Protein AF-0000000081422026 (afdb_homodimer)

Structure (mmCIF, N/CA/C/O backbone):
data_AF-0000000081422026-model_v1
#
loop_
_entity.id
_entity.type
_entity.pdbx_description
1 polymer 'Equilibrative nucleoside transporter 1'
#
loop_
_atom_site.group_PDB
_atom_site.id
_atom_site.type_symbol
_atom_site.label_atom_id
_atom_site.label_alt_id
_atom_site.label_comp_id
_atom_site.label_asym_id
_atom_site.label_entity_id
_atom_site.label_seq_id
_atom_site.pdbx_PDB_ins_code
_atom_site.Cartn_x
_atom_site.Cartn_y
_atom_site.Cartn_z
_atom_site.occupancy
_atom_site.B_iso_or_equiv
_atom_site.auth_seq_id
_atom_site.auth_comp_id
_atom_site.auth_asym_id
_atom_site.auth_atom_id
_atom_site.pdbx_PDB_model_num
ATOM 1 N N . ARG A 1 1 ? 16.906 -50.531 -36 1 41.62 1 ARG A N 1
ATOM 2 C CA . ARG A 1 1 ? 15.492 -50.188 -35.812 1 41.62 1 ARG A CA 1
ATOM 3 C C . ARG A 1 1 ? 15.289 -49.344 -34.562 1 41.62 1 ARG A C 1
ATOM 5 O O . ARG A 1 1 ? 14.492 -48.406 -34.562 1 41.62 1 ARG A O 1
ATOM 12 N N . PHE A 1 2 ? 16.031 -49.656 -33.469 1 46.59 2 PHE A N 1
ATOM 13 C CA . PHE A 1 2 ? 15.922 -48.906 -32.219 1 46.59 2 PHE A CA 1
ATOM 14 C C . PHE A 1 2 ? 16.516 -47.531 -32.344 1 46.59 2 PHE A C 1
ATOM 16 O O . PHE A 1 2 ? 15.984 -46.562 -31.797 1 46.59 2 PHE A O 1
ATOM 23 N N . TYR A 1 3 ? 17.625 -47.281 -33.031 1 51.44 3 TYR A N 1
ATOM 24 C CA . TYR A 1 3 ? 18.234 -45.969 -33.156 1 51.44 3 TYR A CA 1
ATOM 25 C C . TYR A 1 3 ? 17.328 -45.031 -33.969 1 51.44 3 TYR A C 1
ATOM 27 O O . TYR A 1 3 ? 17.281 -43.844 -33.688 1 51.44 3 TYR A O 1
ATOM 35 N N . ARG A 1 4 ? 16.625 -45.5 -35 1 48.38 4 ARG A N 1
ATOM 36 C CA . ARG A 1 4 ? 15.742 -44.625 -35.781 1 48.38 4 ARG A CA 1
ATOM 37 C C . ARG A 1 4 ? 14.531 -44.219 -34.969 1 48.38 4 ARG A C 1
ATOM 39 O O . ARG A 1 4 ? 13.969 -43.125 -35.188 1 48.38 4 ARG A O 1
ATOM 46 N N . TYR A 1 5 ? 14.047 -45.062 -34 1 45.75 5 TYR A N 1
ATOM 47 C CA . TYR A 1 5 ? 12.891 -44.688 -33.219 1 45.75 5 TYR A CA 1
ATOM 48 C C . TYR A 1 5 ? 13.234 -43.531 -32.25 1 45.75 5 TYR A C 1
ATOM 50 O O . TYR A 1 5 ? 12.484 -42.562 -32.156 1 45.75 5 TYR A O 1
ATOM 58 N N . TYR A 1 6 ? 14.383 -43.594 -31.594 1 48 6 TYR A N 1
ATOM 59 C CA . TYR A 1 6 ? 14.695 -42.5 -30.656 1 48 6 TYR A CA 1
ATOM 60 C C . TYR A 1 6 ? 15.102 -41.25 -31.391 1 48 6 TYR A C 1
ATOM 62 O O . TYR A 1 6 ? 14.961 -40.156 -30.875 1 48 6 TYR A O 1
ATOM 70 N N . THR A 1 7 ? 15.672 -41.344 -32.625 1 49.91 7 THR A N 1
ATOM 71 C CA . THR A 1 7 ? 15.992 -40.125 -33.344 1 49.91 7 THR A CA 1
ATOM 72 C C . THR A 1 7 ? 14.719 -39.469 -33.875 1 49.91 7 THR A C 1
ATOM 74 O O . THR A 1 7 ? 14.641 -38.219 -33.969 1 49.91 7 THR A O 1
ATOM 77 N N . LYS A 1 8 ? 13.75 -40.156 -34.344 1 48.31 8 LYS A N 1
ATOM 78 C CA . LYS A 1 8 ? 12.5 -39.562 -34.812 1 48.31 8 LYS A CA 1
ATOM 79 C C . LYS A 1 8 ? 11.711 -38.938 -33.656 1 48.31 8 LYS A C 1
ATOM 81 O O . LYS A 1 8 ? 11.023 -37.938 -33.844 1 48.31 8 LYS A O 1
ATOM 86 N N . LYS A 1 9 ? 11.617 -39.562 -32.469 1 48.06 9 LYS A N 1
ATOM 87 C CA . LYS A 1 9 ? 10.977 -38.938 -31.297 1 48.06 9 LYS A CA 1
ATOM 88 C C . LYS A 1 9 ? 11.758 -37.719 -30.844 1 48.06 9 LYS A C 1
ATOM 90 O O . LYS A 1 9 ? 11.156 -36.688 -30.438 1 48.06 9 LYS A O 1
ATOM 95 N N . GLY A 1 10 ? 13.047 -37.688 -30.844 1 47.25 10 GLY A N 1
ATOM 96 C CA . GLY A 1 10 ? 13.852 -36.5 -30.594 1 47.25 10 GLY A CA 1
ATOM 97 C C . GLY A 1 10 ? 13.641 -35.438 -31.625 1 47.25 10 GLY A C 1
ATOM 98 O O . GLY A 1 10 ? 13.664 -34.25 -31.312 1 47.25 10 GLY A O 1
ATOM 99 N N . LEU A 1 11 ? 13.656 -35.75 -32.906 1 45.16 11 LEU A N 1
ATOM 100 C CA . LEU A 1 11 ? 13.375 -34.781 -33.969 1 45.16 11 LEU A CA 1
ATOM 101 C C . LEU A 1 11 ? 11.93 -34.281 -33.875 1 45.16 11 LEU A C 1
ATOM 103 O O . LEU A 1 11 ? 11.641 -33.125 -34.219 1 45.16 11 LEU A O 1
ATOM 107 N N . LYS A 1 12 ? 10.891 -35.125 -33.781 1 45.72 12 LYS A N 1
ATOM 108 C CA . LYS A 1 12 ? 9.531 -34.656 -33.562 1 45.72 12 LYS A CA 1
ATOM 109 C C . LYS A 1 12 ? 9.445 -33.781 -32.312 1 45.72 12 LYS A C 1
ATOM 111 O O . LYS A 1 12 ? 8.664 -32.844 -32.25 1 45.72 12 LYS A O 1
ATOM 116 N N . LEU A 1 13 ? 10.102 -34.125 -31.203 1 46.19 13 LEU A N 1
ATOM 117 C CA . LEU A 1 13 ? 10.164 -33.219 -30.078 1 46.19 13 LEU A CA 1
ATOM 118 C C . LEU A 1 13 ? 10.922 -31.938 -30.438 1 46.19 13 LEU A C 1
ATOM 120 O O . LEU A 1 13 ? 10.609 -30.844 -29.953 1 46.19 13 LEU A O 1
ATOM 124 N N . ARG A 1 14 ? 12.008 -31.922 -31.188 1 45.28 14 ARG A N 1
ATOM 125 C CA . ARG A 1 14 ? 12.672 -30.766 -31.75 1 45.28 14 ARG A CA 1
ATOM 126 C C . ARG A 1 14 ? 11.781 -30.078 -32.781 1 45.28 14 ARG A C 1
ATOM 128 O O . ARG A 1 14 ? 11.852 -28.859 -32.969 1 45.28 14 ARG A O 1
ATOM 135 N N . GLU A 1 15 ? 11.242 -30.734 -33.781 1 43.5 15 GLU A N 1
ATOM 136 C CA . GLU A 1 15 ? 10.328 -30.109 -34.75 1 43.5 15 GLU A CA 1
ATOM 137 C C . GLU A 1 15 ? 9.094 -29.562 -34.031 1 43.5 15 GLU A C 1
ATOM 139 O O . GLU A 1 15 ? 8.406 -28.688 -34.562 1 43.5 15 GLU A O 1
ATOM 144 N N . VAL A 1 16 ? 8.336 -30.266 -33.156 1 43.5 16 VAL A N 1
ATOM 145 C CA . VAL A 1 16 ? 7.379 -29.547 -32.344 1 43.5 16 VAL A CA 1
ATOM 146 C C . VAL A 1 16 ? 8.094 -28.422 -31.578 1 43.5 16 VAL A C 1
ATOM 148 O O . VAL A 1 16 ? 7.516 -27.812 -30.672 1 43.5 16 VAL A O 1
ATOM 151 N N . GLY A 1 17 ? 9.32 -28.234 -31.578 1 41.19 17 GLY A N 1
ATOM 152 C CA . GLY A 1 17 ? 10.203 -27.125 -31.297 1 41.19 17 GLY A CA 1
ATOM 153 C C . GLY A 1 17 ? 9.766 -25.828 -31.969 1 41.19 17 GLY A C 1
ATOM 154 O O . GLY A 1 17 ? 10.508 -24.844 -31.984 1 41.19 17 GLY A O 1
ATOM 155 N N . ASN A 1 18 ? 9.18 -25.875 -33.062 1 44.88 18 ASN A N 1
ATOM 156 C CA . ASN A 1 18 ? 8.75 -24.594 -33.594 1 44.88 18 ASN A CA 1
ATOM 157 C C . ASN A 1 18 ? 7.992 -23.781 -32.562 1 44.88 18 ASN A C 1
ATOM 159 O O . ASN A 1 18 ? 6.941 -24.203 -32.062 1 44.88 18 ASN A O 1
ATOM 163 N N . ASN A 1 19 ? 8.688 -22.781 -31.844 1 52.59 19 ASN A N 1
ATOM 164 C CA . ASN A 1 19 ? 8.328 -21.766 -30.859 1 52.59 19 ASN A CA 1
ATOM 165 C C . ASN A 1 19 ? 6.848 -21.391 -30.969 1 52.59 19 ASN A C 1
ATOM 167 O O . ASN A 1 19 ? 6.188 -21.156 -29.953 1 52.59 19 ASN A O 1
ATOM 171 N N . GLY A 1 20 ? 6.363 -21.391 -32.156 1 53.75 20 GLY A N 1
ATOM 172 C CA . GLY A 1 20 ? 4.98 -20.984 -32.375 1 53.75 20 GLY A CA 1
ATOM 173 C C . GLY A 1 20 ? 3.98 -22.031 -31.922 1 53.75 20 GLY A C 1
ATOM 174 O O . GLY A 1 20 ? 2.938 -21.703 -31.359 1 53.75 20 GLY A O 1
ATOM 175 N N . GLU A 1 21 ? 4.219 -23.328 -32.25 1 56.38 21 GLU A N 1
ATOM 176 C CA . GLU A 1 21 ? 3.258 -24.359 -31.875 1 56.38 21 GLU A CA 1
ATOM 177 C C . GLU A 1 21 ? 3.209 -24.578 -30.375 1 56.38 21 GLU A C 1
ATOM 179 O O . GLU A 1 21 ? 2.129 -24.734 -29.797 1 56.38 21 GLU A O 1
ATOM 184 N N . SER A 1 22 ? 4.453 -24.688 -29.781 1 63.88 22 SER A N 1
ATOM 185 C CA . SER A 1 22 ? 4.5 -24.797 -28.328 1 63.88 22 SER A CA 1
ATOM 186 C C . SER A 1 22 ? 3.826 -23.609 -27.672 1 63.88 22 SER A C 1
ATOM 188 O O . SER A 1 22 ? 3.117 -23.75 -26.672 1 63.88 22 SER A O 1
ATOM 190 N N . GLU A 1 23 ? 4.105 -22.547 -28.297 1 68.75 23 GLU A N 1
ATOM 191 C CA . GLU A 1 23 ? 3.457 -21.344 -27.766 1 68.75 23 GLU A CA 1
ATOM 192 C C . GLU A 1 23 ? 1.942 -21.406 -27.953 1 68.75 23 GLU A C 1
ATOM 194 O O . GLU A 1 23 ? 1.188 -21 -27.078 1 68.75 23 GLU A O 1
ATOM 199 N N . LYS A 1 24 ? 1.526 -21.922 -29.062 1 69.69 24 LYS A N 1
ATOM 200 C CA . LYS A 1 24 ? 0.096 -22.047 -29.328 1 69.69 24 LYS A CA 1
ATOM 201 C C . LYS A 1 24 ? -0.549 -23.047 -28.359 1 69.69 24 LYS A C 1
ATOM 203 O O . LYS A 1 24 ? -1.656 -22.812 -27.875 1 69.69 24 LYS A O 1
ATOM 208 N N . VAL A 1 25 ? 0.111 -24.125 -28.031 1 69.44 25 VAL A N 1
ATOM 209 C CA . VAL A 1 25 ? -0.403 -25.125 -27.109 1 69.44 25 VAL A CA 1
ATOM 210 C C . VAL A 1 25 ? -0.485 -24.547 -25.703 1 69.44 25 VAL A C 1
ATOM 212 O O . VAL A 1 25 ? -1.485 -24.719 -25 1 69.44 25 VAL A O 1
ATOM 215 N N . THR A 1 26 ? 0.529 -23.719 -25.453 1 77.62 26 THR A N 1
ATOM 216 C CA . THR A 1 26 ? 0.539 -23.078 -24.141 1 77.62 26 THR A CA 1
ATOM 217 C C . THR A 1 26 ? -0.588 -22.062 -24.016 1 77.62 26 THR A C 1
ATOM 219 O O . THR A 1 26 ? -1.312 -22.031 -23.016 1 77.62 26 THR A O 1
ATOM 222 N N . LEU A 1 27 ? -0.869 -21.391 -25.109 1 83.75 27 LEU A N 1
ATOM 223 C CA . LEU A 1 27 ? -1.926 -20.391 -25.078 1 83.75 27 LEU A CA 1
ATOM 224 C C . LEU A 1 27 ? -3.301 -21.047 -25.016 1 83.75 27 LEU A C 1
ATOM 226 O O . LEU A 1 27 ? -4.207 -20.531 -24.359 1 83.75 27 LEU A O 1
ATOM 230 N N . SER A 1 28 ? -3.391 -22.062 -25.75 1 87.56 28 SER A N 1
ATOM 231 C CA . SER A 1 28 ? -4.652 -22.797 -25.734 1 87.56 28 SER A CA 1
ATOM 232 C C . SER A 1 28 ? -4.957 -23.344 -24.359 1 87.56 28 SER A C 1
ATOM 234 O O . SER A 1 28 ? -6.105 -23.312 -23.906 1 87.56 28 SER A O 1
ATOM 236 N N . LEU A 1 29 ? -3.969 -23.828 -23.719 1 89.06 29 LEU A N 1
ATOM 237 C CA . LEU A 1 29 ? -4.121 -24.359 -22.359 1 89.06 29 LEU A CA 1
ATOM 238 C C . LEU A 1 29 ? -4.535 -23.266 -21.391 1 89.06 29 LEU A C 1
ATOM 240 O O . LEU A 1 29 ? -5.465 -23.438 -20.609 1 89.06 29 LEU A O 1
ATOM 244 N N . PHE A 1 30 ? -3.906 -22.156 -21.578 1 91.56 30 PHE A N 1
ATOM 245 C CA . PHE A 1 30 ? -4.215 -21.016 -20.703 1 91.56 30 PHE A CA 1
ATOM 246 C C . PHE A 1 30 ? -5.633 -20.516 -20.969 1 91.56 30 PHE A C 1
ATOM 248 O O . PHE A 1 30 ? -6.355 -20.188 -20.016 1 91.56 30 PHE A O 1
ATOM 255 N N . TYR A 1 31 ? -5.969 -20.438 -22.156 1 93.5 31 TYR A N 1
ATOM 256 C CA . TYR A 1 31 ? -7.316 -19.984 -22.5 1 93.5 31 TYR A CA 1
ATOM 257 C C . TYR A 1 31 ? -8.359 -20.953 -21.969 1 93.5 31 TYR A C 1
ATOM 259 O O . TYR A 1 31 ? -9.414 -20.547 -21.484 1 93.5 31 TYR A O 1
ATOM 267 N N . GLY A 1 32 ? -8.07 -22.234 -22.094 1 93.69 32 GLY A N 1
ATOM 268 C CA . GLY A 1 32 ? -8.969 -23.234 -21.547 1 93.69 32 GLY A CA 1
ATOM 269 C C . GLY A 1 32 ? -9.172 -23.109 -20.047 1 93.69 32 GLY A C 1
ATOM 270 O O . GLY A 1 32 ? -10.305 -23.156 -19.562 1 93.69 32 GLY A O 1
ATOM 271 N N . VAL A 1 33 ? -8.148 -22.875 -19.406 1 94.5 33 VAL A N 1
ATOM 272 C CA . VAL A 1 33 ? -8.211 -22.734 -17.953 1 94.5 33 VAL A CA 1
ATOM 273 C C . VAL A 1 33 ? -8.961 -21.469 -17.594 1 94.5 33 VAL A C 1
ATOM 275 O O . VAL A 1 33 ? -9.781 -21.469 -16.672 1 94.5 33 VAL A O 1
ATOM 278 N N . PHE A 1 34 ? -8.688 -20.422 -18.344 1 95.62 34 PHE A N 1
ATOM 279 C CA . PHE A 1 34 ? -9.359 -19.156 -18.078 1 95.62 34 PHE A CA 1
ATOM 280 C C . PHE A 1 34 ? -10.867 -19.297 -18.25 1 95.62 34 PHE A C 1
ATOM 282 O O . PHE A 1 34 ? -11.641 -18.797 -17.438 1 95.62 34 PHE A O 1
ATOM 289 N N . LYS A 1 35 ? -11.219 -19.938 -19.203 1 95.69 35 LYS A N 1
ATOM 290 C CA . LYS A 1 35 ? -12.641 -20.125 -19.469 1 95.69 35 LYS A CA 1
ATOM 291 C C . LYS A 1 35 ? -13.32 -20.875 -18.328 1 95.69 35 LYS A C 1
ATOM 293 O O . LYS A 1 35 ? -14.445 -20.547 -17.953 1 95.69 35 LYS A O 1
ATOM 298 N N . GLU A 1 36 ? -12.641 -21.719 -17.812 1 95.06 36 GLU A N 1
ATOM 299 C CA . GLU A 1 36 ? -13.188 -22.547 -16.75 1 95.06 36 GLU A CA 1
ATOM 300 C C . GLU A 1 36 ? -13.188 -21.797 -15.414 1 95.06 36 GLU A C 1
ATOM 302 O O . GLU A 1 36 ? -14.062 -22.016 -14.578 1 95.06 36 GLU A O 1
ATOM 307 N N . ALA A 1 37 ? -12.258 -20.938 -15.258 1 96.44 37 ALA A N 1
ATOM 308 C CA . ALA A 1 37 ? -12.047 -20.344 -13.945 1 96.44 37 ALA A CA 1
ATOM 309 C C . ALA A 1 37 ? -12.109 -18.828 -14.008 1 96.44 37 ALA A C 1
ATOM 311 O O . ALA A 1 37 ? -11.531 -18.125 -13.164 1 96.44 37 ALA A O 1
ATOM 312 N N . TRP A 1 38 ? -12.773 -18.25 -14.969 1 96.81 38 TRP A N 1
ATOM 313 C CA . TRP A 1 38 ? -12.742 -16.812 -15.203 1 96.81 38 TRP A CA 1
ATOM 314 C C . TRP A 1 38 ? -13.312 -16.047 -14.008 1 96.81 38 TRP A C 1
ATOM 316 O O . TRP A 1 38 ? -12.844 -14.961 -13.672 1 96.81 38 TRP A O 1
ATOM 326 N N . LEU A 1 39 ? -14.297 -16.609 -13.383 1 97.19 39 LEU A N 1
ATOM 327 C CA . LEU A 1 39 ? -14.898 -15.93 -12.242 1 97.19 39 LEU A CA 1
ATOM 328 C C . LEU A 1 39 ? -13.914 -15.852 -11.078 1 97.19 39 LEU A C 1
ATOM 330 O O . LEU A 1 39 ? -13.844 -14.828 -10.391 1 97.19 39 LEU A O 1
ATOM 334 N N . SER A 1 40 ? -13.172 -16.891 -10.891 1 97.44 40 SER A N 1
ATOM 335 C CA . SER A 1 40 ? -12.148 -16.906 -9.852 1 97.44 40 SER A CA 1
ATOM 336 C C . SER A 1 40 ? -11.055 -15.875 -10.141 1 97.44 40 SER A C 1
ATOM 338 O O . SER A 1 40 ? -10.586 -15.188 -9.227 1 97.44 40 SER A O 1
ATOM 340 N N . MET A 1 41 ? -10.695 -15.758 -11.398 1 97.88 41 MET A N 1
ATOM 341 C CA . MET A 1 41 ? -9.68 -14.781 -11.789 1 97.88 41 MET A CA 1
ATOM 342 C C . MET A 1 41 ? -10.18 -13.359 -11.578 1 97.88 41 MET A C 1
ATOM 344 O O . MET A 1 41 ? -9.43 -12.492 -11.125 1 97.88 41 MET A O 1
ATOM 348 N N . LEU A 1 42 ? -11.383 -13.18 -11.82 1 98.56 42 LEU A N 1
ATOM 349 C CA . LEU A 1 42 ? -11.984 -11.867 -11.625 1 98.56 42 LEU A CA 1
ATOM 350 C C . LEU A 1 42 ? -12.023 -11.5 -10.148 1 98.56 42 LEU A C 1
ATOM 35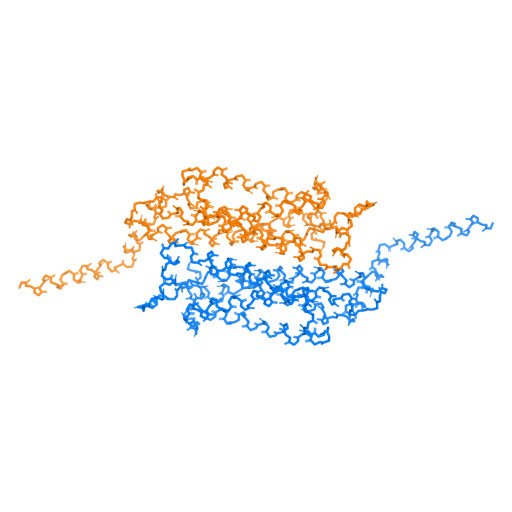2 O O . LEU A 1 42 ? -11.82 -10.336 -9.789 1 98.56 42 LEU A O 1
ATOM 356 N N . ASN A 1 43 ? -12.328 -12.484 -9.312 1 98.69 43 ASN A N 1
ATOM 357 C CA . ASN A 1 43 ? -12.305 -12.234 -7.879 1 98.69 43 ASN A CA 1
ATOM 358 C C . ASN A 1 43 ? -10.93 -11.758 -7.414 1 98.69 43 ASN A C 1
ATOM 360 O O . ASN A 1 43 ? -10.828 -10.766 -6.691 1 98.69 43 ASN A O 1
ATOM 364 N N . VAL A 1 44 ? -9.891 -12.477 -7.867 1 98.12 44 VAL A N 1
ATOM 365 C CA . VAL A 1 44 ? -8.531 -12.102 -7.504 1 98.12 44 VAL A CA 1
ATOM 366 C C . VAL A 1 44 ? -8.25 -10.672 -7.973 1 98.12 44 VAL A C 1
ATOM 368 O O . VAL A 1 44 ? -7.801 -9.836 -7.188 1 98.12 44 VAL A O 1
ATOM 371 N N . PHE A 1 45 ? -8.609 -10.367 -9.133 1 98.81 45 PHE A N 1
ATOM 372 C CA . PHE A 1 45 ? -8.383 -9.062 -9.742 1 98.81 45 PHE A CA 1
ATOM 373 C C . PHE A 1 45 ? -9.094 -7.969 -8.953 1 98.81 45 PHE A C 1
ATOM 375 O O . PHE A 1 45 ? -8.477 -6.969 -8.57 1 98.81 45 PHE A O 1
ATOM 382 N N . LEU A 1 46 ? -10.32 -8.164 -8.711 1 98.94 46 LEU A N 1
ATOM 383 C CA . LEU A 1 46 ? -11.164 -7.109 -8.164 1 98.94 46 LEU A CA 1
ATOM 384 C C . LEU A 1 46 ? -10.766 -6.77 -6.734 1 98.94 46 LEU A C 1
ATOM 386 O O . LEU A 1 46 ? -10.859 -5.617 -6.312 1 98.94 46 LEU A O 1
ATOM 390 N N . VAL A 1 47 ? -10.359 -7.781 -5.973 1 98.88 47 VAL A N 1
ATOM 391 C CA . VAL A 1 47 ? -9.969 -7.516 -4.59 1 98.88 47 VAL A CA 1
ATOM 392 C C . VAL A 1 47 ? -8.805 -6.531 -4.57 1 98.88 47 VAL A C 1
ATOM 394 O O . VAL A 1 47 ? -8.844 -5.523 -3.857 1 98.88 47 VAL A O 1
ATOM 397 N N . PHE A 1 48 ? -7.855 -6.73 -5.406 1 98.81 48 PHE A N 1
ATOM 398 C CA . PHE A 1 48 ? -6.668 -5.883 -5.395 1 98.81 48 PHE A CA 1
ATOM 399 C C . PHE A 1 48 ? -6.926 -4.582 -6.141 1 98.81 48 PHE A C 1
ATOM 401 O O . PHE A 1 48 ? -6.453 -3.52 -5.73 1 98.81 48 PHE A O 1
ATOM 408 N N . PHE A 1 49 ? -7.684 -4.664 -7.168 1 98.88 49 PHE A N 1
ATOM 409 C CA . PHE A 1 49 ? -8.016 -3.467 -7.934 1 98.88 49 PHE A CA 1
ATOM 410 C C . PHE A 1 49 ? -8.719 -2.441 -7.055 1 98.88 49 PHE A C 1
ATOM 412 O O . PHE A 1 49 ? -8.305 -1.282 -6.988 1 98.88 49 PHE A O 1
ATOM 419 N N . VAL A 1 50 ? -9.727 -2.893 -6.387 1 98.94 50 VAL A N 1
ATOM 420 C CA . VAL A 1 50 ? -10.531 -1.984 -5.578 1 98.94 50 VAL A CA 1
ATOM 421 C C . VAL A 1 50 ? -9.672 -1.378 -4.469 1 98.94 50 VAL A C 1
ATOM 423 O O . VAL A 1 50 ? -9.727 -0.171 -4.223 1 98.94 50 VAL A O 1
ATOM 426 N N . THR A 1 51 ? -8.867 -2.215 -3.785 1 98.88 51 THR A N 1
ATOM 427 C CA . THR A 1 51 ? -8.07 -1.748 -2.656 1 98.88 51 THR A CA 1
ATOM 428 C C . THR A 1 51 ? -7.016 -0.744 -3.115 1 98.88 51 THR A C 1
ATOM 430 O O . THR A 1 51 ? -6.875 0.33 -2.527 1 98.88 51 THR A O 1
ATOM 433 N N . LEU A 1 52 ? -6.297 -1.024 -4.277 1 98.5 52 LEU A N 1
ATOM 434 C CA . LEU A 1 52 ? -5.184 -0.172 -4.68 1 98.5 52 LEU A CA 1
ATOM 435 C C . LEU A 1 52 ? -5.68 1.025 -5.484 1 98.5 52 LEU A C 1
ATOM 437 O O . LEU A 1 52 ? -4.934 1.986 -5.695 1 98.5 52 LEU A O 1
ATOM 441 N N . ALA A 1 53 ? -6.953 0.989 -5.844 1 98.75 53 ALA A N 1
ATOM 442 C CA . ALA A 1 53 ? -7.582 2.172 -6.43 1 98.75 53 ALA A CA 1
ATOM 443 C C . ALA A 1 53 ? -7.859 3.227 -5.363 1 98.75 53 ALA A C 1
ATOM 445 O O . ALA A 1 53 ? -8.141 4.383 -5.684 1 98.75 53 ALA A O 1
ATOM 446 N N . VAL A 1 54 ? -7.789 2.816 -4.113 1 98.62 54 VAL A N 1
ATOM 447 C CA . VAL A 1 54 ? -8.156 3.721 -3.031 1 98.62 54 VAL A CA 1
ATOM 448 C C . VAL A 1 54 ? -6.973 3.898 -2.082 1 98.62 54 VAL A C 1
ATOM 450 O O . VAL A 1 54 ? -6.629 5.023 -1.714 1 98.62 54 VAL A O 1
ATOM 453 N N . PHE A 1 55 ? -6.285 2.875 -1.67 1 98.5 55 PHE A N 1
ATOM 454 C CA . PHE A 1 55 ? -5.199 2.873 -0.699 1 98.5 55 PHE A CA 1
ATOM 455 C C . PHE A 1 55 ? -3.848 2.781 -1.398 1 98.5 55 PHE A C 1
ATOM 457 O O . PHE A 1 55 ? -3.639 1.906 -2.242 1 98.5 55 PHE A O 1
ATOM 464 N N . PRO A 1 56 ? -2.9 3.49 -1.095 1 97.25 56 PRO A N 1
ATOM 465 C CA . PRO A 1 56 ? -2.998 4.512 -0.052 1 97.25 56 PRO A CA 1
ATOM 466 C C . PRO A 1 56 ? -3.281 5.906 -0.614 1 97.25 56 PRO A C 1
ATOM 468 O O . PRO A 1 56 ? -3.641 6.816 0.135 1 97.25 56 PRO A O 1
ATOM 471 N N . ALA A 1 57 ? -3.225 6.07 -1.941 1 96.94 57 ALA A N 1
ATOM 472 C CA . ALA A 1 57 ? -3.1 7.391 -2.555 1 96.94 57 ALA A CA 1
ATOM 473 C C . ALA A 1 57 ? -4.348 8.234 -2.303 1 96.94 57 ALA A C 1
ATOM 475 O O . ALA A 1 57 ? -4.25 9.375 -1.847 1 96.94 57 ALA A O 1
ATOM 476 N N . VAL A 1 58 ? -5.445 7.672 -2.49 1 97.62 58 VAL A N 1
ATOM 477 C CA . VAL A 1 58 ? -6.695 8.406 -2.322 1 97.62 58 VAL A CA 1
ATOM 478 C C . VAL A 1 58 ? -6.934 8.688 -0.841 1 97.62 58 VAL A C 1
ATOM 480 O O . VAL A 1 58 ? -7.305 9.805 -0.467 1 97.62 58 VAL A O 1
ATOM 483 N N . LEU A 1 59 ? -6.648 7.691 0.003 1 98 59 LEU A N 1
ATOM 484 C CA . LEU A 1 59 ? -6.922 7.82 1.431 1 98 59 LEU A CA 1
ATOM 485 C C . LEU A 1 59 ? -6.027 8.883 2.062 1 98 59 LEU A C 1
ATOM 487 O O . LEU A 1 59 ? -6.473 9.641 2.928 1 98 59 LEU A O 1
ATOM 491 N N . THR A 1 60 ? -4.789 8.977 1.631 1 96.06 60 THR A N 1
ATOM 492 C CA . THR A 1 60 ? -3.85 9.914 2.238 1 96.06 60 THR A CA 1
ATOM 493 C C . THR A 1 60 ? -4.121 11.336 1.764 1 96.06 60 THR A C 1
ATOM 495 O O . THR A 1 60 ? -3.713 12.305 2.412 1 96.06 60 THR A O 1
ATOM 498 N N . ASN A 1 61 ? -4.797 11.422 0.66 1 94.88 61 ASN A N 1
ATOM 499 C CA . ASN A 1 61 ? -5.164 12.727 0.132 1 94.88 61 ASN A CA 1
ATOM 500 C C . ASN A 1 61 ? -6.598 13.102 0.503 1 94.88 61 ASN A C 1
ATOM 502 O O . ASN A 1 61 ? -7.297 13.75 -0.278 1 94.88 61 ASN A O 1
ATOM 506 N N . THR A 1 62 ? -7.07 12.562 1.616 1 94.19 62 THR A N 1
ATOM 507 C CA . THR A 1 62 ? -8.383 12.875 2.178 1 94.19 62 THR A CA 1
ATOM 508 C C . THR A 1 62 ? -8.242 13.469 3.576 1 94.19 62 THR A C 1
ATOM 510 O O . THR A 1 62 ? -8.281 12.742 4.57 1 94.19 62 THR A O 1
ATOM 513 N N . PRO A 1 63 ? -8.062 14.789 3.641 1 88 63 PRO A N 1
ATOM 514 C CA . PRO A 1 63 ? -7.871 15.43 4.945 1 88 63 PRO A CA 1
ATOM 515 C C . PRO A 1 63 ? -9.156 15.5 5.762 1 88 63 PRO A C 1
ATOM 517 O O . PRO A 1 63 ? -10.234 15.188 5.254 1 88 63 PRO A O 1
ATOM 520 N N . LEU A 1 64 ? -8.938 15.859 7.07 1 83.12 64 LEU A N 1
ATOM 521 C CA . LEU A 1 64 ? -10.078 16.109 7.941 1 83.12 64 LEU A CA 1
ATOM 522 C C . LEU A 1 64 ? -11 17.156 7.332 1 83.12 64 LEU A C 1
ATOM 524 O O . LEU A 1 64 ? -10.531 18.125 6.723 1 83.12 64 LEU A O 1
ATOM 528 N N . PHE A 1 65 ? -12.25 16.875 7.434 1 79.25 65 PHE A N 1
ATOM 529 C CA . PHE A 1 65 ? -13.203 17.844 6.922 1 79.25 65 PHE A CA 1
ATOM 530 C C . PHE A 1 65 ? -13.336 19.031 7.867 1 79.25 65 PHE A C 1
ATOM 532 O O . PHE A 1 65 ? -13.562 18.844 9.062 1 79.25 65 PHE A O 1
ATOM 539 N N . PRO A 1 66 ? -12.758 20.25 7.586 1 63.53 66 PRO A N 1
ATOM 540 C CA . PRO A 1 66 ? -12.648 21.438 8.43 1 63.53 66 PRO A CA 1
ATOM 541 C C . PRO A 1 66 ? -13.961 21.812 9.109 1 63.53 66 PRO A C 1
ATOM 543 O O . PRO A 1 66 ? -14.016 22.766 9.875 1 63.53 66 PRO A O 1
ATOM 546 N N . PRO A 1 67 ? -15.016 21.328 9.391 1 49.56 67 PRO A N 1
ATOM 547 C CA . PRO A 1 67 ? -16.078 22.172 9.93 1 49.56 67 PRO A CA 1
ATOM 548 C C . PRO A 1 67 ? -15.812 22.609 11.375 1 49.56 67 PRO A C 1
ATOM 550 O O . PRO A 1 67 ? -15.625 21.75 12.25 1 49.56 67 PRO A O 1
ATOM 553 N N . GLY A 1 68 ? -15.828 24.125 11.641 1 47.72 68 GLY A N 1
ATOM 554 C CA . GLY A 1 68 ? -16.328 24.781 12.844 1 47.72 68 GLY A CA 1
ATOM 555 C C . GLY A 1 68 ? -16.344 23.875 14.055 1 47.72 68 GLY A C 1
ATOM 556 O O . GLY A 1 68 ? -16.688 24.312 15.156 1 47.72 68 GLY A O 1
ATOM 557 N N . LYS A 1 69 ? -16.562 22.562 13.898 1 51.41 69 LYS A N 1
ATOM 558 C CA . LYS A 1 69 ? -17.188 21.781 14.953 1 51.41 69 LYS A CA 1
ATOM 559 C C . LYS A 1 69 ? -16.141 21.156 15.859 1 51.41 69 LYS A C 1
ATOM 561 O O . LYS A 1 69 ? -14.969 21.031 15.484 1 51.41 69 LYS A O 1
ATOM 566 N N . ASP A 1 70 ? -16.297 20.812 16.938 1 53 70 ASP A N 1
ATOM 567 C CA . ASP A 1 70 ? -15.852 20.062 18.109 1 53 70 ASP A CA 1
ATOM 568 C C . ASP A 1 70 ? -15.305 18.703 17.703 1 53 70 ASP A C 1
ATOM 570 O O . ASP A 1 70 ? -16.062 17.797 17.359 1 53 70 ASP A O 1
ATOM 574 N N . GLN A 1 71 ? -14.094 18.656 17.125 1 63 71 GLN A N 1
ATOM 575 C CA . GLN A 1 71 ? -13.516 17.344 16.828 1 63 71 GLN A CA 1
ATOM 576 C C . GLN A 1 71 ? -13.461 16.469 18.062 1 63 71 GLN A C 1
ATOM 578 O O . GLN A 1 71 ? -13.281 16.969 19.172 1 63 71 GLN A O 1
ATOM 583 N N . ASP A 1 72 ? -13.945 15.289 17.891 1 75.31 72 ASP A N 1
ATOM 584 C CA . ASP A 1 72 ? -13.75 14.266 18.906 1 75.31 72 ASP A CA 1
ATOM 585 C C . ASP A 1 72 ? -12.328 14.312 19.469 1 75.31 72 ASP A C 1
ATOM 587 O O . ASP A 1 72 ? -11.383 14.664 18.75 1 75.31 72 ASP A O 1
ATOM 591 N N . PHE A 1 73 ? -12.289 14.18 20.672 1 69.81 73 PHE A N 1
ATOM 592 C CA . PHE A 1 73 ? -11.031 14.281 21.422 1 69.81 73 PHE A CA 1
ATOM 593 C C . PHE A 1 73 ? -9.938 13.461 20.75 1 69.81 73 PHE A C 1
ATOM 595 O O . PHE A 1 73 ? -8.812 13.938 20.594 1 69.81 73 PHE A O 1
ATOM 602 N N . ILE A 1 74 ? -10.211 12.312 20.312 1 76.62 74 ILE A N 1
ATOM 603 C CA . ILE A 1 74 ? -9.219 11.414 19.734 1 76.62 74 ILE A CA 1
ATOM 604 C C . ILE A 1 74 ? -8.734 11.969 18.391 1 76.62 74 ILE A C 1
ATOM 606 O O . ILE A 1 74 ? -7.531 12.008 18.125 1 76.62 74 ILE A O 1
ATOM 610 N N . ILE A 1 75 ? -9.648 12.445 17.641 1 80.25 75 ILE A N 1
ATOM 611 C CA . ILE A 1 75 ? -9.312 12.992 16.328 1 80.25 75 ILE A CA 1
ATOM 612 C C . ILE A 1 75 ? -8.469 14.25 16.5 1 80.25 75 ILE A C 1
ATOM 614 O O . ILE A 1 75 ? -7.5 14.461 15.758 1 80.25 75 ILE A O 1
ATOM 618 N N . HIS A 1 76 ? -8.852 14.953 17.469 1 77.12 76 HIS A N 1
ATOM 619 C CA . HIS A 1 76 ? -8.102 16.172 17.766 1 77.12 76 HIS A CA 1
ATOM 620 C C . HIS A 1 76 ? -6.664 15.852 18.156 1 77.12 76 HIS A C 1
ATOM 622 O O . HIS A 1 76 ? -5.73 16.5 17.688 1 77.12 76 HIS A O 1
ATOM 628 N N . LEU A 1 77 ? -6.555 14.844 18.938 1 73.5 77 LEU A N 1
ATOM 629 C CA . LEU A 1 77 ? -5.227 14.445 19.391 1 73.5 77 LEU A CA 1
ATOM 630 C C . LEU A 1 77 ? -4.367 13.969 18.234 1 73.5 77 LEU A C 1
ATOM 632 O O . LEU A 1 77 ? -3.195 14.328 18.125 1 73.5 77 LEU A O 1
ATOM 636 N N . LEU A 1 78 ? -4.934 13.227 17.391 1 77.12 78 LEU A N 1
ATOM 637 C CA . LEU A 1 78 ? -4.211 12.695 16.234 1 77.12 78 LEU A CA 1
ATOM 638 C C . LEU A 1 78 ? -3.803 13.828 15.297 1 77.12 78 LEU A C 1
ATOM 640 O O . LEU A 1 78 ? -2.721 13.789 14.711 1 77.12 78 LEU A O 1
ATOM 644 N N . HIS A 1 79 ? -4.719 14.703 15.273 1 73.94 79 HIS A N 1
ATOM 645 C CA . HIS A 1 79 ? -4.453 15.844 14.398 1 73.94 79 HIS A CA 1
ATOM 646 C C . HIS A 1 79 ? -3.365 16.734 14.984 1 73.94 79 HIS A C 1
ATOM 648 O O . HIS A 1 79 ? -2.477 17.203 14.266 1 73.94 79 HIS A O 1
ATOM 654 N N . GLU A 1 80 ? -3.482 16.938 16.25 1 68.88 80 GLU A N 1
ATOM 655 C CA . GLU A 1 80 ? -2.49 17.766 16.938 1 68.88 80 GLU A CA 1
ATOM 656 C C . GLU A 1 80 ? -1.101 17.141 16.859 1 68.88 80 GLU A C 1
ATOM 658 O O . GLU A 1 80 ? -0.106 17.844 16.688 1 68.88 80 GLU A O 1
ATOM 663 N N . LYS A 1 81 ? -1.095 15.844 16.891 1 70.5 81 LYS A N 1
ATOM 664 C CA . LYS A 1 81 ? 0.179 15.133 16.859 1 70.5 81 LYS A CA 1
ATOM 665 C C . LYS A 1 81 ? 0.64 14.898 15.414 1 70.5 81 LYS A C 1
ATOM 667 O O . LYS A 1 81 ? 1.699 14.312 15.188 1 70.5 81 LYS A O 1
ATOM 672 N N . LYS A 1 82 ? -0.151 15.281 14.492 1 77.19 82 LYS A N 1
ATOM 673 C CA . LYS A 1 82 ? 0.146 15.242 13.07 1 77.19 82 LYS A CA 1
ATOM 674 C C . LYS A 1 82 ? 0.398 13.812 12.602 1 77.19 82 LYS A C 1
ATOM 676 O O . LYS A 1 82 ? 1.233 13.578 11.727 1 77.19 82 LYS A O 1
ATOM 681 N N . ILE A 1 83 ? -0.225 12.883 13.312 1 85.31 83 ILE A N 1
ATOM 682 C CA . ILE A 1 83 ? -0.056 11.484 12.945 1 85.31 83 ILE A CA 1
ATOM 683 C C . ILE A 1 83 ? -1.394 10.906 12.484 1 85.31 83 ILE A C 1
ATOM 685 O O . ILE A 1 83 ? -1.588 9.688 12.508 1 85.31 83 ILE A O 1
ATOM 689 N N . TYR A 1 84 ? -2.303 11.805 12.086 1 89.19 84 TYR A N 1
ATOM 690 C CA . TYR A 1 84 ? -3.641 11.391 11.68 1 89.19 84 TYR A CA 1
ATOM 691 C C . TYR A 1 84 ? -3.576 10.375 10.539 1 89.19 84 TYR A C 1
ATOM 693 O O . TYR A 1 84 ? -4.137 9.281 10.641 1 89.19 84 TYR A O 1
ATOM 701 N N . VAL A 1 85 ? -2.891 10.625 9.484 1 92.62 85 VAL A N 1
ATOM 702 C CA . VAL A 1 85 ? -2.834 9.789 8.297 1 92.62 85 VAL A CA 1
ATOM 703 C C . VAL A 1 85 ? -2.143 8.469 8.625 1 92.62 85 VAL A C 1
ATOM 705 O O . VAL A 1 85 ? -2.59 7.402 8.188 1 92.62 85 VAL A O 1
ATOM 708 N N . LEU A 1 86 ? -1.148 8.508 9.422 1 93.88 86 LEU A N 1
ATOM 709 C CA . LEU A 1 86 ? -0.401 7.309 9.789 1 93.88 86 LEU A CA 1
ATOM 710 C C . LEU A 1 86 ? -1.282 6.332 10.562 1 93.88 86 LEU A C 1
ATOM 712 O O . LEU A 1 86 ? -1.283 5.129 10.281 1 93.88 86 LEU A O 1
ATOM 716 N N . VAL A 1 87 ? -2.02 6.93 11.438 1 93.88 87 VAL A N 1
ATOM 717 C CA . VAL A 1 87 ? -2.824 6.09 12.32 1 93.88 87 VAL A CA 1
ATOM 718 C C . VAL A 1 87 ? -4.094 5.652 11.602 1 93.88 87 VAL A C 1
ATOM 720 O O . VAL A 1 87 ? -4.406 4.457 11.547 1 93.88 87 VAL A O 1
ATOM 723 N N . THR A 1 88 ? -4.781 6.582 11.008 1 94.19 88 THR A N 1
ATOM 724 C CA . THR A 1 88 ? -6.109 6.289 10.492 1 94.19 88 THR A CA 1
ATOM 725 C C . THR A 1 88 ? -6.02 5.578 9.141 1 94.19 88 THR A C 1
ATOM 727 O O . THR A 1 88 ? -6.934 4.848 8.758 1 94.19 88 THR A O 1
ATOM 730 N N . THR A 1 89 ? -4.914 5.797 8.414 1 96.44 89 THR A N 1
ATOM 731 C CA . THR A 1 89 ? -4.801 5.188 7.094 1 96.44 89 THR A CA 1
ATOM 732 C C . THR A 1 89 ? -3.85 3.992 7.129 1 96.44 89 THR A C 1
ATOM 734 O O . THR A 1 89 ? -4.27 2.852 6.926 1 96.44 89 THR A O 1
ATOM 737 N N . PHE A 1 90 ? -2.688 4.156 7.578 1 97.25 90 PHE A N 1
ATOM 738 C CA . PHE A 1 90 ? -1.677 3.117 7.414 1 97.25 90 PHE A CA 1
ATOM 739 C C . PHE A 1 90 ? -1.78 2.08 8.523 1 97.25 90 PHE A C 1
ATOM 741 O O . PHE A 1 90 ? -1.825 0.877 8.258 1 97.25 90 PHE A O 1
ATOM 748 N N . LEU A 1 91 ? -1.803 2.529 9.75 1 97.56 91 LEU A N 1
ATOM 749 C CA . LEU A 1 91 ? -1.938 1.578 10.844 1 97.56 91 LEU A CA 1
ATOM 750 C C . LEU A 1 91 ? -3.271 0.843 10.766 1 97.56 91 LEU A C 1
ATOM 752 O O . LEU A 1 91 ? -3.328 -0.373 10.961 1 97.56 91 LEU A O 1
ATOM 756 N N . ASN A 1 92 ? -4.309 1.631 10.562 1 98.19 92 ASN A N 1
ATOM 757 C CA . ASN A 1 92 ? -5.645 1.068 10.391 1 98.19 92 ASN A CA 1
ATOM 758 C C . ASN A 1 92 ? -5.664 -0.018 9.32 1 98.19 92 ASN A C 1
ATOM 760 O O . ASN A 1 92 ? -6.066 -1.15 9.586 1 98.19 92 ASN A O 1
ATOM 764 N N . PHE A 1 93 ? -5.164 0.271 8.133 1 98.75 93 PHE A N 1
ATOM 765 C CA . PHE A 1 93 ? -5.152 -0.693 7.035 1 98.75 93 PHE A CA 1
ATOM 766 C C . PHE A 1 93 ? -4.355 -1.935 7.418 1 98.75 93 PHE A C 1
ATOM 768 O O . PHE A 1 93 ? -4.828 -3.061 7.238 1 98.75 93 PHE A O 1
ATOM 775 N N . ASN A 1 94 ? -3.16 -1.725 7.961 1 98.62 94 ASN A N 1
ATOM 776 C CA . ASN A 1 94 ? -2.275 -2.846 8.258 1 98.62 94 ASN A CA 1
ATOM 777 C C . ASN A 1 94 ? -2.873 -3.77 9.312 1 98.62 94 ASN A C 1
ATOM 779 O O . ASN A 1 94 ? -2.861 -4.992 9.156 1 98.62 94 ASN A O 1
ATOM 783 N N . VAL A 1 95 ? -3.385 -3.26 10.32 1 98.62 95 VAL A N 1
ATOM 784 C CA . VAL A 1 95 ? -3.947 -4.043 11.414 1 98.62 95 VAL A CA 1
ATOM 785 C C . VAL A 1 95 ? -5.145 -4.844 10.914 1 98.62 95 VAL A C 1
ATOM 787 O O . VAL A 1 95 ? -5.207 -6.062 11.109 1 98.62 95 VAL A O 1
ATOM 790 N N . PHE A 1 96 ? -6.043 -4.211 10.234 1 98.88 96 PHE A N 1
ATOM 791 C CA . PHE A 1 96 ? -7.281 -4.879 9.844 1 98.88 96 PHE A CA 1
ATOM 792 C C . PHE A 1 96 ? -7.035 -5.832 8.68 1 98.88 96 PHE A C 1
ATOM 794 O O . PHE A 1 96 ? -7.715 -6.852 8.555 1 98.88 96 PHE A O 1
ATOM 801 N N . ALA A 1 97 ? -6.094 -5.5 7.836 1 98.62 97 ALA A N 1
ATOM 802 C CA . ALA A 1 97 ? -5.719 -6.457 6.801 1 98.62 97 ALA A CA 1
ATOM 803 C C . ALA A 1 97 ? -5.172 -7.746 7.414 1 98.62 97 ALA A C 1
ATOM 805 O O . ALA A 1 97 ? -5.52 -8.844 6.977 1 98.62 97 ALA A O 1
ATOM 806 N N . VAL A 1 98 ? -4.324 -7.59 8.445 1 98.25 98 VAL A N 1
ATOM 807 C CA . VAL A 1 98 ? -3.764 -8.75 9.125 1 98.25 98 VAL A CA 1
ATOM 808 C C . VAL A 1 98 ? -4.883 -9.562 9.781 1 98.25 98 VAL A C 1
ATOM 810 O O . VAL A 1 98 ? -4.895 -10.789 9.703 1 98.25 98 VAL A O 1
ATOM 813 N N . ILE A 1 99 ? -5.754 -8.898 10.422 1 98.5 99 ILE A N 1
ATOM 814 C CA . ILE A 1 99 ? -6.895 -9.562 11.047 1 98.5 99 ILE A CA 1
ATOM 815 C C . ILE A 1 99 ? -7.691 -10.32 9.992 1 98.5 99 ILE A C 1
ATOM 817 O O . ILE A 1 99 ? -8.039 -11.484 10.188 1 98.5 99 ILE A O 1
ATOM 821 N N . GLY A 1 100 ? -8 -9.719 8.867 1 98.56 100 GLY A N 1
ATOM 822 C CA . GLY A 1 100 ? -8.711 -10.367 7.777 1 98.56 100 GLY A CA 1
ATOM 823 C C . GLY A 1 100 ? -8.023 -11.625 7.273 1 98.56 100 GLY A C 1
ATOM 824 O O . GLY A 1 100 ? -8.664 -12.664 7.105 1 98.56 100 GLY A O 1
ATOM 825 N N . ASN A 1 101 ? -6.73 -11.484 7.012 1 97.06 101 ASN A N 1
ATOM 826 C CA . ASN A 1 101 ? -5.949 -12.641 6.586 1 97.06 101 ASN A CA 1
ATOM 827 C C . ASN A 1 101 ? -6.027 -13.773 7.605 1 97.06 101 ASN A C 1
ATOM 829 O O . ASN A 1 101 ? -6.18 -14.938 7.234 1 97.06 101 ASN A O 1
ATOM 833 N N . SER A 1 102 ? -5.91 -13.43 8.867 1 96.31 102 SER A N 1
ATOM 834 C CA . SER A 1 102 ? -5.934 -14.422 9.938 1 96.31 102 SER A CA 1
ATOM 835 C C . SER A 1 102 ? -7.285 -15.125 10.008 1 96.31 102 SER A C 1
ATOM 837 O O . SER A 1 102 ? -7.355 -16.328 10.25 1 96.31 102 SER A O 1
ATOM 839 N N . ILE A 1 103 ? -8.297 -14.383 9.82 1 97.94 103 ILE A N 1
ATOM 840 C CA . ILE A 1 103 ? -9.633 -14.961 9.852 1 97.94 103 ILE A CA 1
ATOM 841 C C . ILE A 1 103 ? -9.789 -15.961 8.703 1 97.94 103 ILE A C 1
ATOM 843 O O . ILE A 1 103 ? -10.375 -17.031 8.875 1 97.94 103 ILE A O 1
ATOM 847 N N . ALA A 1 104 ? -9.297 -15.641 7.523 1 96.5 104 ALA A N 1
ATOM 848 C CA . ALA A 1 104 ? -9.414 -16.5 6.344 1 96.5 104 ALA A CA 1
ATOM 849 C C . ALA A 1 104 ? -8.758 -17.859 6.582 1 96.5 104 ALA A C 1
ATOM 851 O O . ALA A 1 104 ? -9.18 -18.859 6.004 1 96.5 104 ALA A O 1
ATOM 852 N N . ASN A 1 105 ? -7.68 -17.875 7.43 1 91.81 105 ASN A N 1
ATOM 853 C CA . ASN A 1 105 ? -7.004 -19.125 7.75 1 91.81 105 ASN A CA 1
ATOM 854 C C . ASN A 1 105 ? -7.875 -20.016 8.625 1 91.81 105 ASN A C 1
ATOM 856 O O . ASN A 1 105 ? -7.699 -21.234 8.641 1 91.81 105 ASN A O 1
ATOM 860 N N . LEU A 1 106 ? -8.781 -19.469 9.336 1 95.44 106 LEU A N 1
ATOM 861 C CA . LEU A 1 106 ? -9.609 -20.203 10.281 1 95.44 106 LEU A CA 1
ATOM 862 C C . LEU A 1 106 ? -10.969 -20.547 9.664 1 95.44 106 LEU A C 1
ATOM 864 O O . LEU A 1 106 ? -11.531 -21.609 9.945 1 95.44 106 LEU A O 1
ATOM 868 N N . VAL A 1 107 ? -11.461 -19.516 9 1 96.69 107 VAL A N 1
ATOM 869 C CA . VAL A 1 107 ? -12.781 -19.703 8.414 1 96.69 107 VAL A CA 1
ATOM 870 C C . VAL A 1 107 ? -12.742 -19.359 6.93 1 96.69 107 VAL A C 1
ATOM 872 O O . VAL A 1 107 ? -12.203 -18.312 6.543 1 96.69 107 VAL A O 1
ATOM 875 N N . GLN A 1 108 ? -13.203 -20.25 6.09 1 96.19 108 GLN A N 1
ATOM 876 C CA . GLN A 1 108 ? -13.281 -20.031 4.648 1 96.19 108 GLN A CA 1
ATOM 877 C C . GLN A 1 108 ? -14.734 -19.984 4.18 1 96.19 108 GLN A C 1
ATOM 879 O O . GLN A 1 108 ? -15.297 -21.016 3.787 1 96.19 108 GLN A O 1
ATOM 884 N N . TRP A 1 109 ? -15.336 -18.922 4.359 1 97.12 109 TRP A N 1
ATOM 885 C CA . TRP A 1 109 ? -16.703 -18.656 3.939 1 97.12 109 TRP A CA 1
ATOM 886 C C . TRP A 1 109 ? -16.781 -17.375 3.104 1 97.12 109 TRP A C 1
ATOM 888 O O . TRP A 1 109 ? -16.094 -16.391 3.408 1 97.12 109 TRP A O 1
ATOM 898 N N . PRO A 1 110 ? -17.547 -17.281 2.092 1 97.31 110 PRO A N 1
ATOM 899 C CA . PRO A 1 110 ? -18.422 -18.312 1.528 1 97.31 110 PRO A CA 1
ATOM 900 C C . PRO A 1 110 ? -17.656 -19.344 0.685 1 97.31 110 PRO A C 1
ATOM 902 O O . PRO A 1 110 ? -16.438 -19.25 0.544 1 97.31 110 PRO A O 1
ATOM 905 N N . SER A 1 111 ? -18.406 -20.25 0.145 1 96.19 111 SER A N 1
ATOM 906 C CA . SER A 1 111 ? -17.828 -21.25 -0.742 1 96.19 111 SER A CA 1
ATOM 907 C C . SER A 1 111 ? -17.359 -20.625 -2.055 1 96.19 111 SER A C 1
ATOM 909 O O . SER A 1 111 ? -17.766 -19.516 -2.398 1 96.19 111 SER A O 1
ATOM 911 N N . PRO A 1 112 ? -16.469 -21.328 -2.752 1 95.62 112 PRO A N 1
ATOM 912 C CA . PRO A 1 112 ? -15.883 -20.781 -3.98 1 95.62 112 PRO A CA 1
ATOM 913 C C . PRO A 1 112 ? -16.938 -20.281 -4.961 1 95.62 112 PRO A C 1
ATOM 915 O O . PRO A 1 112 ? -16.766 -19.219 -5.574 1 95.62 112 PRO A O 1
ATOM 918 N N . LYS A 1 113 ? -18.031 -20.922 -5.066 1 94.44 113 LYS A N 1
ATOM 919 C CA . LYS A 1 113 ? -19.062 -20.594 -6.031 1 94.44 113 LYS A CA 1
ATOM 920 C C . LYS A 1 113 ? -19.703 -19.25 -5.719 1 94.44 113 LYS A C 1
ATOM 922 O O . LYS A 1 113 ? -20.156 -18.547 -6.625 1 94.44 113 LYS A O 1
ATOM 927 N N . TYR A 1 114 ? -19.672 -18.859 -4.465 1 97.31 114 TYR A N 1
ATOM 928 C CA . TYR A 1 114 ? -20.422 -17.672 -4.051 1 97.31 114 TYR A CA 1
ATOM 929 C C . TYR A 1 114 ? -19.484 -16.547 -3.664 1 97.31 114 TYR A C 1
ATOM 931 O O . TYR A 1 114 ? -19.922 -15.477 -3.23 1 97.31 114 TYR A O 1
ATOM 939 N N . LEU A 1 115 ? -18.234 -16.703 -3.832 1 98.44 115 LEU A N 1
ATOM 940 C CA . LEU A 1 115 ? -17.25 -15.711 -3.383 1 98.44 115 LEU A CA 1
ATOM 941 C C . LEU A 1 115 ? -17.469 -14.367 -4.066 1 98.44 115 LEU A C 1
ATOM 943 O O . LEU A 1 115 ? -17.312 -13.32 -3.443 1 98.44 115 LEU A O 1
ATOM 947 N N . TRP A 1 116 ? -17.969 -14.391 -5.355 1 98.19 116 TRP A N 1
ATOM 948 C CA . TRP A 1 116 ? -18.141 -13.164 -6.125 1 98.19 116 TRP A CA 1
ATOM 949 C C . TRP A 1 116 ? -19.172 -12.25 -5.465 1 98.19 116 TRP A C 1
ATOM 951 O O . TRP A 1 116 ? -19.094 -11.031 -5.594 1 98.19 116 TRP A O 1
ATOM 961 N N . MET A 1 117 ? -20.031 -12.781 -4.695 1 98.44 117 MET A N 1
ATOM 962 C CA . MET A 1 117 ? -21.109 -12.016 -4.078 1 98.44 117 MET A CA 1
ATOM 963 C C . MET A 1 117 ? -20.578 -11.094 -2.992 1 98.44 117 MET A C 1
ATOM 965 O O . MET A 1 117 ? -21.188 -10.07 -2.674 1 98.44 117 MET A O 1
ATOM 969 N N . VAL A 1 118 ? -19.469 -11.469 -2.436 1 98.56 118 VAL A N 1
ATOM 970 C CA . VAL A 1 118 ? -18.891 -10.648 -1.383 1 98.56 118 VAL A CA 1
ATOM 971 C C . VAL A 1 118 ? -17.781 -9.773 -1.967 1 98.56 118 VAL A C 1
ATOM 973 O O . VAL A 1 118 ? -17.516 -8.68 -1.465 1 98.56 118 VAL A O 1
ATOM 976 N N . VAL A 1 119 ? -17.203 -10.195 -3.082 1 98.88 119 VAL A N 1
ATOM 977 C CA . VAL A 1 119 ? -16.094 -9.469 -3.701 1 98.88 119 VAL A CA 1
ATOM 978 C C . VAL A 1 119 ? -16.641 -8.32 -4.547 1 98.88 119 VAL A C 1
ATOM 980 O O . VAL A 1 119 ? -16.125 -7.199 -4.48 1 98.88 119 VAL A O 1
ATOM 983 N N . PHE A 1 120 ? -17.703 -8.523 -5.305 1 98.81 120 PHE A N 1
ATOM 984 C CA . PHE A 1 120 ? -18.188 -7.551 -6.273 1 98.81 120 PHE A CA 1
ATOM 985 C C . PHE A 1 120 ? -18.688 -6.289 -5.57 1 98.81 120 PHE A C 1
ATOM 987 O O . PHE A 1 120 ? -18.422 -5.176 -6.027 1 98.81 120 PHE A O 1
ATOM 994 N N . PRO A 1 121 ? -19.344 -6.398 -4.41 1 98.81 121 PRO A N 1
ATOM 995 C CA . PRO A 1 121 ? -19.812 -5.195 -3.717 1 98.81 121 PRO A CA 1
ATOM 996 C C . PRO A 1 121 ? -18.656 -4.281 -3.285 1 98.81 121 PRO A C 1
ATOM 998 O O . PRO A 1 121 ? -18.875 -3.094 -3.027 1 98.81 121 PRO A O 1
ATOM 1001 N N . ARG A 1 122 ? -17.469 -4.797 -3.273 1 98.88 122 ARG A N 1
ATOM 1002 C CA . ARG A 1 122 ? -16.328 -3.977 -2.881 1 98.88 122 ARG A CA 1
ATOM 1003 C C . ARG A 1 122 ? -16.125 -2.82 -3.852 1 98.88 122 ARG A C 1
ATOM 1005 O O . ARG A 1 122 ? -15.469 -1.832 -3.52 1 98.88 122 ARG A O 1
ATOM 1012 N N . LEU A 1 123 ? -16.672 -2.914 -5.035 1 98.88 123 LEU A N 1
ATOM 1013 C CA . LEU A 1 123 ? -16.578 -1.847 -6.027 1 98.88 123 LEU A CA 1
ATOM 1014 C C . LEU A 1 123 ? -17.172 -0.553 -5.492 1 98.88 123 LEU A C 1
ATOM 1016 O O . LEU A 1 123 ? -16.766 0.54 -5.891 1 98.88 123 LEU A O 1
ATOM 1020 N N . PHE A 1 124 ? -18 -0.67 -4.516 1 98.75 124 PHE A N 1
ATOM 1021 C CA . PHE A 1 124 ? -18.688 0.497 -3.973 1 98.75 124 PHE A CA 1
ATOM 1022 C C . PHE A 1 124 ? -17.75 1.295 -3.064 1 98.75 124 PHE A C 1
ATOM 1024 O O . PHE A 1 124 ? -18.016 2.469 -2.785 1 98.75 124 PHE A O 1
ATOM 1031 N N . PHE A 1 125 ? -16.656 0.718 -2.609 1 98.81 125 PHE A N 1
ATOM 1032 C CA . PHE A 1 125 ? -15.711 1.462 -1.787 1 98.81 125 PHE A CA 1
ATOM 1033 C C . PHE A 1 125 ? -15.141 2.645 -2.557 1 98.81 125 PHE A C 1
ATOM 1035 O O . PHE A 1 125 ? -14.891 3.707 -1.981 1 98.81 125 PHE A O 1
ATOM 1042 N N . ILE A 1 126 ? -14.953 2.496 -3.881 1 98.75 126 ILE A N 1
ATOM 1043 C CA . ILE A 1 126 ? -14.289 3.516 -4.684 1 98.75 126 ILE A CA 1
ATOM 1044 C C . ILE A 1 126 ? -15.117 4.797 -4.68 1 98.75 126 ILE A C 1
ATOM 1046 O O . ILE A 1 126 ? -14.664 5.836 -4.195 1 98.75 126 ILE A O 1
ATOM 1050 N N . PRO A 1 127 ? -16.375 4.766 -5.082 1 98.31 127 PRO A N 1
ATOM 1051 C CA . PRO A 1 127 ? -17.125 6.02 -5.035 1 98.31 127 PRO A CA 1
ATOM 1052 C C . PRO A 1 127 ? -17.359 6.516 -3.611 1 98.31 127 PRO A C 1
ATOM 1054 O O . PRO A 1 127 ? -17.391 7.723 -3.373 1 98.31 127 PRO A O 1
ATOM 1057 N N . ILE A 1 128 ? -17.531 5.645 -2.658 1 98.56 128 ILE A N 1
ATOM 1058 C CA . ILE A 1 128 ? -17.781 6.059 -1.283 1 98.56 128 ILE A CA 1
ATOM 1059 C C . ILE A 1 128 ? -16.609 6.887 -0.767 1 98.56 128 ILE A C 1
ATOM 1061 O O . ILE A 1 128 ? -16.797 7.969 -0.203 1 98.56 128 ILE A O 1
ATOM 1065 N N . PHE A 1 129 ? -15.375 6.422 -1.017 1 98.44 129 PHE A N 1
ATOM 1066 C CA . PHE A 1 129 ? -14.203 7.148 -0.535 1 98.44 129 PHE A CA 1
ATOM 1067 C C . PHE A 1 129 ? -14.016 8.445 -1.314 1 98.44 129 PHE A C 1
ATOM 1069 O O . PHE A 1 129 ? -13.57 9.453 -0.758 1 98.44 129 PHE A O 1
ATOM 1076 N N . LEU A 1 130 ? -14.391 8.406 -2.611 1 97.81 130 LEU A N 1
ATOM 1077 C CA . LEU A 1 130 ? -14.242 9.609 -3.426 1 97.81 130 LEU A CA 1
ATOM 1078 C C . LEU A 1 130 ? -15.195 10.703 -2.963 1 97.81 130 LEU A C 1
ATOM 1080 O O . LEU A 1 130 ? -14.922 11.891 -3.146 1 97.81 130 LEU A O 1
ATOM 1084 N N . PHE A 1 131 ? -16.25 10.289 -2.307 1 97 131 PHE A N 1
ATOM 1085 C CA . PHE A 1 131 ? -17.234 11.281 -1.872 1 97 131 PHE A CA 1
ATOM 1086 C C . PHE A 1 131 ? -17.016 11.648 -0.41 1 97 131 PHE A C 1
ATOM 1088 O O . PHE A 1 131 ? -17.844 12.328 0.193 1 97 131 PHE A O 1
ATOM 1095 N N . CYS A 1 132 ? -15.945 11.172 0.165 1 95.56 132 CYS A N 1
ATOM 1096 C CA . CYS A 1 132 ? -15.445 11.805 1.382 1 95.56 132 CYS A CA 1
ATOM 1097 C C . CYS A 1 132 ? -14.742 13.117 1.067 1 95.56 132 CYS A C 1
ATOM 1099 O O . CYS A 1 132 ? -15.07 13.781 0.085 1 95.56 132 CYS A O 1
ATOM 1101 N N . ASN A 1 133 ? -13.898 13.641 1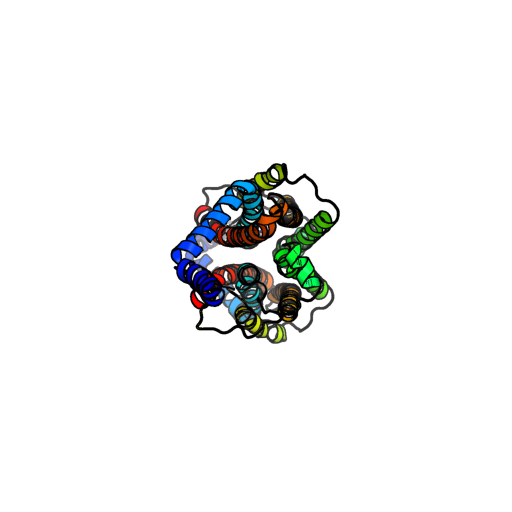.876 1 94.25 133 ASN A N 1
ATOM 1102 C CA . ASN A 1 133 ? -13.25 14.922 1.633 1 94.25 133 ASN A CA 1
ATOM 1103 C C . ASN A 1 133 ? -12 14.766 0.769 1 94.25 133 ASN A C 1
ATOM 1105 O O . ASN A 1 133 ? -11 15.445 0.986 1 94.25 133 ASN A O 1
ATOM 1109 N N . TYR A 1 134 ? -12.07 13.836 -0.194 1 95.88 134 TYR A N 1
ATOM 1110 C CA . TYR A 1 134 ? -10.945 13.594 -1.089 1 95.88 134 TYR A CA 1
ATOM 1111 C C . TYR A 1 134 ? -10.578 14.859 -1.857 1 95.88 134 TYR A C 1
ATOM 1113 O O . TYR A 1 134 ? -11.445 15.5 -2.459 1 95.88 134 TYR A O 1
ATOM 1121 N N . GLY A 1 135 ? -9.32 15.211 -1.844 1 93.12 135 GLY A N 1
ATOM 1122 C CA . GLY A 1 135 ? -8.82 16.391 -2.518 1 93.12 135 GLY A CA 1
ATOM 1123 C C . GLY A 1 135 ? -8.773 17.625 -1.621 1 93.12 135 GLY A C 1
ATOM 1124 O O . GLY A 1 135 ? -8.102 18.609 -1.938 1 93.12 135 GLY A O 1
ATOM 1125 N N . GLY A 1 136 ? -9.57 17.531 -0.506 1 90.31 136 GLY A N 1
ATOM 1126 C CA . GLY A 1 136 ? -9.562 18.641 0.437 1 90.31 136 GLY A CA 1
ATOM 1127 C C . GLY A 1 136 ? -9.852 19.984 -0.216 1 90.31 136 GLY A C 1
ATOM 1128 O O . GLY A 1 136 ? -10.844 20.125 -0.933 1 90.31 136 GLY A O 1
ATOM 1129 N N . SER A 1 137 ? -8.914 20.953 -0.049 1 85.5 137 SER A N 1
ATOM 1130 C CA . SER A 1 137 ? -9.07 22.297 -0.584 1 85.5 137 SER A CA 1
ATOM 1131 C C . SER A 1 137 ? -8.93 22.312 -2.104 1 85.5 137 SER A C 1
ATOM 1133 O O . SER A 1 137 ? -9.359 23.266 -2.764 1 85.5 137 SER A O 1
ATOM 1135 N N . ASN A 1 138 ? -8.367 21.234 -2.695 1 88.94 138 ASN A N 1
ATOM 1136 C CA . ASN A 1 138 ? -8.141 21.156 -4.137 1 88.94 138 ASN A CA 1
ATOM 1137 C C . ASN A 1 138 ? -9.227 20.344 -4.828 1 88.94 138 ASN A C 1
ATOM 1139 O O . ASN A 1 138 ? -9.109 20.016 -6.012 1 88.94 138 ASN A O 1
ATOM 1143 N N . ARG A 1 139 ? -10.227 20.016 -4.082 1 92.38 139 ARG A N 1
ATOM 1144 C CA . ARG A 1 139 ? -11.305 19.203 -4.633 1 92.38 139 ARG A CA 1
ATOM 1145 C C . ARG A 1 139 ? -12.109 19.984 -5.668 1 92.38 139 ARG A C 1
ATOM 1147 O O . ARG A 1 139 ? -12.367 21.172 -5.484 1 92.38 139 ARG A O 1
ATOM 1154 N N . SER A 1 140 ? -12.469 19.312 -6.754 1 90.12 140 SER A N 1
ATOM 1155 C CA . SER A 1 140 ? -13.32 19.922 -7.777 1 90.12 140 SER A CA 1
ATOM 1156 C C . SER A 1 140 ? -14.664 20.344 -7.195 1 90.12 140 SER A C 1
ATOM 1158 O O . SER A 1 140 ? -15.25 19.625 -6.387 1 90.12 140 SER A O 1
ATOM 1160 N N . SER A 1 141 ? -15.148 21.453 -7.617 1 85.25 141 SER A N 1
ATOM 1161 C CA . SER A 1 141 ? -16.422 21.984 -7.145 1 85.25 141 SER A CA 1
ATOM 1162 C C . SER A 1 141 ? -17.594 21.203 -7.711 1 85.25 141 SER A C 1
ATOM 1164 O O . SER A 1 141 ? -18.719 21.297 -7.203 1 85.25 141 SER A O 1
ATOM 1166 N N . THR A 1 142 ? -17.312 20.391 -8.664 1 89.75 142 THR A N 1
ATOM 1167 C CA . THR A 1 142 ? -18.359 19.641 -9.352 1 89.75 142 THR A CA 1
ATOM 1168 C C . THR A 1 142 ? -18.938 18.562 -8.445 1 89.75 142 THR A C 1
ATOM 1170 O O . THR A 1 142 ? -20.109 18.203 -8.562 1 89.75 142 THR A O 1
ATOM 1173 N N . PHE A 1 143 ? -18.141 18.078 -7.449 1 92.5 143 PHE A N 1
ATOM 1174 C CA . PHE A 1 143 ? -18.562 16.953 -6.629 1 92.5 143 PHE A CA 1
ATOM 1175 C C . PHE A 1 143 ? -18.594 17.344 -5.156 1 92.5 143 PHE A C 1
ATOM 1177 O O . PHE A 1 143 ? -17.562 17.656 -4.566 1 92.5 143 PHE A O 1
ATOM 1184 N N . PRO A 1 144 ? -19.766 17.266 -4.586 1 92.88 144 PRO A N 1
ATOM 1185 C CA . PRO A 1 144 ? -19.859 17.609 -3.164 1 92.88 144 PRO A CA 1
ATOM 1186 C C . PRO A 1 144 ? -19.297 16.516 -2.258 1 92.88 144 PRO A C 1
ATOM 1188 O O . PRO A 1 144 ? -19.156 15.367 -2.684 1 92.88 144 PRO A O 1
ATOM 1191 N N . VAL A 1 145 ? -18.922 16.906 -1.021 1 94.81 145 VAL A N 1
ATOM 1192 C CA . VAL A 1 145 ? -18.578 15.938 0.02 1 94.81 145 VAL A CA 1
ATOM 1193 C C . VAL A 1 145 ? -19.844 15.375 0.641 1 94.81 145 VAL A C 1
ATOM 1195 O O . VAL A 1 145 ? -20.656 16.109 1.22 1 94.81 145 VAL A O 1
ATOM 1198 N N . LEU A 1 146 ? -20.062 14.094 0.49 1 95.31 146 LEU A N 1
ATOM 1199 C CA . LEU A 1 146 ? -21.281 13.461 1.006 1 95.31 146 LEU A CA 1
ATOM 1200 C C . LEU A 1 146 ? -21.031 12.859 2.385 1 95.31 146 LEU A C 1
ATOM 1202 O O . LEU A 1 146 ? -21.969 12.75 3.191 1 95.31 146 LEU A O 1
ATOM 1206 N N . ILE A 1 147 ? -19.812 12.484 2.672 1 95.19 147 ILE A N 1
ATOM 1207 C CA . ILE A 1 147 ? -19.438 11.922 3.961 1 95.19 147 ILE A CA 1
ATOM 1208 C C . ILE A 1 147 ? -18.406 12.828 4.641 1 95.19 147 ILE A C 1
ATOM 1210 O O . ILE A 1 147 ? -17.219 12.789 4.305 1 95.19 147 ILE A O 1
ATOM 1214 N N . GLU A 1 148 ? -18.875 13.508 5.656 1 90.75 148 GLU A N 1
ATOM 1215 C CA . GLU A 1 148 ? -18.047 14.516 6.309 1 90.75 148 GLU A CA 1
ATOM 1216 C C . GLU A 1 148 ? -17.469 14 7.621 1 90.75 148 GLU A C 1
ATOM 1218 O O . GLU A 1 148 ? -16.469 14.531 8.125 1 90.75 148 GLU A O 1
ATOM 1223 N N . ASN A 1 149 ? -18.125 12.945 8.133 1 91 149 ASN A N 1
ATOM 1224 C CA . ASN A 1 149 ? -17.766 12.438 9.453 1 91 149 ASN A CA 1
ATOM 1225 C C . ASN A 1 149 ? -16.469 11.648 9.422 1 91 149 ASN A C 1
ATOM 1227 O O . ASN A 1 149 ? -16.312 10.719 8.625 1 91 149 ASN A O 1
ATOM 1231 N N . GLU A 1 150 ? -15.531 12.008 10.297 1 91.25 150 GLU A N 1
ATOM 1232 C CA . GLU A 1 150 ? -14.211 11.375 10.328 1 91.25 150 GLU A CA 1
ATOM 1233 C C . GLU A 1 150 ? -14.312 9.914 10.766 1 91.25 150 GLU A C 1
ATOM 1235 O O . GLU A 1 150 ? -13.547 9.07 10.281 1 91.25 150 GLU A O 1
ATOM 1240 N N . TRP A 1 151 ? -15.188 9.625 11.688 1 93.06 151 TRP A N 1
ATOM 1241 C CA . TRP A 1 151 ? -15.32 8.258 12.172 1 93.06 151 TRP A CA 1
ATOM 1242 C C . TRP A 1 151 ? -15.859 7.344 11.078 1 93.06 151 TRP A C 1
ATOM 1244 O O . TRP A 1 151 ? -15.461 6.18 10.984 1 93.06 151 TRP A O 1
ATOM 1254 N N . SER A 1 152 ? -16.797 7.871 10.297 1 95.31 152 SER A N 1
ATOM 1255 C CA . SER A 1 152 ? -17.266 7.09 9.164 1 95.31 152 SER A CA 1
ATOM 1256 C C . SER A 1 152 ? -16.125 6.746 8.219 1 95.31 152 SER A C 1
ATOM 1258 O O . SER A 1 152 ? -16.016 5.613 7.738 1 95.31 152 SER A O 1
ATOM 1260 N N . PHE A 1 153 ? -15.25 7.699 7.992 1 96.25 153 PHE A N 1
ATOM 1261 C CA . PHE A 1 153 ? -14.086 7.504 7.141 1 96.25 153 PHE A CA 1
ATOM 1262 C C . PHE A 1 153 ? -13.172 6.422 7.707 1 96.25 153 PHE A C 1
ATOM 1264 O O . PHE A 1 153 ? -12.781 5.5 6.992 1 96.25 153 PHE A O 1
ATOM 1271 N N . ILE A 1 154 ? -12.938 6.43 8.961 1 96.69 154 ILE A N 1
ATOM 1272 C CA . ILE A 1 154 ? -12.031 5.516 9.641 1 96.69 154 ILE A CA 1
ATOM 1273 C C . ILE A 1 154 ? -12.617 4.105 9.641 1 96.69 154 ILE A C 1
ATOM 1275 O O . ILE A 1 154 ? -11.914 3.133 9.359 1 96.69 154 ILE A O 1
ATOM 1279 N N . VAL A 1 155 ? -13.867 4.02 9.898 1 98.06 155 VAL A N 1
ATOM 1280 C CA . VAL A 1 155 ? -14.547 2.729 9.938 1 98.06 155 VAL A CA 1
ATOM 1281 C C . VAL A 1 155 ? -14.586 2.123 8.539 1 98.06 155 VAL A C 1
ATOM 1283 O O . VAL A 1 155 ? -14.414 0.912 8.375 1 98.06 155 VAL A O 1
ATOM 1286 N N . LEU A 1 156 ? -14.82 2.977 7.574 1 98.56 156 LEU A N 1
ATOM 1287 C CA . LEU A 1 156 ? -14.828 2.51 6.191 1 98.56 156 LEU A CA 1
ATOM 1288 C C . LEU A 1 156 ? -13.477 1.936 5.801 1 98.56 156 LEU A C 1
ATOM 1290 O O . LEU A 1 156 ? -13.398 0.907 5.125 1 98.56 156 LEU A O 1
ATOM 1294 N N . ILE A 1 157 ? -12.398 2.602 6.211 1 98.69 157 ILE A N 1
ATOM 1295 C CA . ILE A 1 157 ? -11.055 2.102 5.93 1 98.69 157 ILE A CA 1
ATOM 1296 C C . ILE A 1 157 ? -10.859 0.746 6.602 1 98.69 157 ILE A C 1
ATOM 1298 O O . ILE A 1 157 ? -10.328 -0.186 5.988 1 98.69 157 ILE A O 1
ATOM 1302 N N . ALA A 1 158 ? -11.328 0.619 7.805 1 98.81 158 ALA A N 1
ATOM 1303 C CA . ALA A 1 158 ? -11.211 -0.642 8.531 1 98.81 158 ALA A CA 1
ATOM 1304 C C . ALA A 1 158 ? -11.961 -1.762 7.816 1 98.81 158 ALA A C 1
ATOM 1306 O O . ALA A 1 158 ? -11.445 -2.873 7.676 1 98.81 158 ALA A O 1
ATOM 1307 N N . LEU A 1 159 ? -13.133 -1.457 7.355 1 98.81 159 LEU A N 1
ATOM 1308 C CA . LEU A 1 159 ? -13.953 -2.447 6.668 1 98.81 159 LEU A CA 1
ATOM 1309 C C . LEU A 1 159 ? -13.312 -2.871 5.352 1 98.81 159 LEU A C 1
ATOM 1311 O O . LEU A 1 159 ? -13.281 -4.059 5.023 1 98.81 159 LEU A O 1
ATOM 1315 N N . MET A 1 160 ? -12.828 -1.914 4.621 1 98.88 160 MET A N 1
ATOM 1316 C CA . MET A 1 160 ? -12.164 -2.23 3.363 1 98.88 160 MET A CA 1
ATOM 1317 C C . MET A 1 160 ? -10.906 -3.057 3.609 1 98.88 160 MET A C 1
ATOM 1319 O O . MET A 1 160 ? -10.641 -4.027 2.895 1 98.88 160 MET A O 1
ATOM 1323 N N . SER A 1 161 ? -10.18 -2.66 4.648 1 98.88 161 SER A N 1
ATOM 1324 C CA . SER A 1 161 ? -8.93 -3.338 4.969 1 98.88 161 SER A CA 1
ATOM 1325 C C . SER A 1 161 ? -9.172 -4.766 5.445 1 98.88 161 SER A C 1
ATOM 1327 O O . SER A 1 161 ? -8.484 -5.695 5.031 1 98.88 161 SER A O 1
ATOM 1329 N N . LEU A 1 162 ? -10.164 -4.945 6.254 1 98.88 162 LEU A N 1
ATOM 1330 C CA . LEU A 1 162 ? -10.531 -6.262 6.758 1 98.88 162 LEU A CA 1
ATOM 1331 C C . LEU A 1 162 ? -10.977 -7.176 5.621 1 98.88 162 LEU A C 1
ATOM 1333 O O . LEU A 1 162 ? -10.516 -8.32 5.52 1 98.88 162 LEU A O 1
ATOM 1337 N N . SER A 1 163 ? -11.844 -6.629 4.801 1 98.81 163 SER A N 1
ATOM 1338 C CA . SER A 1 163 ? -12.32 -7.434 3.682 1 98.81 163 SER A CA 1
ATOM 1339 C C . SER A 1 163 ? -11.211 -7.711 2.678 1 98.81 163 SER A C 1
ATOM 1341 O O . SER A 1 163 ? -11.18 -8.766 2.045 1 98.81 163 SER A O 1
ATOM 1343 N N . HIS A 1 164 ? -10.273 -6.789 2.518 1 98.81 164 HIS A N 1
ATOM 1344 C CA . HIS A 1 164 ? -9.133 -7.02 1.644 1 98.81 164 HIS A CA 1
ATOM 1345 C C . HIS A 1 164 ? -8.328 -8.234 2.092 1 98.81 164 HIS A C 1
ATOM 1347 O O . HIS A 1 164 ? -8.07 -9.141 1.296 1 98.81 164 HIS A O 1
ATOM 1353 N N . GLY A 1 165 ? -7.957 -8.234 3.41 1 98.56 165 GLY A N 1
ATOM 1354 C CA . GLY A 1 165 ? -7.199 -9.359 3.932 1 98.56 165 GLY A CA 1
ATOM 1355 C C . GLY A 1 165 ? -7.93 -10.68 3.805 1 98.56 165 GLY A C 1
ATOM 1356 O O . GLY A 1 165 ? -7.344 -11.688 3.387 1 98.56 165 GLY A O 1
ATOM 1357 N N . TYR A 1 166 ? -9.164 -10.688 4.082 1 98.75 166 TYR A N 1
ATOM 1358 C CA . TYR A 1 166 ? -9.969 -11.898 4.102 1 98.75 166 TYR A CA 1
ATOM 1359 C C . TYR A 1 166 ? -10.195 -12.43 2.691 1 98.75 166 TYR A C 1
ATOM 1361 O O . TYR A 1 166 ? -9.906 -13.586 2.398 1 98.75 166 TYR A O 1
ATOM 1369 N N . LEU A 1 167 ? -10.602 -11.609 1.826 1 98.75 167 LEU A N 1
ATOM 1370 C CA . LEU A 1 167 ? -11.055 -12.031 0.506 1 98.75 167 LEU A CA 1
ATOM 1371 C C . LEU A 1 167 ? -9.867 -12.258 -0.426 1 98.75 167 LEU A C 1
ATOM 1373 O O . LEU A 1 167 ? -9.945 -13.078 -1.35 1 98.75 167 LEU A O 1
ATOM 1377 N N . SER A 1 168 ? -8.773 -11.523 -0.242 1 98.31 168 SER A N 1
ATOM 1378 C CA . SER A 1 168 ? -7.582 -11.828 -1.032 1 98.31 168 SER A CA 1
ATOM 1379 C C . SER A 1 168 ? -7.074 -13.234 -0.739 1 98.31 168 SER A C 1
ATOM 1381 O O . SER A 1 168 ? -6.719 -13.977 -1.657 1 98.31 168 SER A O 1
ATOM 1383 N N . SER A 1 169 ? -7.117 -13.625 0.537 1 96.94 169 SER A N 1
ATOM 1384 C CA . SER A 1 169 ? -6.719 -14.969 0.935 1 96.94 169 SER A CA 1
ATOM 1385 C C . SER A 1 169 ? -7.641 -16.016 0.328 1 96.94 169 SER A C 1
ATOM 1387 O O . SER A 1 169 ? -7.172 -16.984 -0.276 1 96.94 169 SER A O 1
ATOM 1389 N N . LEU A 1 170 ? -8.891 -15.805 0.433 1 97.69 170 LEU A N 1
ATOM 1390 C CA . LEU A 1 170 ? -9.844 -16.766 -0.094 1 97.69 170 LEU A CA 1
ATOM 1391 C C . LEU A 1 170 ? -9.727 -16.875 -1.61 1 97.69 170 LEU A C 1
ATOM 1393 O O . LEU A 1 170 ? -9.789 -17.984 -2.164 1 97.69 170 LEU A O 1
ATOM 1397 N N . SER A 1 171 ? -9.602 -15.727 -2.271 1 98 171 SER A N 1
ATOM 1398 C CA . SER A 1 171 ? -9.531 -15.734 -3.73 1 98 171 SER A CA 1
ATOM 1399 C C . SER A 1 171 ? -8.336 -16.531 -4.223 1 98 171 SER A C 1
ATOM 1401 O O . SER A 1 171 ? -8.445 -17.312 -5.168 1 98 171 SER A O 1
ATOM 1403 N N . MET A 1 172 ? -7.262 -16.406 -3.57 1 96.12 172 MET A N 1
ATOM 1404 C CA . MET A 1 172 ? -6.055 -17.125 -3.969 1 96.12 172 MET A CA 1
ATOM 1405 C C . MET A 1 172 ? -6.168 -18.609 -3.643 1 96.12 172 MET A C 1
ATOM 1407 O O . MET A 1 172 ? -5.711 -19.453 -4.41 1 96.12 172 MET A O 1
ATOM 1411 N N . MET A 1 173 ? -6.797 -18.969 -2.545 1 94.12 173 MET A N 1
ATOM 1412 C CA . MET A 1 173 ? -6.977 -20.359 -2.135 1 94.12 173 MET A CA 1
ATOM 1413 C C . MET A 1 173 ? -7.941 -21.094 -3.068 1 94.12 173 MET A C 1
ATOM 1415 O O . MET A 1 173 ? -7.793 -22.281 -3.314 1 94.12 173 MET A O 1
ATOM 1419 N N . TYR A 1 174 ? -8.875 -20.359 -3.605 1 95.69 174 TYR A N 1
ATOM 1420 C CA . TYR A 1 174 ? -9.961 -20.969 -4.363 1 95.69 174 TYR A CA 1
ATOM 1421 C C . TYR A 1 174 ? -9.609 -21.062 -5.844 1 95.69 174 TYR A C 1
ATOM 1423 O O . TYR A 1 174 ? -10.188 -21.875 -6.574 1 95.69 174 TYR A O 1
ATOM 1431 N N . ALA A 1 175 ? -8.688 -20.328 -6.309 1 94.25 175 ALA A N 1
ATOM 1432 C CA . ALA A 1 175 ? -8.391 -20.234 -7.738 1 94.25 175 ALA A CA 1
ATOM 1433 C C . ALA A 1 175 ? -7.984 -21.594 -8.297 1 94.25 175 ALA A C 1
ATOM 1435 O O . ALA A 1 175 ? -8.57 -22.078 -9.273 1 94.25 175 ALA A O 1
ATOM 1436 N N . PRO A 1 176 ? -7.062 -22.312 -7.664 1 91.94 176 PRO A N 1
ATOM 1437 C CA . PRO A 1 176 ? -6.688 -23.609 -8.203 1 91.94 176 PRO A CA 1
ATOM 1438 C C . PRO A 1 176 ? -7.793 -24.656 -8.055 1 91.94 176 PRO A C 1
ATOM 1440 O O . PRO A 1 176 ? -7.809 -25.656 -8.781 1 91.94 176 PRO A O 1
ATOM 1443 N N . LYS A 1 177 ? -8.68 -24.406 -7.195 1 92.44 177 LYS A N 1
ATOM 1444 C CA . LYS A 1 177 ? -9.75 -25.359 -6.918 1 92.44 177 LYS A CA 1
ATOM 1445 C C . LYS A 1 177 ? -10.883 -25.219 -7.934 1 92.44 177 LYS A C 1
ATOM 1447 O O . LYS A 1 177 ? -11.781 -26.062 -7.984 1 92.44 177 LYS A O 1
ATOM 1452 N N . ALA A 1 178 ? -10.82 -24.25 -8.75 1 93.75 178 ALA A N 1
ATOM 1453 C CA . ALA A 1 178 ? -11.883 -23.969 -9.711 1 93.75 178 ALA A CA 1
ATOM 1454 C C . ALA A 1 178 ? -11.742 -24.844 -10.961 1 93.75 178 ALA A C 1
ATOM 1456 O O . ALA A 1 178 ? -12.625 -24.859 -11.82 1 93.75 178 ALA A O 1
ATOM 1457 N N . VAL A 1 179 ? -10.625 -25.578 -10.992 1 95 179 VAL A N 1
ATOM 1458 C CA . VAL A 1 179 ? -10.367 -26.406 -12.164 1 95 179 VAL A CA 1
ATOM 1459 C C . VAL A 1 179 ? -9.961 -27.812 -11.727 1 95 179 VAL A C 1
ATOM 1461 O O . VAL A 1 179 ? -9.766 -28.062 -10.531 1 95 179 VAL A O 1
ATOM 1464 N N . ASP A 1 180 ? -9.859 -28.656 -12.781 1 94.19 180 ASP A N 1
ATOM 1465 C CA . ASP A 1 180 ? -9.383 -30.016 -12.484 1 94.19 180 ASP A CA 1
ATOM 1466 C C . ASP A 1 180 ? -7.949 -29.984 -11.961 1 94.19 180 ASP A C 1
ATOM 1468 O O . ASP A 1 180 ? -7.18 -29.078 -12.281 1 94.19 180 ASP A O 1
ATOM 1472 N N . GLU A 1 181 ? -7.629 -30.984 -11.227 1 93.12 181 GLU A N 1
ATOM 1473 C CA . GLU A 1 181 ? -6.32 -31.062 -10.586 1 93.12 181 GLU A CA 1
ATOM 1474 C C . GLU A 1 181 ? -5.195 -30.938 -11.609 1 93.12 181 GLU A C 1
ATOM 1476 O O . GLU A 1 181 ? -4.156 -30.344 -11.32 1 93.12 181 GLU A O 1
ATOM 1481 N N . SER A 1 182 ? -5.406 -31.453 -12.828 1 92.12 182 SER A N 1
ATOM 1482 C CA . SER A 1 182 ? -4.383 -31.422 -13.867 1 92.12 182 SER A CA 1
ATOM 1483 C C . SER A 1 182 ? -4.109 -30 -14.336 1 92.12 182 SER A C 1
ATOM 1485 O O . SER A 1 182 ? -3.037 -29.719 -14.867 1 92.12 182 SER A O 1
ATOM 1487 N N . LYS A 1 183 ? -5.074 -29.109 -14.062 1 94 183 LYS A N 1
ATOM 1488 C CA . LYS A 1 183 ? -4.969 -27.719 -14.531 1 94 183 LYS A CA 1
ATOM 1489 C C . LYS A 1 183 ? -4.707 -26.766 -13.367 1 94 183 LYS A C 1
ATOM 1491 O O . LYS A 1 183 ? -4.602 -25.562 -13.57 1 94 183 LYS A O 1
ATOM 1496 N N . ALA A 1 184 ? -4.52 -27.297 -12.164 1 92 184 ALA A N 1
ATOM 1497 C CA . ALA A 1 184 ? -4.434 -26.5 -10.945 1 92 184 ALA A CA 1
ATOM 1498 C C . ALA A 1 184 ? -3.184 -25.625 -10.961 1 92 184 ALA A C 1
ATOM 1500 O O . ALA A 1 184 ? -3.215 -24.469 -10.5 1 92 184 ALA A O 1
ATOM 1501 N N . ARG A 1 185 ? -2.168 -26.172 -11.43 1 88.12 185 ARG A N 1
ATOM 1502 C CA . ARG A 1 185 ? -0.919 -25.422 -11.492 1 88.12 185 ARG A CA 1
ATOM 1503 C C . ARG A 1 185 ? -1.057 -24.203 -12.398 1 88.12 185 ARG A C 1
ATOM 1505 O O . ARG A 1 185 ? -0.611 -23.109 -12.047 1 88.12 185 ARG A O 1
ATOM 1512 N N . ILE A 1 186 ? -1.692 -24.344 -13.484 1 91.88 186 ILE A N 1
ATOM 1513 C CA . ILE A 1 186 ? -1.9 -23.266 -14.445 1 91.88 186 ILE A CA 1
ATOM 1514 C C . ILE A 1 186 ? -2.834 -22.219 -13.844 1 91.88 186 ILE A C 1
ATOM 1516 O O . ILE A 1 186 ? -2.592 -21.016 -13.977 1 91.88 186 ILE A O 1
ATOM 1520 N N . ALA A 1 187 ? -3.846 -22.672 -13.188 1 93.5 187 ALA A N 1
ATOM 1521 C CA . ALA A 1 187 ? -4.773 -21.75 -12.531 1 93.5 187 ALA A CA 1
ATOM 1522 C C . ALA A 1 187 ? -4.062 -20.906 -11.484 1 93.5 187 ALA A C 1
ATOM 1524 O O . ALA A 1 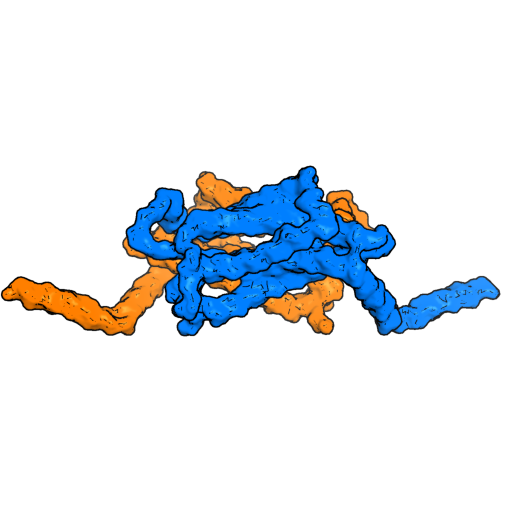187 ? -4.336 -19.719 -11.352 1 93.5 187 ALA A O 1
ATOM 1525 N N . GLY A 1 188 ? -3.234 -21.516 -10.805 1 90.88 188 GLY A N 1
ATOM 1526 C CA . GLY A 1 188 ? -2.432 -20.797 -9.836 1 90.88 188 GLY A CA 1
ATOM 1527 C C . GLY A 1 188 ? -1.562 -19.719 -10.469 1 90.88 188 GLY A C 1
ATOM 1528 O O . GLY A 1 188 ? -1.512 -18.594 -9.977 1 90.88 188 GLY A O 1
ATOM 1529 N N . MET A 1 189 ? -0.922 -20.047 -11.508 1 88.25 189 MET A N 1
ATOM 1530 C CA . MET A 1 189 ? -0.094 -19.078 -12.219 1 88.25 189 MET A CA 1
ATOM 1531 C C . MET A 1 189 ? -0.937 -17.922 -12.75 1 88.25 189 MET A C 1
ATOM 1533 O O . MET A 1 189 ? -0.526 -16.766 -12.672 1 88.25 189 MET A O 1
ATOM 1537 N N . MET A 1 190 ? -2.051 -18.25 -13.266 1 93.69 190 MET A N 1
ATOM 1538 C CA . MET A 1 190 ? -2.959 -17.234 -13.781 1 93.69 190 MET A CA 1
ATOM 1539 C C . MET A 1 190 ? -3.428 -16.297 -12.672 1 93.69 190 MET A C 1
ATOM 1541 O O . MET A 1 190 ? -3.551 -15.094 -12.875 1 93.69 190 MET A O 1
ATOM 1545 N N . SER A 1 191 ? -3.686 -16.891 -11.516 1 95.56 191 SER A N 1
ATOM 1546 C CA . SER A 1 191 ? -4.148 -16.062 -10.414 1 95.56 191 SER A CA 1
ATOM 1547 C C . SER A 1 191 ? -3.084 -15.047 -10 1 95.56 191 SER A C 1
ATOM 1549 O O . SER A 1 191 ? -3.406 -13.914 -9.633 1 95.56 191 SER A O 1
ATOM 1551 N N . ALA A 1 192 ? -1.842 -15.422 -10.086 1 92.31 192 ALA A N 1
ATOM 1552 C CA . ALA A 1 192 ? -0.752 -14.484 -9.812 1 92.31 192 ALA A CA 1
ATOM 1553 C C . ALA A 1 192 ? -0.759 -13.328 -10.805 1 92.31 192 ALA A C 1
ATOM 1555 O O . ALA A 1 192 ? -0.541 -12.18 -10.43 1 92.31 192 ALA A O 1
ATOM 1556 N N . PHE A 1 193 ? -1.002 -13.672 -12 1 93.06 193 PHE A N 1
ATOM 1557 C CA . PHE A 1 193 ? -1.079 -12.648 -13.039 1 93.06 193 PHE A CA 1
ATOM 1558 C C . PHE A 1 193 ? -2.207 -11.664 -12.75 1 93.06 193 PHE A C 1
ATOM 1560 O O . PHE A 1 193 ? -2.014 -10.453 -12.828 1 93.06 193 PHE A O 1
ATOM 1567 N N . PHE A 1 194 ? -3.352 -12.133 -12.391 1 97.25 194 PHE A N 1
ATOM 1568 C CA . PHE A 1 194 ? -4.508 -11.273 -12.156 1 97.25 194 PHE A CA 1
ATOM 1569 C C . PHE A 1 194 ? -4.336 -10.469 -10.875 1 97.25 194 PHE A C 1
ATOM 1571 O O . PHE A 1 194 ? -4.879 -9.375 -10.742 1 97.25 194 PHE A O 1
ATOM 1578 N N . LEU A 1 195 ? -3.629 -11.055 -9.93 1 97 195 LEU A N 1
ATOM 1579 C CA . LEU A 1 195 ? -3.242 -10.289 -8.75 1 97 195 LEU A CA 1
ATOM 1580 C C . LEU A 1 195 ? -2.434 -9.055 -9.141 1 97 195 LEU A C 1
ATOM 1582 O O . LEU A 1 195 ? -2.791 -7.93 -8.781 1 97 195 LEU A O 1
ATOM 1586 N N . VAL A 1 196 ? -1.421 -9.219 -9.93 1 95.5 196 VAL A N 1
ATOM 1587 C CA . VAL A 1 196 ? -0.541 -8.133 -10.344 1 95.5 196 VAL A CA 1
ATOM 1588 C C . VAL A 1 196 ? -1.312 -7.152 -11.219 1 95.5 196 VAL A C 1
ATOM 1590 O O . VAL A 1 196 ? -1.133 -5.938 -11.109 1 95.5 196 VAL A O 1
ATOM 1593 N N . LEU A 1 197 ? -2.137 -7.684 -12.047 1 97.75 197 LEU A N 1
ATOM 1594 C CA . LEU A 1 197 ? -2.975 -6.836 -12.891 1 97.75 197 LEU A CA 1
ATOM 1595 C C . LEU A 1 197 ? -3.877 -5.945 -12.039 1 97.75 197 LEU A C 1
ATOM 1597 O O . LEU A 1 197 ? -4.035 -4.758 -12.328 1 97.75 197 LEU A O 1
ATOM 1601 N N . GLY A 1 198 ? -4.5 -6.543 -11.031 1 98.69 198 GLY A N 1
ATOM 1602 C CA . GLY A 1 198 ? -5.32 -5.762 -10.125 1 98.69 198 GLY A CA 1
ATOM 1603 C C . GLY A 1 198 ? -4.551 -4.648 -9.438 1 98.69 198 GLY A C 1
ATOM 1604 O O . GLY A 1 198 ? -5.043 -3.52 -9.336 1 98.69 198 GLY A O 1
ATOM 1605 N N . ILE A 1 199 ? -3.381 -4.945 -9.031 1 97.94 199 ILE A N 1
ATOM 1606 C CA . ILE A 1 199 ? -2.523 -3.977 -8.359 1 97.94 199 ILE A CA 1
ATOM 1607 C C . ILE A 1 199 ? -2.158 -2.852 -9.328 1 97.94 199 ILE A C 1
ATOM 1609 O O . ILE A 1 199 ? -2.352 -1.674 -9.016 1 97.94 199 ILE A O 1
ATOM 1613 N N . THR A 1 200 ? -1.705 -3.178 -10.508 1 96.75 200 THR A N 1
ATOM 1614 C CA . THR A 1 200 ? -1.232 -2.205 -11.492 1 96.75 200 THR A CA 1
ATOM 1615 C C . THR A 1 200 ? -2.373 -1.303 -11.945 1 96.75 200 THR A C 1
ATOM 1617 O O . THR A 1 200 ? -2.234 -0.078 -11.969 1 96.75 200 THR A O 1
ATOM 1620 N N . LEU A 1 201 ? -3.447 -1.909 -12.234 1 98.31 201 LEU A N 1
ATOM 1621 C CA . LEU A 1 201 ? -4.57 -1.109 -12.711 1 98.31 201 LEU A CA 1
ATOM 1622 C C . LEU A 1 201 ? -5.195 -0.315 -11.57 1 98.31 201 LEU A C 1
ATOM 1624 O O . LEU A 1 201 ? -5.688 0.795 -11.781 1 98.31 201 LEU A O 1
ATOM 1628 N N . GLY A 1 202 ? -5.223 -0.927 -10.375 1 98.62 202 GLY A N 1
ATOM 1629 C CA . GLY A 1 202 ? -5.699 -0.178 -9.227 1 98.62 202 GLY A CA 1
ATOM 1630 C C . GLY A 1 202 ? -4.898 1.082 -8.961 1 98.62 202 GLY A C 1
ATOM 1631 O O . GLY A 1 202 ? -5.465 2.17 -8.836 1 98.62 202 GLY A O 1
ATOM 1632 N N . ILE A 1 203 ? -3.6 0.9 -8.969 1 97.19 203 ILE A N 1
ATOM 1633 C CA . ILE A 1 203 ? -2.691 2.018 -8.734 1 97.19 203 ILE A CA 1
ATOM 1634 C C . ILE A 1 203 ? -2.875 3.068 -9.828 1 97.19 203 ILE A C 1
ATOM 1636 O O . ILE A 1 203 ? -2.994 4.262 -9.539 1 97.19 203 ILE A O 1
ATOM 1640 N N . ASN A 1 204 ? -2.982 2.707 -11.039 1 96.81 204 ASN A N 1
ATOM 1641 C CA . ASN A 1 204 ? -3.129 3.639 -12.148 1 96.81 204 ASN A CA 1
ATOM 1642 C C . ASN A 1 204 ? -4.484 4.336 -12.125 1 96.81 204 ASN A C 1
ATOM 1644 O O . ASN A 1 204 ? -4.613 5.477 -12.578 1 96.81 204 ASN A O 1
ATOM 1648 N N . PHE A 1 205 ? -5.41 3.648 -11.617 1 98 205 PHE A N 1
ATOM 1649 C CA . PHE A 1 205 ? -6.758 4.203 -11.57 1 98 205 PHE A CA 1
ATOM 1650 C C . PHE A 1 205 ? -6.805 5.434 -10.672 1 98 205 PHE A C 1
ATOM 1652 O O . PHE A 1 205 ? -7.664 6.301 -10.844 1 98 205 PHE A O 1
ATOM 1659 N N . THR A 1 206 ? -5.945 5.559 -9.711 1 96.62 206 THR A N 1
ATOM 1660 C CA . THR A 1 206 ? -5.914 6.715 -8.828 1 96.62 206 THR A CA 1
ATOM 1661 C C . THR A 1 206 ? -5.629 7.992 -9.617 1 96.62 206 THR A C 1
ATOM 1663 O O . THR A 1 206 ? -6.105 9.07 -9.258 1 96.62 206 THR A O 1
ATOM 1666 N N . PHE A 1 207 ? -4.906 7.883 -10.727 1 95 207 PHE A N 1
ATOM 1667 C CA . PHE A 1 207 ? -4.605 9.047 -11.547 1 95 207 PHE A CA 1
ATOM 1668 C C . PHE A 1 207 ? -5.855 9.547 -12.266 1 95 207 PHE A C 1
ATOM 1670 O O . PHE A 1 207 ? -6.055 10.758 -12.406 1 95 207 PHE A O 1
ATOM 1677 N N . ILE A 1 208 ? -6.641 8.602 -12.648 1 96.5 208 ILE A N 1
ATOM 1678 C CA . ILE A 1 208 ? -7.906 8.953 -13.281 1 96.5 208 ILE A CA 1
ATOM 1679 C C . ILE A 1 208 ? -8.812 9.656 -12.273 1 96.5 208 ILE A C 1
ATOM 1681 O O . ILE A 1 208 ? -9.406 10.695 -12.586 1 96.5 208 ILE A O 1
ATOM 1685 N N . GLU A 1 209 ? -8.898 9.109 -11.102 1 97.31 209 GLU A N 1
ATOM 1686 C CA . GLU A 1 209 ? -9.711 9.695 -10.047 1 97.31 209 GLU A CA 1
ATOM 1687 C C . GLU A 1 209 ? -9.242 11.102 -9.695 1 97.31 209 GLU A C 1
ATOM 1689 O O . GLU A 1 209 ? -10.055 12 -9.469 1 97.31 209 GLU A O 1
ATOM 1694 N N . SER A 1 210 ? -7.941 11.227 -9.609 1 95.19 210 SER A N 1
ATOM 1695 C CA . SER A 1 210 ? -7.383 12.539 -9.312 1 95.19 210 SER A CA 1
ATOM 1696 C C . SER A 1 210 ? -7.746 13.555 -10.391 1 95.19 210 SER A C 1
ATOM 1698 O O . SER A 1 210 ? -8.086 14.695 -10.078 1 95.19 210 SER A O 1
ATOM 1700 N N . HIS A 1 211 ? -7.762 13.203 -11.625 1 94.19 211 HIS A N 1
ATOM 1701 C CA . HIS A 1 211 ? -8.094 14.078 -12.742 1 94.19 211 HIS A CA 1
ATOM 1702 C C . HIS A 1 211 ? -9.555 14.5 -12.695 1 94.19 211 HIS A C 1
ATOM 1704 O O . HIS A 1 211 ? -9.898 15.609 -13.102 1 94.19 211 HIS A O 1
ATOM 1710 N N . ILE A 1 212 ? -10.344 13.648 -12.148 1 94.19 212 ILE A N 1
ATOM 1711 C CA . ILE A 1 212 ? -11.781 13.891 -12.141 1 94.19 212 ILE A CA 1
ATOM 1712 C C . ILE A 1 212 ? -12.156 14.695 -10.898 1 94.19 212 ILE A C 1
ATOM 1714 O O . ILE A 1 212 ? -12.953 15.641 -10.977 1 94.19 212 ILE A O 1
ATOM 1718 N N . PHE A 1 213 ? -11.547 14.422 -9.75 1 94.69 213 PHE A N 1
ATOM 1719 C CA . PHE A 1 213 ? -12.055 14.922 -8.477 1 94.69 213 PHE A CA 1
ATOM 1720 C C . PHE A 1 213 ? -11.18 16.047 -7.945 1 94.69 213 PHE A C 1
ATOM 1722 O O . PHE A 1 213 ? -11.594 16.797 -7.055 1 94.69 213 PHE A O 1
ATOM 1729 N N . VAL A 1 214 ? -9.945 16.109 -8.438 1 91.12 214 VAL A N 1
ATOM 1730 C CA . VAL A 1 214 ? -9.008 17.078 -7.875 1 91.12 214 VAL A CA 1
ATOM 1731 C C . VAL A 1 214 ? -8.57 18.062 -8.953 1 91.12 214 VAL A C 1
ATOM 1733 O O . VAL A 1 214 ? -8.188 17.672 -10.055 1 91.12 214 VAL A O 1
ATOM 1736 N N . VAL A 1 215 ? -8.766 19.391 -8.727 1 77.62 215 VAL A N 1
ATOM 1737 C CA . VAL A 1 215 ? -8.422 20.438 -9.672 1 77.62 215 VAL A CA 1
ATOM 1738 C C . VAL A 1 215 ? -6.914 20.688 -9.648 1 77.62 215 VAL A C 1
ATOM 1740 O O . VAL A 1 215 ? -6.328 20.875 -8.578 1 77.62 215 VAL A O 1
ATOM 1743 N N . THR A 1 216 ? -6.16 20.344 -10.602 1 63.03 216 THR A N 1
ATOM 1744 C CA . THR A 1 216 ? -4.746 20.703 -10.688 1 63.03 216 THR A CA 1
ATOM 1745 C C . THR A 1 216 ? -4.574 22.188 -10.977 1 63.03 216 THR A C 1
ATOM 1747 O O . THR A 1 216 ? -5.062 22.688 -11.992 1 63.03 216 THR A O 1
ATOM 1750 N N . GLN A 1 217 ? -4.523 23.016 -9.992 1 48.59 217 GLN A N 1
ATOM 1751 C CA . GLN A 1 217 ? -4.25 24.406 -10.359 1 48.59 217 GLN A CA 1
ATOM 1752 C C . GLN A 1 217 ? -2.861 24.547 -10.977 1 48.59 217 GLN A C 1
ATOM 1754 O O . GLN A 1 217 ? -1.94 23.812 -10.625 1 48.59 217 GLN A O 1
ATOM 1759 N N . ARG B 1 1 ? -14.734 59.75 15.273 1 40.78 1 ARG B N 1
ATOM 1760 C CA . ARG B 1 1 ? -13.344 59.312 15.312 1 40.78 1 ARG B CA 1
ATOM 1761 C C . ARG B 1 1 ? -13.242 57.781 15.43 1 40.78 1 ARG B C 1
ATOM 1763 O O . ARG B 1 1 ? -12.383 57.188 14.789 1 40.78 1 ARG B O 1
ATOM 1770 N N . PHE B 1 2 ? -14.117 57.188 16.25 1 45.84 2 PHE B N 1
ATOM 1771 C CA . PHE B 1 2 ? -14.094 55.719 16.438 1 45.84 2 PHE B CA 1
ATOM 1772 C C . PHE B 1 2 ? -14.586 55 15.195 1 45.84 2 PHE B C 1
ATOM 1774 O O . PHE B 1 2 ? -14.055 53.969 14.82 1 45.84 2 PHE B O 1
ATOM 1781 N N . TYR B 1 3 ? -15.617 55.438 14.492 1 51.28 3 TYR B N 1
ATOM 1782 C CA . TYR B 1 3 ? -16.125 54.75 13.312 1 51.28 3 TYR B CA 1
ATOM 1783 C C . TYR B 1 3 ? -15.102 54.75 12.188 1 51.28 3 TYR B C 1
ATOM 1785 O O . TYR B 1 3 ? -14.992 53.781 11.422 1 51.28 3 TYR B O 1
ATOM 1793 N N . ARG B 1 4 ? -14.32 55.844 11.984 1 48.44 4 ARG B N 1
ATOM 1794 C CA . ARG B 1 4 ? -13.305 55.875 10.938 1 48.44 4 ARG B CA 1
ATOM 1795 C C . ARG B 1 4 ? -12.172 54.906 11.234 1 48.44 4 ARG B C 1
ATOM 1797 O O . ARG B 1 4 ? -11.531 54.375 10.312 1 48.44 4 ARG B O 1
ATOM 1804 N N . TYR B 1 5 ? -11.867 54.656 12.562 1 45.62 5 TYR B N 1
ATOM 1805 C CA . TYR B 1 5 ? -10.789 53.719 12.875 1 45.62 5 TYR B CA 1
ATOM 1806 C C . TYR B 1 5 ? -11.172 52.281 12.516 1 45.62 5 TYR B C 1
ATOM 1808 O O . TYR B 1 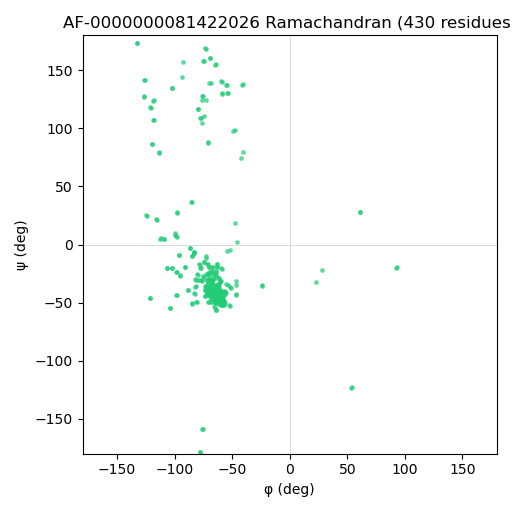5 ? -10.391 51.562 11.906 1 45.62 5 TYR B O 1
ATOM 1816 N N . TYR B 1 6 ? -12.383 51.844 12.859 1 48.06 6 TYR B N 1
ATOM 1817 C CA . TYR B 1 6 ? -12.727 50.469 12.547 1 48.06 6 TYR B CA 1
ATOM 1818 C C . TYR B 1 6 ? -13 50.281 11.062 1 48.06 6 TYR B C 1
ATOM 1820 O O . TYR B 1 6 ? -12.859 49.188 10.523 1 48.06 6 TYR B O 1
ATOM 1828 N N . THR B 1 7 ? -13.453 51.312 10.328 1 49.72 7 THR B N 1
ATOM 1829 C CA . THR B 1 7 ? -13.625 51.125 8.891 1 49.72 7 THR B CA 1
ATOM 1830 C C . THR B 1 7 ? -12.273 51.094 8.188 1 49.72 7 THR B C 1
ATOM 1832 O O . THR B 1 7 ? -12.109 50.406 7.172 1 49.72 7 THR B O 1
ATOM 1835 N N . LYS B 1 8 ? -11.297 51.875 8.539 1 48.12 8 LYS B N 1
ATOM 1836 C CA . LYS B 1 8 ? -9.969 51.812 7.934 1 48.12 8 LYS B CA 1
ATOM 1837 C C . LYS B 1 8 ? -9.281 50.469 8.25 1 48.12 8 LYS B C 1
ATOM 1839 O O . LYS B 1 8 ? -8.516 49.969 7.434 1 48.12 8 LYS B O 1
ATOM 1844 N N . LYS B 1 9 ? -9.352 49.906 9.5 1 48.09 9 LYS B N 1
ATOM 1845 C CA . LYS B 1 9 ? -8.805 48.594 9.789 1 48.09 9 LYS B CA 1
ATOM 1846 C C . LYS B 1 9 ? -9.555 47.5 9.008 1 48.09 9 LYS B C 1
ATOM 1848 O O . LYS B 1 9 ? -8.945 46.531 8.539 1 48.09 9 LYS B O 1
ATOM 1853 N N . GLY B 1 10 ? -10.836 47.531 8.852 1 47.5 10 GLY B N 1
ATOM 1854 C CA . GLY B 1 10 ? -11.578 46.656 7.977 1 47.5 10 GLY B CA 1
ATOM 1855 C C . GLY B 1 10 ? -11.195 46.781 6.516 1 47.5 10 GLY B C 1
ATOM 1856 O O . GLY B 1 10 ? -11.219 45.812 5.762 1 47.5 10 GLY B O 1
ATOM 1857 N N . LEU B 1 11 ? -11.078 47.969 5.969 1 45.19 11 LEU B N 1
ATOM 1858 C CA . LEU B 1 11 ? -10.633 48.188 4.598 1 45.19 11 LEU B CA 1
ATOM 1859 C C . LEU B 1 11 ? -9.172 47.781 4.43 1 45.19 11 LEU B C 1
ATOM 1861 O O . LEU B 1 11 ? -8.773 47.312 3.352 1 45.19 11 LEU B O 1
ATOM 1865 N N . LYS B 1 12 ? -8.227 48.188 5.301 1 45.38 12 LYS B N 1
ATOM 1866 C CA . LYS B 1 12 ? -6.871 47.656 5.188 1 45.38 12 LYS B CA 1
ATOM 1867 C C . LYS B 1 12 ? -6.875 46.125 5.258 1 45.38 12 LYS B C 1
ATOM 1869 O O . LYS B 1 12 ? -6.062 45.469 4.609 1 45.38 12 LYS B O 1
ATOM 1874 N N . LEU B 1 13 ? -7.684 45.5 6.141 1 45.66 13 LEU B N 1
ATOM 1875 C CA . LEU B 1 13 ? -7.805 44.062 6.086 1 45.66 13 LEU B CA 1
ATOM 1876 C C . LEU B 1 13 ? -8.453 43.594 4.777 1 45.66 13 LEU B C 1
ATOM 1878 O O . LEU B 1 13 ? -8.133 42.531 4.25 1 45.66 13 LEU B O 1
ATOM 1882 N N . ARG B 1 14 ? -9.438 44.219 4.18 1 45.41 14 ARG B N 1
ATOM 1883 C CA . ARG B 1 14 ? -9.977 44 2.842 1 45.41 14 ARG B CA 1
ATOM 1884 C C . ARG B 1 14 ? -8.953 44.344 1.771 1 45.41 14 ARG B C 1
ATOM 1886 O O . ARG B 1 14 ? -8.938 43.75 0.693 1 45.41 14 ARG B O 1
ATOM 1893 N N . GLU B 1 15 ? -8.359 45.5 1.717 1 43.44 15 GLU B N 1
ATOM 1894 C CA . GLU B 1 15 ? -7.316 45.812 0.744 1 43.44 15 GLU B CA 1
ATOM 1895 C C . GLU B 1 15 ? -6.137 44.844 0.861 1 43.44 15 GLU B C 1
ATOM 1897 O O . GLU B 1 15 ? -5.336 44.719 -0.069 1 43.44 15 GLU B O 1
ATOM 1902 N N . VAL B 1 16 ? -5.5 44.594 2.027 1 43.59 16 VAL B N 1
ATOM 1903 C CA . VAL B 1 16 ? -4.598 43.438 2.072 1 43.59 16 VAL B CA 1
ATOM 1904 C C . VAL B 1 16 ? -5.324 42.188 1.578 1 43.59 16 VAL B C 1
ATOM 1906 O O . VAL B 1 16 ? -4.812 41.062 1.705 1 43.59 16 VAL B O 1
ATOM 1909 N N . GLY B 1 17 ? -6.527 42.125 1.262 1 41.28 17 GLY B N 1
ATOM 1910 C CA . GLY B 1 17 ? -7.395 41.281 0.459 1 41.28 17 GLY B CA 1
ATOM 1911 C C . GLY B 1 17 ? -6.82 40.969 -0.909 1 41.28 17 GLY B C 1
ATOM 1912 O O . GLY B 1 17 ? -7.512 40.406 -1.767 1 41.28 17 GLY B O 1
ATOM 1913 N N . ASN B 1 18 ? -6.145 41.812 -1.507 1 44.97 18 ASN B N 1
ATOM 1914 C CA . ASN B 1 18 ? -5.586 41.438 -2.791 1 44.97 18 ASN B CA 1
ATOM 1915 C C . ASN B 1 18 ? -4.91 40.062 -2.703 1 44.97 18 ASN B C 1
ATOM 1917 O O . ASN B 1 18 ? -3.945 39.875 -1.954 1 44.97 18 ASN B O 1
ATOM 1921 N N . ASN B 1 19 ? -5.637 38.938 -3.145 1 52.53 19 ASN B N 1
ATOM 1922 C CA . ASN B 1 19 ? -5.336 37.5 -3.297 1 52.53 19 ASN B CA 1
ATOM 1923 C C . ASN B 1 19 ? -3.836 37.25 -3.457 1 52.53 19 ASN B C 1
ATOM 1925 O O . ASN B 1 19 ? -3.299 36.281 -2.93 1 52.53 19 ASN B O 1
ATOM 1929 N N . GLY B 1 20 ? -3.213 38.156 -4.133 1 53.84 20 GLY B N 1
ATOM 1930 C CA . GLY B 1 20 ? -1.792 38 -4.402 1 53.84 20 GLY B CA 1
ATOM 1931 C C . GLY B 1 20 ? -0.926 38.25 -3.178 1 53.84 20 GLY B C 1
ATOM 1932 O O . GLY B 1 20 ? 0.054 37.531 -2.961 1 53.84 20 GLY B O 1
ATOM 1933 N N . GLU B 1 21 ? -1.192 39.312 -2.402 1 56.66 21 GLU B N 1
ATOM 1934 C CA . GLU B 1 21 ? -0.349 39.625 -1.252 1 56.66 21 GLU B CA 1
ATOM 1935 C C . GLU B 1 21 ? -0.503 38.562 -0.157 1 56.66 21 GLU B C 1
ATOM 1937 O O . GLU B 1 21 ? 0.482 38.156 0.458 1 56.66 21 GLU B O 1
ATOM 1942 N N . SER B 1 22 ? -1.82 38.281 0.15 1 63.91 22 SER B N 1
ATOM 1943 C CA . SER B 1 22 ? -2.059 37.219 1.119 1 63.91 22 SER B CA 1
ATOM 1944 C C . SER B 1 22 ? -1.406 35.906 0.678 1 63.91 22 SER B C 1
ATOM 1946 O O . SER B 1 22 ? -0.834 35.188 1.497 1 63.91 22 SER B O 1
ATOM 1948 N N . GLU B 1 23 ? -1.542 35.75 -0.566 1 69.19 23 GLU B N 1
ATOM 1949 C CA . GLU B 1 23 ? -0.895 34.531 -1.104 1 69.19 23 GLU B CA 1
ATOM 1950 C C . GLU B 1 23 ? 0.623 34.625 -0.975 1 69.19 23 GLU B C 1
ATOM 1952 O O . GLU B 1 23 ? 1.284 33.625 -0.663 1 69.19 23 GLU B O 1
ATOM 1957 N N . LYS B 1 24 ? 1.146 35.781 -1.217 1 69.88 24 LYS B N 1
ATOM 1958 C CA . LYS B 1 24 ? 2.588 35.969 -1.098 1 69.88 24 LYS B CA 1
ATOM 1959 C C . LYS B 1 24 ? 3.047 35.812 0.348 1 69.88 24 LYS B C 1
ATOM 1961 O O . LYS B 1 24 ? 4.094 35.219 0.608 1 69.88 24 LYS B O 1
ATOM 1966 N N . VAL B 1 25 ? 2.283 36.281 1.311 1 69.56 25 VAL B N 1
ATOM 1967 C CA . VAL B 1 25 ? 2.617 36.156 2.727 1 69.56 25 VAL B CA 1
ATOM 1968 C C . VAL B 1 25 ? 2.559 34.688 3.145 1 69.56 25 VAL B C 1
ATOM 1970 O O . VAL B 1 25 ? 3.451 34.188 3.838 1 69.56 25 VAL B O 1
ATOM 1973 N N . THR B 1 26 ? 1.568 34.031 2.541 1 77.5 26 THR B N 1
ATOM 1974 C CA . THR B 1 26 ? 1.435 32.625 2.854 1 77.5 26 THR B CA 1
ATOM 1975 C C . THR B 1 26 ? 2.6 31.828 2.268 1 77.5 26 THR B C 1
ATOM 1977 O O . THR B 1 26 ? 3.195 30.984 2.953 1 77.5 26 THR B O 1
ATOM 1980 N N . LEU B 1 27 ? 3.047 32.219 1.103 1 83.75 27 LEU B N 1
ATOM 1981 C CA . LEU B 1 27 ? 4.148 31.516 0.466 1 83.75 27 LEU B CA 1
ATOM 1982 C C . LEU B 1 27 ? 5.465 31.812 1.182 1 83.75 27 LEU B C 1
ATOM 1984 O O . LEU B 1 27 ? 6.312 30.922 1.312 1 83.75 27 LEU B O 1
ATOM 1988 N N . SER B 1 28 ? 5.59 33 1.535 1 87.62 28 SER B N 1
ATOM 1989 C CA . SER B 1 28 ? 6.793 33.375 2.266 1 87.62 28 SER B CA 1
ATOM 1990 C C . SER B 1 28 ? 6.895 32.625 3.59 1 87.62 28 SER B C 1
ATOM 1992 O O . SER B 1 28 ? 7.977 32.188 3.977 1 87.62 28 SER B O 1
ATOM 1994 N N . LEU B 1 29 ? 5.809 32.5 4.262 1 88.94 29 LEU B N 1
ATOM 1995 C CA . LEU B 1 29 ? 5.766 31.766 5.523 1 88.94 29 LEU B CA 1
ATOM 1996 C C . LEU B 1 29 ? 6.121 30.297 5.309 1 88.94 29 LEU B C 1
ATOM 1998 O O . LEU B 1 29 ? 6.934 29.734 6.051 1 88.94 29 LEU B O 1
ATOM 2002 N N . PHE B 1 30 ? 5.574 29.781 4.266 1 91.5 30 PHE B N 1
ATOM 2003 C CA . PHE B 1 30 ? 5.844 28.375 3.947 1 91.5 30 PHE B CA 1
ATOM 2004 C C . PHE B 1 30 ? 7.309 28.172 3.574 1 91.5 30 PHE B C 1
ATOM 2006 O O . PHE B 1 30 ? 7.93 27.188 3.975 1 91.5 30 PHE B O 1
ATOM 2013 N N . TYR B 1 31 ? 7.797 29.047 2.807 1 93.56 31 TYR B N 1
ATOM 2014 C CA . TYR B 1 31 ? 9.203 28.953 2.412 1 93.56 31 TYR B CA 1
ATOM 2015 C C . TYR B 1 31 ? 10.117 29.078 3.625 1 93.56 31 TYR B C 1
ATOM 2017 O O . TYR B 1 31 ? 11.125 28.375 3.725 1 93.56 31 TYR B O 1
ATOM 2025 N N . GLY B 1 32 ? 9.773 30 4.512 1 93.75 32 GLY B N 1
ATOM 2026 C CA . GLY B 1 32 ? 10.531 30.141 5.738 1 93.75 32 GLY B CA 1
ATOM 2027 C C . GLY B 1 32 ? 10.555 28.891 6.586 1 93.75 32 GLY B C 1
ATOM 2028 O O . GLY B 1 32 ? 11.617 28.469 7.062 1 93.75 32 GLY B O 1
ATOM 2029 N N . VAL B 1 33 ? 9.469 28.281 6.68 1 94.56 33 VAL B N 1
ATOM 2030 C CA . VAL B 1 33 ? 9.359 27.062 7.469 1 94.56 33 VAL B CA 1
ATOM 2031 C C . VAL B 1 33 ? 10.133 25.938 6.789 1 94.56 33 VAL B C 1
ATOM 2033 O O . VAL B 1 33 ? 10.836 25.172 7.449 1 94.56 33 VAL B O 1
ATOM 2036 N N . PHE B 1 34 ? 10.023 25.891 5.484 1 95.62 34 PHE B N 1
ATOM 2037 C CA . PHE B 1 34 ? 10.734 24.859 4.738 1 95.62 34 PHE B CA 1
ATOM 2038 C C . PHE B 1 34 ? 12.234 25 4.926 1 95.62 34 PHE B C 1
ATOM 2040 O O . PHE B 1 34 ? 12.938 24 5.129 1 95.62 34 PHE B O 1
ATOM 2047 N N . LYS B 1 35 ? 12.672 26.125 4.879 1 95.75 35 LYS B N 1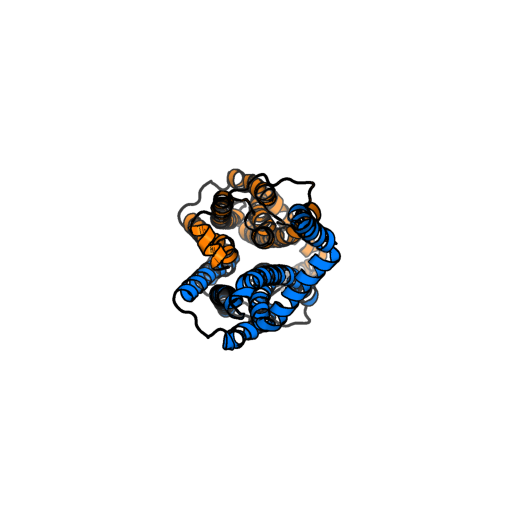
ATOM 2048 C CA . LYS B 1 35 ? 14.109 26.359 5.043 1 95.75 35 LYS B CA 1
ATOM 2049 C C . LYS B 1 35 ? 14.586 25.891 6.414 1 95.75 35 LYS B C 1
ATOM 2051 O O . LYS B 1 35 ? 15.68 25.344 6.539 1 95.75 35 LYS B O 1
ATOM 2056 N N . GLU B 1 36 ? 13.805 26.078 7.309 1 95.06 36 GLU B N 1
ATOM 2057 C CA . GLU B 1 36 ? 14.164 25.719 8.68 1 95.06 36 GLU B CA 1
ATOM 2058 C C . GLU B 1 36 ? 14.039 24.219 8.914 1 95.06 36 GLU B C 1
ATOM 2060 O O . GLU B 1 36 ? 14.789 23.656 9.711 1 95.06 36 GLU B O 1
ATOM 2065 N N . ALA B 1 37 ? 13.148 23.609 8.227 1 96.5 37 ALA B N 1
ATOM 2066 C CA . ALA B 1 37 ? 12.82 22.234 8.547 1 96.5 37 ALA B CA 1
ATOM 2067 C C . ALA B 1 37 ? 12.977 21.328 7.328 1 96.5 37 ALA B C 1
ATOM 2069 O O . ALA B 1 37 ? 12.344 20.266 7.238 1 96.5 37 ALA B O 1
ATOM 2070 N N . TRP B 1 38 ? 13.789 21.672 6.379 1 96.88 38 TRP B N 1
ATOM 2071 C CA . TRP B 1 38 ? 13.875 20.953 5.109 1 96.88 38 TRP B CA 1
ATOM 2072 C C . TRP B 1 38 ? 14.336 19.531 5.324 1 96.88 38 TRP B C 1
ATOM 2074 O O . TRP B 1 38 ? 13.898 18.609 4.621 1 96.88 38 TRP B O 1
ATOM 2084 N N . LEU B 1 39 ? 15.203 19.328 6.246 1 97.12 39 LEU B N 1
ATOM 2085 C CA . LEU B 1 39 ? 15.695 17.984 6.5 1 97.12 39 LEU B CA 1
ATOM 2086 C C . LEU B 1 39 ? 14.578 17.078 7.027 1 97.12 39 LEU B C 1
ATOM 2088 O O . LEU B 1 39 ? 14.477 15.914 6.648 1 97.12 39 LEU B O 1
ATOM 2092 N N . SER B 1 40 ? 13.758 17.625 7.859 1 97.44 40 SER B N 1
ATOM 2093 C CA . SER B 1 40 ? 12.609 16.875 8.383 1 97.44 40 SER B CA 1
ATOM 2094 C C . SER B 1 40 ? 11.625 16.531 7.27 1 97.44 40 SER B C 1
ATOM 2096 O O . SER B 1 40 ? 11.086 15.422 7.234 1 97.44 40 SER B O 1
ATOM 2098 N N . MET B 1 41 ? 11.438 17.469 6.352 1 97.88 41 MET B N 1
ATOM 2099 C CA . MET B 1 41 ? 10.539 17.219 5.227 1 97.88 41 MET B CA 1
ATOM 2100 C C . MET B 1 41 ? 11.094 16.141 4.312 1 97.88 41 MET B C 1
ATOM 2102 O O . MET B 1 41 ? 10.344 15.289 3.82 1 97.88 41 MET B O 1
ATOM 2106 N N . LEU B 1 42 ? 12.32 16.156 4.176 1 98.56 42 LEU B N 1
ATOM 2107 C CA . LEU B 1 42 ? 12.969 15.141 3.342 1 98.56 42 LEU B CA 1
ATOM 2108 C C . LEU B 1 42 ? 12.852 13.758 3.967 1 98.56 42 LEU B C 1
ATOM 2110 O O . LEU B 1 42 ? 12.672 12.766 3.258 1 98.56 42 LEU B O 1
ATOM 2114 N N . ASN B 1 43 ? 12.984 13.703 5.285 1 98.69 43 ASN B N 1
ATOM 2115 C CA . ASN B 1 43 ? 12.797 12.43 5.969 1 98.69 43 ASN B CA 1
ATOM 2116 C C . ASN B 1 43 ? 11.414 11.852 5.711 1 98.69 43 ASN B C 1
ATOM 2118 O O . ASN B 1 43 ? 11.273 10.672 5.371 1 98.69 43 ASN B O 1
ATOM 2122 N N . VAL B 1 44 ? 10.398 12.711 5.863 1 98.12 44 VAL B N 1
ATOM 2123 C CA . VAL B 1 44 ? 9.023 12.273 5.625 1 98.12 44 VAL B CA 1
ATOM 2124 C C . VAL B 1 44 ? 8.891 11.766 4.191 1 98.12 44 VAL B C 1
ATOM 2126 O O . VAL B 1 44 ? 8.398 10.656 3.961 1 98.12 44 VAL B O 1
ATOM 2129 N N . PHE B 1 45 ? 9.406 12.461 3.283 1 98.81 45 PHE B N 1
ATOM 2130 C CA . PHE B 1 45 ? 9.336 12.133 1.864 1 98.81 45 PHE B CA 1
ATOM 2131 C C . PHE B 1 45 ? 10.008 10.797 1.581 1 98.81 45 PHE B C 1
ATOM 2133 O O . PHE B 1 45 ? 9.414 9.914 0.961 1 98.81 45 PHE B O 1
ATOM 2140 N N . LEU B 1 46 ? 11.18 10.656 2.033 1 98.94 46 LEU B N 1
ATOM 2141 C CA . LEU B 1 46 ? 12.023 9.523 1.651 1 98.94 46 LEU B CA 1
ATOM 2142 C C . LEU B 1 46 ? 11.461 8.227 2.217 1 98.94 46 LEU B C 1
ATOM 2144 O O . LEU B 1 46 ? 11.578 7.168 1.588 1 98.94 46 LEU B O 1
ATOM 2148 N N . VAL B 1 47 ? 10.906 8.273 3.426 1 98.88 47 VAL B N 1
ATOM 2149 C CA . VAL B 1 47 ? 10.367 7.059 4.016 1 98.88 47 VAL B CA 1
ATOM 2150 C C . VAL B 1 47 ? 9.266 6.496 3.113 1 98.88 47 VAL B C 1
ATOM 2152 O O . VAL B 1 47 ? 9.281 5.312 2.77 1 98.88 47 VAL B O 1
ATOM 2155 N N . PHE B 1 48 ? 8.43 7.324 2.637 1 98.81 48 PHE B N 1
ATOM 2156 C CA . PHE B 1 48 ? 7.301 6.855 1.836 1 98.81 48 PHE B CA 1
ATOM 2157 C C . PHE B 1 48 ? 7.73 6.609 0.394 1 98.81 48 PHE B C 1
ATOM 2159 O O . PHE B 1 48 ? 7.273 5.656 -0.241 1 98.81 48 PHE B O 1
ATOM 2166 N N . PHE B 1 49 ? 8.602 7.43 -0.082 1 98.94 49 PHE B N 1
ATOM 2167 C CA . PHE B 1 49 ? 9.094 7.258 -1.443 1 98.94 49 PHE B CA 1
ATOM 2168 C C . PHE B 1 49 ? 9.742 5.891 -1.615 1 98.94 49 PHE B C 1
ATOM 2170 O O . PHE B 1 49 ? 9.391 5.141 -2.529 1 98.94 49 PHE B O 1
ATOM 2177 N N . VAL B 1 50 ? 10.625 5.586 -0.726 1 98.94 50 VAL B N 1
ATOM 2178 C CA . VAL B 1 50 ? 11.375 4.34 -0.838 1 98.94 50 VAL B CA 1
ATOM 2179 C C . VAL B 1 50 ? 10.422 3.15 -0.736 1 98.94 50 VAL B C 1
ATOM 2181 O O . VAL B 1 50 ? 10.516 2.203 -1.521 1 98.94 50 VAL B O 1
ATOM 2184 N N . THR B 1 51 ? 9.484 3.184 0.235 1 98.88 51 THR B N 1
ATOM 2185 C CA . THR B 1 51 ? 8.586 2.061 0.465 1 98.88 51 THR B CA 1
ATOM 2186 C C . THR B 1 51 ? 7.66 1.856 -0.731 1 98.88 51 THR B C 1
ATOM 2188 O O . THR B 1 51 ? 7.512 0.736 -1.224 1 98.88 51 THR B O 1
ATOM 2191 N N . LEU B 1 52 ? 7.078 2.98 -1.315 1 98.5 52 LEU B N 1
ATOM 2192 C CA . LEU B 1 52 ? 6.078 2.832 -2.367 1 98.5 52 LEU B CA 1
ATOM 2193 C C . LEU B 1 52 ? 6.742 2.68 -3.732 1 98.5 52 LEU B C 1
ATOM 2195 O O . LEU B 1 52 ? 6.09 2.293 -4.703 1 98.5 52 LEU B O 1
ATOM 2199 N N . ALA B 1 53 ? 8.039 2.914 -3.762 1 98.75 53 ALA B N 1
ATOM 2200 C CA . ALA B 1 53 ? 8.805 2.594 -4.965 1 98.75 53 ALA B CA 1
ATOM 2201 C C . ALA B 1 53 ? 9.008 1.088 -5.102 1 98.75 53 ALA B C 1
ATOM 2203 O O . ALA B 1 53 ? 9.406 0.602 -6.164 1 98.75 53 ALA B O 1
ATOM 2204 N N . VAL B 1 54 ? 8.766 0.377 -4.02 1 98.62 54 VAL B N 1
ATOM 2205 C CA . VAL B 1 54 ? 9.047 -1.055 -4.02 1 98.62 54 VAL B CA 1
ATOM 2206 C C . VAL B 1 54 ? 7.766 -1.833 -3.723 1 98.62 54 VAL B C 1
ATOM 2208 O O . VAL B 1 54 ? 7.445 -2.801 -4.418 1 98.62 54 VAL B O 1
ATOM 2211 N N . PHE B 1 55 ? 6.973 -1.478 -2.76 1 98.5 55 PHE B N 1
ATOM 2212 C CA . PHE B 1 55 ? 5.773 -2.166 -2.299 1 98.5 55 PHE B CA 1
ATOM 2213 C C . PHE B 1 55 ? 4.516 -1.482 -2.826 1 98.5 55 PHE B C 1
ATOM 2215 O O . PHE B 1 55 ? 4.359 -0.267 -2.689 1 98.5 55 PHE B O 1
ATOM 2222 N N . PRO B 1 56 ? 3.584 -2.096 -3.301 1 97.31 56 PRO B N 1
ATOM 2223 C CA . PRO B 1 56 ? 3.611 -3.553 -3.445 1 97.31 56 PRO B CA 1
ATOM 2224 C C . PRO B 1 56 ? 4.043 -4 -4.84 1 97.31 56 PRO B C 1
ATOM 2226 O O . PRO B 1 56 ? 4.355 -5.176 -5.047 1 97.31 56 PRO B O 1
ATOM 2229 N N . ALA B 1 57 ? 4.164 -3.064 -5.797 1 96.94 57 ALA B N 1
ATOM 2230 C CA . ALA B 1 57 ? 4.199 -3.402 -7.219 1 96.94 57 ALA B CA 1
ATOM 2231 C C . ALA B 1 57 ? 5.453 -4.199 -7.562 1 96.94 57 ALA B C 1
ATOM 2233 O O . ALA B 1 57 ? 5.367 -5.266 -8.18 1 96.94 57 ALA B O 1
ATOM 2234 N N . VAL B 1 58 ? 6.527 -3.771 -7.109 1 97.69 58 VAL B N 1
ATOM 2235 C CA . VAL B 1 58 ? 7.785 -4.441 -7.422 1 97.69 58 VAL B CA 1
ATOM 2236 C C . VAL B 1 58 ? 7.852 -5.785 -6.699 1 97.69 58 VAL B C 1
ATOM 2238 O O . VAL B 1 58 ? 8.234 -6.797 -7.293 1 97.69 58 VAL B O 1
ATOM 2241 N N . LEU B 1 59 ? 7.402 -5.805 -5.434 1 98 59 LEU B N 1
ATOM 2242 C CA . LEU B 1 59 ? 7.508 -7.012 -4.621 1 98 59 LEU B CA 1
ATOM 2243 C C . LEU B 1 59 ? 6.605 -8.117 -5.168 1 98 59 LEU B C 1
ATOM 2245 O O . LEU B 1 59 ? 6.98 -9.289 -5.168 1 98 59 LEU B O 1
ATOM 2249 N N . THR B 1 60 ? 5.445 -7.762 -5.676 1 96.12 60 THR B N 1
ATOM 2250 C CA . THR B 1 60 ? 4.496 -8.766 -6.145 1 96.12 60 THR B CA 1
ATOM 2251 C C . THR B 1 60 ? 4.906 -9.297 -7.516 1 96.12 60 THR B C 1
ATOM 2253 O O . THR B 1 60 ? 4.473 -10.383 -7.922 1 96.12 60 THR B O 1
ATOM 2256 N N . ASN B 1 61 ? 5.711 -8.531 -8.18 1 94.94 61 ASN B N 1
ATOM 2257 C CA . ASN B 1 61 ? 6.223 -8.961 -9.477 1 94.94 61 ASN B CA 1
ATOM 2258 C C . ASN B 1 61 ? 7.617 -9.562 -9.352 1 94.94 61 ASN B C 1
ATOM 2260 O O . ASN B 1 61 ? 8.453 -9.398 -10.242 1 94.94 61 ASN B O 1
ATOM 2264 N N . THR B 1 62 ? 7.918 -10.125 -8.195 1 94.31 62 THR B N 1
ATOM 2265 C CA . THR B 1 62 ? 9.164 -10.836 -7.934 1 94.31 62 THR B CA 1
ATOM 2266 C C . THR B 1 62 ? 8.883 -12.289 -7.551 1 94.31 62 THR B C 1
ATOM 2268 O O . THR B 1 62 ? 8.758 -12.609 -6.367 1 94.31 62 THR B O 1
ATOM 2271 N N . PRO B 1 63 ? 8.766 -13.156 -8.562 1 88.06 63 PRO B N 1
ATOM 2272 C CA . PRO B 1 63 ? 8.445 -14.555 -8.289 1 88.06 63 PRO B CA 1
ATOM 2273 C C . PRO B 1 63 ? 9.625 -15.32 -7.688 1 88.06 63 PRO B C 1
ATOM 2275 O O . PRO B 1 63 ? 10.742 -14.797 -7.621 1 88.06 63 PRO B O 1
ATOM 2278 N N . LEU B 1 64 ? 9.258 -16.562 -7.211 1 83.5 64 LEU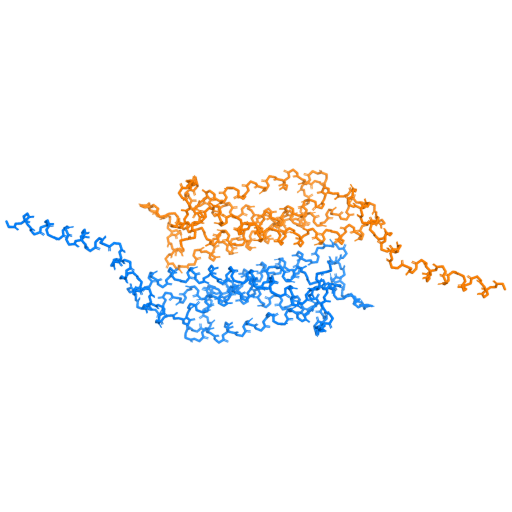 B N 1
ATOM 2279 C CA . LEU B 1 64 ? 10.297 -17.469 -6.742 1 83.5 64 LEU B CA 1
ATOM 2280 C C . LEU B 1 64 ? 11.352 -17.688 -7.824 1 83.5 64 LEU B C 1
ATOM 2282 O O . LEU B 1 64 ? 11.023 -17.781 -9.008 1 83.5 64 LEU B O 1
ATOM 2286 N N . PHE B 1 65 ? 12.531 -17.672 -7.379 1 79.56 65 PHE B N 1
ATOM 2287 C CA . PHE B 1 65 ? 13.609 -17.922 -8.328 1 79.56 65 PHE B CA 1
ATOM 2288 C C . PHE B 1 65 ? 13.672 -19.391 -8.695 1 79.56 65 PHE B C 1
ATOM 2290 O O . PHE B 1 65 ? 13.664 -20.266 -7.82 1 79.56 65 PHE B O 1
ATOM 2297 N N . PRO B 1 66 ? 13.305 -19.797 -10.008 1 63.5 66 PRO B N 1
ATOM 2298 C CA . PRO B 1 66 ? 13.141 -21.156 -10.516 1 63.5 66 PRO B CA 1
ATOM 2299 C C . PRO B 1 66 ? 14.281 -22.078 -10.102 1 63.5 66 PRO B C 1
ATOM 2301 O O . PRO B 1 66 ? 14.219 -23.297 -10.336 1 63.5 66 PRO B O 1
ATOM 2304 N N . PRO B 1 67 ? 15.328 -22.062 -9.422 1 49 67 PRO B N 1
ATOM 2305 C CA . PRO B 1 67 ? 16.359 -23.078 -9.617 1 49 67 PRO B CA 1
ATOM 2306 C C . PRO B 1 67 ? 15.984 -24.422 -9 1 49 67 PRO B C 1
ATOM 2308 O O . PRO B 1 67 ? 15.695 -24.5 -7.809 1 49 67 PRO B O 1
ATOM 2311 N N . GLY B 1 68 ? 16 -25.625 -9.922 1 48.41 68 GLY B N 1
ATOM 2312 C CA . GLY B 1 68 ? 16.547 -26.938 -9.609 1 48.41 68 GLY B CA 1
ATOM 2313 C C . GLY B 1 68 ? 16.516 -27.266 -8.133 1 48.41 68 GLY B C 1
ATOM 2314 O O . GLY B 1 68 ? 16.969 -28.344 -7.715 1 48.41 68 GLY B O 1
ATOM 2315 N N . LYS B 1 69 ? 16.438 -26.219 -7.266 1 52.44 69 LYS B N 1
ATOM 2316 C CA . LYS B 1 69 ? 16.812 -26.516 -5.883 1 52.44 69 LYS B CA 1
ATOM 2317 C C . LYS B 1 69 ? 15.586 -26.875 -5.047 1 52.44 69 LYS B C 1
ATOM 2319 O O . LYS B 1 69 ? 14.461 -26.5 -5.379 1 52.44 69 LYS B O 1
ATOM 2324 N N . ASP B 1 70 ? 15.672 -27.688 -4.219 1 53.97 70 ASP B N 1
ATOM 2325 C CA . ASP B 1 70 ? 14.93 -28.156 -3.049 1 53.97 70 ASP B CA 1
ATOM 2326 C C . ASP B 1 70 ? 14.367 -26.984 -2.252 1 53.97 70 ASP B C 1
ATOM 2328 O O . ASP B 1 70 ? 15.125 -26.219 -1.642 1 53.97 70 ASP B O 1
ATOM 2332 N N . GLN B 1 71 ? 13.242 -26.391 -2.691 1 63.5 71 GLN B N 1
ATOM 2333 C CA . GLN B 1 71 ? 12.648 -25.312 -1.909 1 63.5 71 GLN B CA 1
ATOM 2334 C C . GLN B 1 71 ? 12.406 -25.734 -0.467 1 63.5 71 GLN B C 1
ATOM 2336 O O . GLN B 1 71 ? 12.133 -26.922 -0.204 1 63.5 71 GLN B O 1
ATOM 2341 N N . ASP B 1 72 ? 12.852 -24.906 0.442 1 76.25 72 ASP B N 1
ATOM 2342 C CA . ASP B 1 72 ? 12.484 -25.062 1.845 1 76.25 72 ASP B CA 1
ATOM 2343 C C . ASP B 1 72 ? 11.008 -25.438 1.985 1 76.25 72 ASP B C 1
ATOM 2345 O O . ASP B 1 72 ? 10.18 -25.047 1.167 1 76.25 72 ASP B O 1
ATOM 2349 N N . PHE B 1 73 ? 10.828 -26.297 2.83 1 70.38 73 PHE B N 1
ATOM 2350 C CA . PHE B 1 73 ? 9.508 -26.875 3.057 1 70.38 73 PHE B CA 1
ATOM 2351 C C . PHE B 1 73 ? 8.453 -25.781 3.15 1 70.38 73 PHE B C 1
ATOM 2353 O O . PHE B 1 73 ? 7.391 -25.875 2.537 1 70.38 73 PHE B O 1
ATOM 2360 N N . ILE B 1 74 ? 8.703 -24.734 3.834 1 77.25 74 ILE B N 1
ATOM 2361 C CA . ILE B 1 74 ? 7.734 -23.672 4.062 1 77.25 74 ILE B CA 1
ATOM 2362 C C . ILE B 1 74 ? 7.453 -22.938 2.75 1 77.25 74 ILE B C 1
ATOM 2364 O O . ILE B 1 74 ? 6.297 -22.688 2.412 1 77.25 74 ILE B O 1
ATOM 2368 N N . ILE B 1 75 ? 8.469 -22.703 2.027 1 80.81 75 ILE B N 1
ATOM 2369 C CA . ILE B 1 75 ? 8.328 -21.984 0.761 1 80.81 75 ILE B CA 1
ATOM 2370 C C . ILE B 1 75 ? 7.555 -22.844 -0.231 1 80.81 75 ILE B C 1
ATOM 2372 O O . ILE B 1 75 ? 6.699 -22.344 -0.963 1 80.81 75 ILE B O 1
ATOM 2376 N N . HIS B 1 76 ? 7.863 -24.062 -0.137 1 77.69 76 HIS B N 1
ATOM 2377 C CA . HIS B 1 76 ? 7.16 -25 -1.005 1 77.69 76 HIS B CA 1
ATOM 2378 C C . HIS B 1 76 ? 5.668 -25.031 -0.688 1 77.69 76 HIS B C 1
ATOM 2380 O O . HIS B 1 76 ? 4.836 -25.016 -1.597 1 77.69 76 HIS B O 1
ATOM 2386 N N . LEU B 1 77 ? 5.398 -25.016 0.558 1 74 77 LEU B N 1
ATOM 2387 C CA . LEU B 1 77 ? 4.008 -25.062 0.987 1 74 77 LEU B CA 1
ATOM 2388 C C . LEU B 1 77 ? 3.268 -23.797 0.547 1 74 77 LEU B C 1
ATOM 2390 O O . LEU B 1 77 ? 2.141 -23.875 0.054 1 74 77 LEU B O 1
ATOM 2394 N N . LEU B 1 78 ? 3.879 -22.703 0.688 1 78 78 LEU B N 1
ATOM 2395 C CA . LEU B 1 78 ? 3.271 -21.438 0.303 1 78 78 LEU B CA 1
ATOM 2396 C C . LEU B 1 78 ? 3.049 -21.375 -1.204 1 78 78 LEU B C 1
ATOM 2398 O O . LEU B 1 78 ? 2.045 -20.828 -1.666 1 78 78 LEU B O 1
ATOM 2402 N N . HIS B 1 79 ? 4.016 -21.938 -1.798 1 74.5 79 HIS B N 1
ATOM 2403 C CA . HIS B 1 79 ? 3.928 -21.953 -3.254 1 74.5 79 HIS B CA 1
ATOM 2404 C C . HIS B 1 79 ? 2.834 -22.906 -3.732 1 74.5 79 HIS B C 1
ATOM 2406 O O . HIS B 1 79 ? 2.07 -22.562 -4.641 1 74.5 79 HIS B O 1
ATOM 2412 N N . GLU B 1 80 ? 2.812 -24.031 -3.094 1 69.38 80 GLU B N 1
ATOM 2413 C CA . GLU B 1 80 ? 1.798 -25.031 -3.436 1 69.38 80 GLU B CA 1
ATOM 2414 C C . GLU B 1 80 ? 0.393 -24.484 -3.172 1 69.38 80 GLU B C 1
ATOM 2416 O O . GLU B 1 80 ? -0.531 -24.75 -3.947 1 69.38 80 GLU B O 1
ATOM 2421 N N . LYS B 1 81 ? 0.305 -23.719 -2.145 1 70.69 81 LYS B N 1
ATOM 2422 C CA . LYS B 1 81 ? -0.996 -23.172 -1.762 1 70.69 81 LYS B CA 1
ATOM 2423 C C . LYS B 1 81 ? -1.294 -21.875 -2.512 1 70.69 81 LYS B C 1
ATOM 2425 O O . LYS B 1 81 ? -2.352 -21.281 -2.32 1 70.69 81 LYS B O 1
ATOM 2430 N N . LYS B 1 82 ? -0.379 -21.453 -3.273 1 77.38 82 LYS B N 1
ATOM 2431 C CA . LYS B 1 82 ? -0.507 -20.281 -4.152 1 77.38 82 LYS B CA 1
ATOM 2432 C C . LYS B 1 82 ? -0.781 -19.016 -3.35 1 77.38 82 LYS B C 1
ATOM 2434 O O . LYS B 1 82 ? -1.515 -18.141 -3.805 1 77.38 82 LYS B O 1
ATOM 2439 N N . ILE B 1 83 ? -0.305 -19.031 -2.123 1 85.69 83 ILE B N 1
ATOM 2440 C CA . ILE B 1 83 ? -0.509 -17.859 -1.276 1 85.69 83 ILE B CA 1
ATOM 2441 C C . ILE B 1 83 ? 0.838 -17.234 -0.94 1 85.69 83 ILE B C 1
ATOM 2443 O O . ILE B 1 83 ? 0.958 -16.5 0.043 1 85.69 83 ILE B O 1
ATOM 2447 N N . TYR B 1 84 ? 1.85 -17.531 -1.779 1 89.5 84 TYR B N 1
ATOM 2448 C CA . TYR B 1 84 ? 3.201 -17.047 -1.539 1 89.5 84 TYR B CA 1
ATOM 2449 C C . TYR B 1 84 ? 3.217 -15.523 -1.453 1 89.5 84 TYR B C 1
ATOM 2451 O O . TYR B 1 84 ? 3.689 -14.953 -0.466 1 89.5 84 TYR B O 1
ATOM 2459 N N . VAL B 1 85 ? 2.678 -14.812 -2.381 1 92.69 85 VAL B N 1
ATOM 2460 C CA . VAL B 1 85 ? 2.719 -13.352 -2.467 1 92.69 85 VAL B CA 1
ATOM 2461 C C . VAL B 1 85 ? 1.914 -12.742 -1.32 1 92.69 85 VAL B C 1
ATOM 2463 O O . VAL B 1 85 ? 2.348 -11.773 -0.698 1 92.69 85 VAL B O 1
ATOM 2466 N N . LEU B 1 86 ? 0.837 -13.336 -0.973 1 94.06 86 LEU B N 1
ATOM 2467 C CA . LEU B 1 86 ? -0.021 -12.828 0.092 1 94.06 86 LEU B CA 1
ATOM 2468 C C . LEU B 1 86 ? 0.697 -12.875 1.437 1 94.06 86 LEU B C 1
ATOM 2470 O O . LEU B 1 86 ? 0.66 -11.914 2.199 1 94.06 86 LEU B O 1
ATOM 2474 N N . VAL B 1 87 ? 1.355 -13.969 1.599 1 94.06 87 VAL B N 1
ATOM 2475 C CA . VAL B 1 87 ? 1.988 -14.18 2.896 1 94.06 87 VAL B CA 1
ATOM 2476 C C . VAL B 1 87 ? 3.312 -13.422 2.955 1 94.06 87 VAL B C 1
ATOM 2478 O O . VAL B 1 87 ? 3.559 -12.664 3.896 1 94.06 87 VAL B O 1
ATOM 2481 N N . THR B 1 88 ? 4.125 -13.586 1.953 1 94.31 88 THR B N 1
ATOM 2482 C CA . THR B 1 88 ? 5.492 -13.086 2.025 1 94.31 88 THR B CA 1
ATOM 2483 C C . THR B 1 88 ? 5.527 -11.586 1.747 1 94.31 88 THR B C 1
ATOM 2485 O O . THR B 1 88 ? 6.438 -10.883 2.197 1 94.31 88 THR B O 1
ATOM 2488 N N . THR B 1 89 ? 4.531 -11.086 0.996 1 96.5 89 THR B N 1
ATOM 2489 C CA . THR B 1 89 ? 4.543 -9.672 0.649 1 96.5 89 THR B CA 1
ATOM 2490 C C . THR B 1 89 ? 3.525 -8.898 1.484 1 96.5 89 THR B C 1
ATOM 2492 O O . THR B 1 89 ? 3.896 -8.062 2.309 1 96.5 89 THR B O 1
ATOM 2495 N N . PHE B 1 90 ? 2.334 -9.281 1.484 1 97.31 90 PHE B N 1
ATOM 2496 C CA . PHE B 1 90 ? 1.291 -8.438 2.066 1 97.31 90 PHE B CA 1
ATOM 2497 C C . PHE B 1 90 ? 1.188 -8.672 3.568 1 97.31 90 PHE B C 1
ATOM 2499 O O . PHE B 1 90 ? 1.195 -7.715 4.352 1 97.31 90 PHE B O 1
ATOM 2506 N N . LEU B 1 91 ? 1.088 -9.898 3.971 1 97.69 91 LEU B N 1
ATOM 2507 C CA . LEU B 1 91 ? 1.026 -10.172 5.402 1 97.69 91 LEU B CA 1
ATOM 2508 C C . LEU B 1 91 ? 2.311 -9.734 6.094 1 97.69 91 LEU B C 1
ATOM 2510 O O . LEU B 1 91 ? 2.268 -9.133 7.172 1 97.69 91 LEU B O 1
ATOM 2514 N N . ASN B 1 92 ? 3.414 -10.125 5.48 1 98.25 92 ASN B N 1
ATOM 2515 C CA . ASN B 1 92 ? 4.723 -9.727 5.984 1 98.25 92 ASN B CA 1
ATOM 2516 C C . ASN B 1 92 ? 4.809 -8.211 6.176 1 98.25 92 ASN B C 1
ATOM 2518 O O . ASN B 1 92 ? 5.109 -7.738 7.273 1 98.25 92 ASN B O 1
ATOM 2522 N N . PHE B 1 93 ? 4.477 -7.438 5.16 1 98.75 93 PHE B N 1
ATOM 2523 C CA . PHE B 1 93 ? 4.543 -5.984 5.234 1 98.75 93 PHE B CA 1
ATOM 2524 C C . PHE B 1 93 ? 3.629 -5.457 6.34 1 98.75 93 PHE B C 1
ATOM 2526 O O . PHE B 1 93 ? 4.047 -4.645 7.164 1 98.75 93 PHE B O 1
ATOM 2533 N N . ASN B 1 94 ? 2.398 -5.945 6.359 1 98.62 94 ASN B N 1
ATOM 2534 C CA . ASN B 1 94 ? 1.415 -5.426 7.305 1 98.62 94 ASN B CA 1
ATOM 2535 C C . ASN B 1 94 ? 1.82 -5.711 8.75 1 98.62 94 ASN B C 1
ATOM 2537 O O . ASN B 1 94 ? 1.755 -4.824 9.602 1 98.62 94 ASN B O 1
ATOM 2541 N N . VAL B 1 95 ? 2.236 -6.836 9.031 1 98.62 95 VAL B N 1
ATOM 2542 C CA . VAL B 1 95 ? 2.607 -7.238 10.383 1 98.62 95 VAL B CA 1
ATOM 2543 C C . VAL B 1 95 ? 3.809 -6.422 10.852 1 98.62 95 VAL B C 1
ATOM 2545 O O . VAL B 1 95 ? 3.773 -5.812 11.922 1 98.62 95 VAL B O 1
ATOM 2548 N N . PHE B 1 96 ? 4.82 -6.34 10.055 1 98.88 96 PHE B N 1
ATOM 2549 C CA . PHE B 1 96 ? 6.055 -5.695 10.492 1 98.88 96 PHE B CA 1
ATOM 2550 C C . PHE B 1 96 ? 5.902 -4.176 10.484 1 98.88 96 PHE B C 1
ATOM 2552 O O . PHE B 1 96 ? 6.523 -3.484 11.297 1 98.88 96 PHE B O 1
ATOM 2559 N N . ALA B 1 97 ? 5.082 -3.664 9.594 1 98.62 97 ALA B N 1
ATOM 2560 C CA . ALA B 1 97 ? 4.781 -2.238 9.656 1 98.62 97 ALA B CA 1
ATOM 2561 C C . ALA B 1 97 ? 4.082 -1.882 10.961 1 98.62 97 ALA B C 1
ATOM 2563 O O . ALA B 1 97 ? 4.414 -0.875 11.594 1 98.62 97 ALA B O 1
ATOM 2564 N N . VAL B 1 98 ? 3.141 -2.738 11.367 1 98.25 98 VAL B N 1
ATOM 2565 C CA . VAL B 1 98 ? 2.428 -2.512 12.617 1 98.25 98 VAL B CA 1
ATOM 2566 C C . VAL B 1 98 ? 3.404 -2.586 13.789 1 98.25 98 VAL B C 1
ATOM 2568 O O . VAL B 1 98 ? 3.352 -1.759 14.703 1 98.25 98 VAL B O 1
ATOM 2571 N N . ILE B 1 99 ? 4.23 -3.543 13.781 1 98.5 99 ILE B N 1
ATOM 2572 C CA . ILE B 1 99 ? 5.238 -3.684 14.828 1 98.5 99 ILE B CA 1
ATOM 2573 C C . ILE B 1 99 ? 6.113 -2.436 14.875 1 98.5 99 ILE B C 1
ATOM 2575 O O . ILE B 1 99 ? 6.363 -1.879 15.945 1 98.5 99 ILE B O 1
ATOM 2579 N N . GLY B 1 100 ? 6.586 -1.944 13.75 1 98.5 100 GLY B N 1
ATOM 2580 C CA . GLY B 1 100 ? 7.395 -0.737 13.68 1 98.5 100 GLY B CA 1
ATOM 2581 C C . GLY B 1 100 ? 6.703 0.48 14.258 1 98.5 100 GLY B C 1
ATOM 2582 O O . GLY B 1 100 ? 7.293 1.223 15.047 1 98.5 100 GLY B O 1
ATOM 2583 N N . ASN B 1 101 ? 5.449 0.671 13.828 1 97.06 101 ASN B N 1
ATOM 2584 C CA . ASN B 1 101 ? 4.66 1.77 14.375 1 97.06 101 ASN B CA 1
ATOM 2585 C C . ASN B 1 101 ? 4.543 1.679 15.891 1 97.06 101 ASN B C 1
ATOM 2587 O O . ASN B 1 101 ? 4.672 2.686 16.594 1 97.06 101 ASN B O 1
ATOM 2591 N N . SER B 1 102 ? 4.301 0.494 16.375 1 96.25 102 SER B N 1
ATOM 2592 C CA . SER B 1 102 ? 4.129 0.278 17.812 1 96.25 102 SER B CA 1
ATOM 2593 C C . SER B 1 102 ? 5.414 0.576 18.578 1 96.25 102 SER B C 1
ATOM 2595 O O . SER B 1 102 ? 5.375 1.134 19.672 1 96.25 102 SER B O 1
ATOM 2597 N N . ILE B 1 103 ? 6.484 0.199 18.016 1 97.88 103 ILE B N 1
ATOM 2598 C CA . ILE B 1 103 ? 7.77 0.461 18.656 1 97.88 103 ILE B CA 1
ATOM 2599 C C . ILE B 1 103 ? 8.008 1.968 18.75 1 97.88 103 ILE B C 1
ATOM 2601 O O . ILE B 1 103 ? 8.492 2.467 19.766 1 97.88 103 ILE B O 1
ATOM 2605 N N . ALA B 1 104 ? 7.68 2.721 17.703 1 96.38 104 ALA B N 1
ATOM 2606 C CA . ALA B 1 104 ? 7.895 4.164 17.672 1 96.38 104 ALA B CA 1
ATOM 2607 C C . ALA B 1 104 ? 7.133 4.867 18.781 1 96.38 104 ALA B C 1
ATOM 2609 O O . ALA B 1 104 ? 7.555 5.922 19.266 1 96.38 104 ALA B O 1
ATOM 2610 N N . ASN B 1 105 ? 5.961 4.281 19.172 1 91.69 105 ASN B N 1
ATOM 2611 C CA . ASN B 1 105 ? 5.172 4.852 20.25 1 91.69 105 ASN B CA 1
ATOM 2612 C C . ASN B 1 105 ? 5.871 4.684 21.609 1 91.69 105 ASN B C 1
ATOM 2614 O O . ASN B 1 105 ? 5.621 5.449 22.531 1 91.69 105 ASN B O 1
ATOM 2618 N N . LEU B 1 106 ? 6.715 3.742 21.719 1 95.31 106 LEU B N 1
ATOM 2619 C CA . LEU B 1 106 ? 7.371 3.42 22.984 1 95.31 106 LEU B CA 1
ATOM 2620 C C . LEU B 1 106 ? 8.766 4.023 23.047 1 95.31 106 LEU B C 1
ATOM 2622 O O . LEU B 1 106 ? 9.227 4.434 24.109 1 95.31 106 LEU B O 1
ATOM 2626 N N . VAL B 1 107 ? 9.406 3.863 21.906 1 96.69 107 VAL B N 1
ATOM 2627 C CA . VAL B 1 107 ? 10.781 4.348 21.859 1 96.69 107 VAL B CA 1
ATOM 2628 C C . VAL B 1 107 ? 10.953 5.293 20.672 1 96.69 107 VAL B C 1
ATOM 2630 O O . VAL B 1 107 ? 10.539 4.973 19.547 1 96.69 107 VAL B O 1
ATOM 2633 N N . GLN B 1 108 ? 11.453 6.48 20.906 1 96.12 108 GLN B N 1
ATOM 2634 C CA . GLN B 1 108 ? 11.727 7.465 19.859 1 96.12 108 GLN B CA 1
ATOM 2635 C C . GLN B 1 108 ? 13.227 7.711 19.719 1 96.12 108 GLN B C 1
ATOM 2637 O O . GLN B 1 108 ? 13.773 8.625 20.344 1 96.12 108 GLN B O 1
ATOM 2642 N N . TRP B 1 109 ? 13.867 6.867 19.094 1 97.06 109 TRP B N 1
ATOM 2643 C CA . TRP B 1 109 ? 15.289 6.934 18.797 1 97.06 109 TRP B CA 1
ATOM 2644 C C . TRP B 1 109 ? 15.539 6.793 17.297 1 97.06 109 TRP B C 1
ATOM 2646 O O . TRP B 1 109 ? 14.891 5.984 16.625 1 97.06 109 TRP B O 1
ATOM 2656 N N . PRO B 1 110 ? 16.438 7.48 16.703 1 97.38 110 PRO B N 1
ATOM 2657 C CA . PRO B 1 110 ? 17.312 8.508 17.266 1 97.38 110 PRO B CA 1
ATOM 2658 C C . PRO B 1 110 ? 16.609 9.852 17.453 1 97.38 110 PRO B C 1
ATOM 2660 O O . PRO B 1 110 ? 15.414 9.977 17.125 1 97.38 110 PRO B O 1
ATOM 2663 N N . SER B 1 111 ? 17.344 10.789 17.922 1 96.19 111 SER B N 1
ATOM 2664 C CA . SER B 1 111 ? 16.812 12.141 18.094 1 96.19 111 SER B CA 1
ATOM 2665 C C . SER B 1 111 ? 16.562 12.805 16.75 1 96.19 111 SER B C 1
ATOM 2667 O O . SER B 1 111 ? 17.094 12.352 15.719 1 96.19 111 SER B O 1
ATOM 2669 N N . PRO B 1 112 ? 15.727 13.836 16.734 1 95.69 112 PRO B N 1
ATOM 2670 C CA . PRO B 1 112 ? 15.336 14.484 15.484 1 95.69 112 PRO B CA 1
ATOM 2671 C C . PRO B 1 112 ? 16.531 14.875 14.625 1 95.69 112 PRO B C 1
ATOM 2673 O O . PRO B 1 112 ? 16.516 14.703 13.398 1 95.69 112 PRO B O 1
ATOM 2676 N N . LYS B 1 113 ? 17.594 15.312 15.203 1 94.44 113 LYS B N 1
ATOM 2677 C CA . LYS B 1 113 ? 18.766 15.805 14.484 1 94.44 113 LYS B CA 1
ATOM 2678 C C . LYS B 1 113 ? 19.438 14.68 13.703 1 94.44 113 LYS B C 1
ATOM 2680 O O . LYS B 1 113 ? 20.047 14.922 12.656 1 94.44 113 LYS B O 1
ATOM 2685 N N . TYR B 1 114 ? 19.266 13.453 14.148 1 97.31 114 TYR B N 1
ATOM 2686 C CA . TYR B 1 114 ? 20.031 12.344 13.57 1 97.31 114 TYR B CA 1
ATOM 2687 C C . TYR B 1 114 ? 19.109 11.398 12.805 1 97.31 114 TYR B C 1
ATOM 2689 O O . TYR B 1 114 ? 19.562 10.367 12.297 1 97.31 114 TYR B O 1
ATOM 2697 N N . LEU B 1 115 ? 17.891 11.695 12.672 1 98.44 115 LEU B N 1
ATOM 2698 C CA . LEU B 1 115 ? 16.922 10.789 12.062 1 98.44 115 LEU B CA 1
ATOM 2699 C C . LEU B 1 115 ? 17.312 10.477 10.617 1 98.44 115 LEU B C 1
ATOM 2701 O O . LEU B 1 115 ? 17.141 9.344 10.164 1 98.44 115 LEU B O 1
ATOM 2705 N N . TRP B 1 116 ? 17.969 11.461 9.914 1 98.19 116 TRP B N 1
ATOM 2706 C CA . TRP B 1 116 ? 18.312 11.281 8.508 1 98.19 116 TRP B CA 1
ATOM 2707 C C . TRP B 1 116 ? 19.312 10.133 8.336 1 98.19 116 TRP B C 1
ATOM 2709 O O . TRP B 1 116 ? 19.312 9.469 7.293 1 98.19 116 TRP B O 1
ATOM 2719 N N . MET B 1 117 ? 20.031 9.805 9.32 1 98.44 117 MET B N 1
ATOM 2720 C CA . MET B 1 117 ? 21.062 8.781 9.242 1 98.44 117 MET B CA 1
ATOM 2721 C C . MET B 1 117 ? 20.453 7.391 9.117 1 98.44 117 MET B C 1
ATOM 2723 O O . MET B 1 117 ? 21.078 6.469 8.602 1 98.44 117 MET B O 1
ATOM 2727 N N . VAL B 1 118 ? 19.266 7.258 9.617 1 98.56 118 VAL B N 1
ATOM 2728 C CA . VAL B 1 118 ? 18.594 5.961 9.547 1 98.56 118 VAL B CA 1
ATOM 2729 C C . VAL B 1 118 ? 17.625 5.938 8.367 1 98.56 118 VAL B C 1
ATOM 2731 O O . VAL B 1 118 ? 17.375 4.879 7.789 1 98.56 118 VAL B O 1
ATOM 2734 N N . VAL B 1 119 ? 17.172 7.098 7.93 1 98.88 119 VAL B N 1
ATOM 2735 C CA . VAL B 1 119 ? 16.203 7.199 6.848 1 98.88 119 VAL B CA 1
ATOM 2736 C C . VAL B 1 119 ? 16.922 7.113 5.504 1 98.88 119 VAL B C 1
ATOM 2738 O O . VAL B 1 119 ? 16.469 6.395 4.602 1 98.88 119 VAL B O 1
ATOM 2741 N N . PHE B 1 120 ? 18.062 7.758 5.328 1 98.81 120 PHE B N 1
ATOM 2742 C CA . PHE B 1 120 ? 18.719 7.879 4.039 1 98.81 120 PHE B CA 1
ATOM 2743 C C . PHE B 1 120 ? 19.203 6.516 3.547 1 98.81 120 PHE B C 1
ATOM 2745 O O . PHE B 1 120 ? 19.062 6.191 2.365 1 98.81 120 PHE B O 1
ATOM 2752 N N . PRO B 1 121 ? 19.688 5.637 4.422 1 98.81 121 PRO B N 1
ATOM 2753 C CA . PRO B 1 121 ? 20.141 4.316 3.969 1 98.81 121 PRO B CA 1
ATOM 2754 C C . PRO B 1 121 ? 19 3.482 3.375 1 98.81 121 PRO B C 1
ATOM 2756 O O . PRO B 1 121 ? 19.266 2.531 2.633 1 98.81 121 PRO B O 1
ATOM 2759 N N . ARG B 1 122 ? 17.797 3.867 3.641 1 98.88 122 ARG B N 1
ATOM 2760 C CA . ARG B 1 122 ? 16.672 3.121 3.098 1 98.88 122 ARG B CA 1
ATOM 2761 C C . ARG B 1 122 ? 16.656 3.166 1.573 1 98.88 122 ARG B C 1
ATOM 2763 O O . ARG B 1 122 ? 16.031 2.332 0.924 1 98.88 122 ARG B O 1
ATOM 2770 N N . LEU B 1 123 ? 17.344 4.113 0.981 1 98.88 123 LEU B N 1
ATOM 2771 C CA . LEU B 1 123 ? 17.438 4.227 -0.47 1 98.88 123 LEU B CA 1
ATOM 2772 C C . LEU B 1 123 ? 18.047 2.965 -1.074 1 98.88 123 LEU B C 1
ATOM 2774 O O . LEU B 1 123 ? 17.75 2.617 -2.221 1 98.88 123 LEU B O 1
ATOM 2778 N N . PHE B 1 124 ? 18.719 2.23 -0.278 1 98.75 124 PHE B N 1
ATOM 2779 C CA . PHE B 1 124 ? 19.406 1.036 -0.769 1 98.75 124 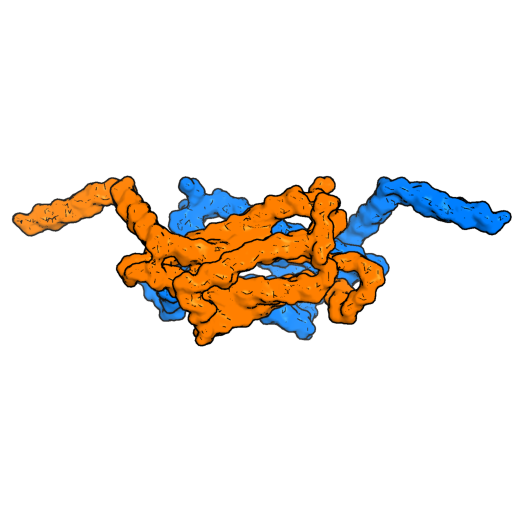PHE B CA 1
ATOM 2780 C C . PHE B 1 124 ? 18.422 -0.11 -0.949 1 98.75 124 PHE B C 1
ATOM 2782 O O . PHE B 1 124 ? 18.703 -1.075 -1.662 1 98.75 124 PHE B O 1
ATOM 2789 N N . PHE B 1 125 ? 17.234 -0.044 -0.36 1 98.81 125 PHE B N 1
ATOM 2790 C CA . PHE B 1 125 ? 16.25 -1.091 -0.552 1 98.81 125 PHE B CA 1
ATOM 2791 C C . PHE B 1 125 ? 15.844 -1.192 -2.02 1 98.81 125 PHE B C 1
ATOM 2793 O O . PHE B 1 125 ? 15.594 -2.289 -2.525 1 98.81 125 PHE B O 1
ATOM 2800 N N . ILE B 1 126 ? 15.812 -0.055 -2.734 1 98.75 126 ILE B N 1
ATOM 2801 C CA . ILE B 1 126 ? 15.312 -0.024 -4.105 1 98.75 126 ILE B CA 1
ATOM 2802 C C . ILE B 1 126 ? 16.203 -0.878 -5 1 98.75 126 ILE B C 1
ATOM 2804 O O . ILE B 1 126 ? 15.758 -1.876 -5.566 1 98.75 126 ILE B O 1
ATOM 2808 N N . PRO B 1 127 ? 17.5 -0.616 -5.062 1 98.31 127 PRO B N 1
ATOM 2809 C CA . PRO B 1 127 ? 18.328 -1.481 -5.914 1 98.31 127 PRO B CA 1
ATOM 2810 C C . PRO B 1 127 ? 18.406 -2.916 -5.398 1 98.31 127 PRO B C 1
ATOM 2812 O O . PRO B 1 127 ? 18.469 -3.857 -6.191 1 98.31 127 PRO B O 1
ATOM 2815 N N . ILE B 1 128 ? 18.406 -3.125 -4.125 1 98.56 128 ILE B N 1
ATOM 2816 C CA . ILE B 1 128 ? 18.5 -4.473 -3.568 1 98.56 128 ILE B CA 1
ATOM 2817 C C . ILE B 1 128 ? 17.328 -5.316 -4.043 1 98.56 128 ILE B C 1
ATOM 2819 O O . ILE B 1 128 ? 17.5 -6.441 -4.516 1 98.56 128 ILE B O 1
ATOM 2823 N N . PHE B 1 129 ? 16.109 -4.758 -3.98 1 98.44 129 PHE B N 1
ATOM 2824 C CA . PHE B 1 129 ? 14.93 -5.516 -4.398 1 98.44 129 PHE B CA 1
ATOM 2825 C C . PHE B 1 129 ? 14.914 -5.699 -5.91 1 98.44 129 PHE B C 1
ATOM 2827 O O . PHE B 1 129 ? 14.461 -6.734 -6.41 1 98.44 129 PHE B O 1
ATOM 2834 N N . LEU B 1 130 ? 15.445 -4.688 -6.633 1 97.81 130 LEU B N 1
ATOM 2835 C CA . LEU B 1 130 ? 15.477 -4.793 -8.086 1 97.81 130 LEU B CA 1
ATOM 2836 C C . LEU B 1 130 ? 16.422 -5.895 -8.539 1 97.81 130 LEU B C 1
ATOM 2838 O O . LEU B 1 130 ? 16.25 -6.473 -9.609 1 97.81 130 LEU B O 1
ATOM 2842 N N . PHE B 1 131 ? 17.359 -6.219 -7.684 1 96.94 131 PHE B N 1
ATOM 2843 C CA . PHE B 1 131 ? 18.344 -7.23 -8.062 1 96.94 131 PHE B CA 1
ATOM 2844 C C . PHE B 1 131 ? 17.953 -8.594 -7.484 1 96.94 131 PHE B C 1
ATOM 2846 O O . PHE B 1 131 ? 18.75 -9.539 -7.539 1 96.94 131 PHE B O 1
ATOM 2853 N N . CYS B 1 132 ? 16.797 -8.672 -6.898 1 95.56 132 CYS B N 1
ATOM 2854 C CA . CYS B 1 132 ? 16.203 -9.984 -6.703 1 95.56 132 CYS B CA 1
ATOM 2855 C C . CYS B 1 132 ? 15.617 -10.523 -8.008 1 95.56 132 CYS B C 1
ATOM 2857 O O . CYS B 1 132 ? 16.109 -10.195 -9.086 1 95.56 132 CYS B O 1
ATOM 2859 N N . ASN B 1 133 ? 14.719 -11.43 -8.016 1 94.31 133 ASN B N 1
ATOM 2860 C CA . ASN B 1 133 ? 14.18 -12 -9.242 1 94.31 133 ASN B CA 1
ATOM 2861 C C . ASN B 1 133 ? 13.039 -11.148 -9.805 1 94.31 133 ASN B C 1
ATOM 2863 O O . ASN B 1 133 ? 12.055 -11.68 -10.32 1 94.31 133 ASN B O 1
ATOM 2867 N N . TYR B 1 134 ? 13.18 -9.828 -9.664 1 95.81 134 TYR B N 1
ATOM 2868 C CA . TYR B 1 134 ? 12.164 -8.914 -10.172 1 95.81 134 TYR B CA 1
ATOM 2869 C C . TYR B 1 134 ? 11.969 -9.078 -11.672 1 95.81 134 TYR B C 1
ATOM 2871 O O . TYR B 1 134 ? 12.938 -9.07 -12.43 1 95.81 134 TYR B O 1
ATOM 2879 N N . GLY B 1 135 ? 10.742 -9.219 -12.102 1 93.12 135 GLY B N 1
ATOM 2880 C CA . GLY B 1 135 ? 10.398 -9.406 -13.5 1 93.12 135 GLY B CA 1
ATOM 2881 C C . GLY B 1 135 ? 10.305 -10.859 -13.906 1 93.12 135 GLY B C 1
ATOM 2882 O O . GLY B 1 135 ? 9.734 -11.188 -14.945 1 93.12 135 GLY B O 1
ATOM 2883 N N . GLY B 1 136 ? 10.953 -11.734 -13.07 1 90.38 136 GLY B N 1
ATOM 2884 C CA . GLY B 1 136 ? 10.898 -13.164 -13.352 1 90.38 136 GLY B CA 1
ATOM 2885 C C . GLY B 1 136 ? 11.344 -13.508 -14.758 1 90.38 136 GLY B C 1
ATOM 2886 O O . GLY B 1 136 ? 12.422 -13.102 -15.188 1 90.38 136 GLY B O 1
ATOM 2887 N N . SER B 1 137 ? 10.445 -14.18 -15.523 1 85.5 137 SER B N 1
ATOM 2888 C CA . SER B 1 137 ? 10.75 -14.617 -16.891 1 85.5 137 SER B CA 1
ATOM 2889 C C . SER B 1 137 ? 10.812 -13.43 -17.844 1 85.5 137 SER B C 1
ATOM 2891 O O . SER B 1 137 ? 11.375 -13.539 -18.938 1 85.5 137 SER B O 1
ATOM 2893 N N . ASN B 1 138 ? 10.258 -12.266 -17.438 1 88.75 138 ASN B N 1
ATOM 2894 C CA . ASN B 1 138 ? 10.211 -11.078 -18.297 1 88.75 138 ASN B CA 1
ATOM 2895 C C . ASN B 1 138 ? 11.32 -10.094 -17.938 1 88.75 138 ASN B C 1
ATOM 2897 O O . ASN B 1 138 ? 11.336 -8.961 -18.422 1 88.75 138 ASN B O 1
ATOM 2901 N N . ARG B 1 139 ? 12.203 -10.547 -17.109 1 92.38 139 ARG B N 1
ATOM 2902 C CA . ARG B 1 139 ? 13.289 -9.672 -16.672 1 92.38 139 ARG B CA 1
ATOM 2903 C C . ARG B 1 139 ? 14.258 -9.406 -17.812 1 92.38 139 ARG B C 1
ATOM 2905 O O . ARG B 1 139 ? 14.57 -10.312 -18.594 1 92.38 139 ARG B O 1
ATOM 2912 N N . SER B 1 140 ? 14.711 -8.156 -17.922 1 90 140 SER B N 1
ATOM 2913 C CA . SER B 1 140 ? 15.719 -7.785 -18.906 1 90 140 SER B CA 1
ATOM 2914 C C . SER B 1 140 ? 17 -8.586 -18.719 1 90 140 SER B C 1
ATOM 2916 O O . SER B 1 140 ? 17.438 -8.805 -17.578 1 90 140 SER B O 1
ATOM 2918 N N . SER B 1 141 ? 17.609 -8.992 -19.781 1 84.94 141 SER B N 1
ATOM 2919 C CA . SER B 1 141 ? 18.844 -9.766 -19.734 1 84.94 141 SER B CA 1
ATOM 2920 C C . SER B 1 141 ? 20.031 -8.898 -19.328 1 84.94 141 SER B C 1
ATOM 2922 O O . SER B 1 141 ? 21.078 -9.422 -18.938 1 84.94 141 SER B O 1
ATOM 2924 N N . THR B 1 142 ? 19.812 -7.633 -19.297 1 89.62 142 THR B N 1
ATOM 2925 C CA . THR B 1 142 ? 20.891 -6.691 -19.016 1 89.62 142 THR B CA 1
ATOM 2926 C C . THR B 1 142 ? 21.281 -6.758 -17.547 1 89.62 142 THR B C 1
ATOM 2928 O O . THR B 1 142 ? 22.438 -6.52 -17.188 1 89.62 142 THR B O 1
ATOM 2931 N N . PHE B 1 143 ? 20.344 -7.18 -16.656 1 92.44 143 PHE B N 1
ATOM 2932 C CA . PHE B 1 143 ? 20.578 -7.145 -15.227 1 92.44 143 PHE B CA 1
ATOM 2933 C C . PHE B 1 143 ? 20.469 -8.539 -14.617 1 92.44 143 PHE B C 1
ATOM 2935 O O . PHE B 1 143 ? 19.391 -9.133 -14.641 1 92.44 143 PHE B O 1
ATOM 2942 N N . PRO B 1 144 ? 21.547 -9 -14.07 1 92.75 144 PRO B N 1
ATOM 2943 C CA . PRO B 1 144 ? 21.484 -10.328 -13.453 1 92.75 144 PRO B CA 1
ATOM 2944 C C . PRO B 1 144 ? 20.734 -10.32 -12.117 1 92.75 144 PRO B C 1
ATOM 2946 O O . PRO B 1 144 ? 20.578 -9.266 -11.5 1 92.75 144 PRO B O 1
ATOM 2949 N N . VAL B 1 145 ? 20.234 -11.516 -11.727 1 94.75 145 VAL B N 1
ATOM 2950 C CA . VAL B 1 145 ? 19.703 -11.703 -10.375 1 94.75 145 VAL B CA 1
ATOM 2951 C C . VAL B 1 145 ? 20.859 -11.914 -9.391 1 94.75 145 VAL B C 1
ATOM 2953 O O . VAL B 1 145 ? 21.625 -12.875 -9.516 1 94.75 145 VAL B O 1
ATOM 2956 N N . LEU B 1 146 ? 21.016 -11 -8.453 1 95.25 146 LEU B N 1
ATOM 2957 C CA . LEU B 1 146 ? 22.125 -11.086 -7.5 1 95.25 146 LEU B CA 1
ATOM 2958 C C . LEU B 1 146 ? 21.672 -11.766 -6.211 1 95.25 146 LEU B C 1
ATOM 2960 O O . LEU B 1 146 ? 22.484 -12.383 -5.512 1 95.25 146 LEU B O 1
ATOM 2964 N N . ILE B 1 147 ? 20.391 -11.695 -5.898 1 95.12 147 ILE B N 1
ATOM 2965 C CA . ILE B 1 147 ? 19.828 -12.32 -4.715 1 95.12 147 ILE B CA 1
ATOM 2966 C C . ILE B 1 147 ? 18.781 -13.352 -5.129 1 95.12 147 ILE B C 1
ATOM 2968 O O . ILE B 1 147 ? 17.641 -13 -5.449 1 95.12 147 ILE B O 1
ATOM 2972 N N . GLU B 1 148 ? 19.156 -14.586 -4.973 1 90.75 148 GLU B N 1
ATOM 2973 C CA . GLU B 1 148 ? 18.328 -15.68 -5.469 1 90.75 148 GLU B CA 1
ATOM 2974 C C . GLU B 1 148 ? 17.562 -16.344 -4.332 1 90.75 148 GLU B C 1
ATOM 2976 O O . GLU B 1 148 ? 16.547 -17.016 -4.562 1 90.75 148 GLU B O 1
ATOM 2981 N N . ASN B 1 149 ? 18.062 -16.125 -3.123 1 91 149 ASN B N 1
ATOM 2982 C CA . ASN B 1 149 ? 17.516 -16.812 -1.962 1 91 149 ASN B CA 1
ATOM 2983 C C . ASN B 1 149 ? 16.188 -16.219 -1.526 1 91 149 ASN B C 1
ATOM 2985 O O . ASN B 1 149 ? 16.078 -15.008 -1.303 1 91 149 ASN B O 1
ATOM 2989 N N . GLU B 1 150 ? 15.164 -17.062 -1.379 1 91.5 150 GLU B N 1
ATOM 2990 C CA . GLU B 1 150 ? 13.82 -16.609 -1.031 1 91.5 150 GLU B CA 1
ATOM 2991 C C . GLU B 1 150 ? 13.781 -16.047 0.385 1 91.5 150 GLU B C 1
ATOM 2993 O O . GLU B 1 150 ? 13.039 -15.094 0.658 1 91.5 150 GLU B O 1
ATOM 2998 N N . TRP B 1 151 ? 14.523 -16.641 1.283 1 93.25 151 TRP B N 1
ATOM 2999 C CA . TRP B 1 151 ? 14.516 -16.172 2.666 1 93.25 151 TRP B CA 1
ATOM 3000 C C . TRP B 1 151 ? 15.133 -14.789 2.771 1 93.25 151 TRP B C 1
ATOM 3002 O O . TRP B 1 151 ? 14.68 -13.961 3.574 1 93.25 151 TRP B O 1
ATOM 3012 N N . SER B 1 152 ? 16.172 -14.57 2 1 95.31 152 SER B N 1
ATOM 3013 C CA . SER B 1 152 ? 16.75 -13.227 1.972 1 95.31 152 SER B CA 1
ATOM 3014 C C . SER B 1 152 ? 15.711 -12.203 1.519 1 95.31 152 SER B C 1
ATOM 3016 O O . SER B 1 152 ? 15.602 -11.117 2.096 1 95.31 152 SER B O 1
ATOM 3018 N N . PHE B 1 153 ? 14.93 -12.555 0.535 1 96.25 153 PHE B N 1
ATOM 3019 C CA . PHE B 1 153 ? 13.867 -11.695 0.018 1 96.25 153 PHE B CA 1
ATOM 3020 C C . PHE B 1 153 ? 12.828 -11.414 1.095 1 96.25 153 PHE B C 1
ATOM 3022 O O . PHE B 1 153 ? 12.469 -10.258 1.327 1 96.25 153 PHE B O 1
ATOM 3029 N N . ILE B 1 154 ? 12.445 -12.383 1.83 1 96.81 154 ILE B N 1
ATOM 3030 C CA . ILE B 1 154 ? 11.406 -12.289 2.852 1 96.81 154 ILE B CA 1
ATOM 3031 C C . ILE B 1 154 ? 11.906 -11.445 4.02 1 96.81 154 ILE B C 1
ATOM 3033 O O . ILE B 1 154 ? 11.188 -10.578 4.523 1 96.81 154 ILE B O 1
ATOM 3037 N N . VAL B 1 155 ? 13.109 -11.672 4.402 1 98.06 155 VAL B N 1
ATOM 3038 C CA . VAL B 1 155 ? 13.695 -10.945 5.52 1 98.06 155 VAL B CA 1
ATOM 3039 C C . VAL B 1 155 ? 13.875 -9.477 5.137 1 98.06 155 VAL B C 1
ATOM 3041 O O . VAL B 1 155 ? 13.656 -8.578 5.961 1 98.06 155 VAL B O 1
ATOM 3044 N N . LEU B 1 156 ? 14.273 -9.266 3.91 1 98.56 156 LEU B N 1
ATOM 3045 C CA . LEU B 1 156 ? 14.43 -7.898 3.428 1 98.56 156 LEU B CA 1
ATOM 3046 C C . LEU B 1 156 ? 13.102 -7.152 3.465 1 98.56 156 LEU B C 1
ATOM 3048 O O . LEU B 1 156 ? 13.047 -5.98 3.842 1 98.56 156 LEU B O 1
ATOM 3052 N N . ILE B 1 157 ? 12.023 -7.828 3.068 1 98.75 157 ILE B N 1
ATOM 3053 C CA . ILE B 1 157 ? 10.695 -7.215 3.117 1 98.75 157 ILE B CA 1
ATOM 3054 C C . ILE B 1 157 ? 10.336 -6.879 4.562 1 98.75 157 ILE B C 1
ATOM 3056 O O . ILE B 1 157 ? 9.836 -5.793 4.848 1 98.75 157 ILE B O 1
ATOM 3060 N N . ALA B 1 158 ? 10.648 -7.77 5.453 1 98.81 158 ALA B N 1
ATOM 3061 C CA . ALA B 1 158 ? 10.367 -7.543 6.871 1 98.81 158 ALA B CA 1
ATOM 3062 C C . ALA B 1 158 ? 11.133 -6.332 7.395 1 98.81 158 ALA B C 1
ATOM 3064 O O . ALA B 1 158 ? 10.57 -5.496 8.109 1 98.81 158 ALA B O 1
ATOM 3065 N N . LEU B 1 159 ? 12.367 -6.23 7.027 1 98.81 159 LEU B N 1
ATOM 3066 C CA . LEU B 1 159 ? 13.211 -5.125 7.48 1 98.81 159 LEU B CA 1
ATOM 3067 C C . LEU B 1 159 ? 12.711 -3.797 6.922 1 98.81 159 LEU B C 1
ATOM 3069 O O . LEU B 1 159 ? 12.656 -2.797 7.641 1 98.81 159 LEU B O 1
ATOM 3073 N N . MET B 1 160 ? 12.375 -3.791 5.664 1 98.88 160 MET B N 1
ATOM 3074 C CA . MET B 1 160 ? 11.852 -2.574 5.051 1 98.88 160 MET B CA 1
ATOM 3075 C C . MET B 1 160 ? 10.523 -2.174 5.691 1 98.88 160 MET B C 1
ATOM 3077 O O . MET B 1 160 ? 10.297 -0.996 5.977 1 98.88 160 MET B O 1
ATOM 3081 N N . SER B 1 161 ? 9.711 -3.193 5.934 1 98.88 161 SER B N 1
ATOM 3082 C CA . SER B 1 161 ? 8.383 -2.945 6.5 1 98.88 161 SER B CA 1
ATOM 3083 C C . SER B 1 161 ? 8.484 -2.445 7.938 1 98.88 161 SER B C 1
ATOM 3085 O O . SER B 1 161 ? 7.793 -1.501 8.32 1 98.88 161 SER B O 1
ATOM 3087 N N . LEU B 1 162 ? 9.352 -3.018 8.695 1 98.88 162 LEU B N 1
ATOM 3088 C CA . LEU B 1 162 ? 9.578 -2.613 10.078 1 98.88 162 LEU B CA 1
ATOM 3089 C C . LEU B 1 162 ? 10.102 -1.183 10.148 1 98.88 162 LEU B C 1
ATOM 3091 O O . LEU B 1 162 ? 9.594 -0.367 10.922 1 98.88 162 LEU B O 1
ATOM 3095 N N . SER B 1 163 ? 11.086 -0.936 9.32 1 98.81 163 SER B N 1
ATOM 3096 C CA . SER B 1 163 ? 11.656 0.408 9.32 1 98.81 163 SER B CA 1
ATOM 3097 C C . SER B 1 163 ? 10.664 1.43 8.781 1 98.81 163 SER B C 1
ATOM 3099 O O . SER B 1 163 ? 10.656 2.584 9.219 1 98.81 163 SER B O 1
ATOM 3101 N N . HIS B 1 164 ? 9.812 1.043 7.848 1 98.81 164 HIS B N 1
ATOM 3102 C CA . HIS B 1 164 ? 8.773 1.937 7.348 1 98.81 164 HIS B CA 1
ATOM 3103 C C . HIS B 1 164 ? 7.852 2.393 8.477 1 98.81 164 HIS B C 1
ATOM 3105 O O . HIS B 1 164 ? 7.641 3.594 8.656 1 98.81 164 HIS B O 1
ATOM 3111 N N . GLY B 1 165 ? 7.324 1.381 9.234 1 98.56 165 GLY B N 1
ATOM 3112 C CA . GLY B 1 165 ? 6.438 1.721 10.336 1 98.56 165 GLY B CA 1
ATOM 3113 C C . GLY B 1 165 ? 7.098 2.6 11.383 1 98.56 165 GLY B C 1
ATOM 3114 O O . GLY B 1 165 ? 6.512 3.586 11.836 1 98.56 165 GLY B O 1
ATOM 3115 N N . TYR B 1 166 ? 8.289 2.309 11.719 1 98.69 166 TYR B N 1
ATOM 3116 C CA . TYR B 1 166 ? 9.016 3 12.773 1 98.69 166 TYR B CA 1
ATOM 3117 C C . TYR B 1 166 ? 9.383 4.418 12.352 1 98.69 166 TYR B C 1
ATOM 3119 O O . TYR B 1 166 ? 9.062 5.383 13.047 1 98.69 166 TYR B O 1
ATOM 3127 N N . LEU B 1 167 ? 9.938 4.559 11.227 1 98.75 167 LEU B N 1
ATOM 3128 C CA . LEU B 1 167 ? 10.523 5.828 10.812 1 98.75 167 LEU B CA 1
ATOM 3129 C C . LEU B 1 167 ? 9.453 6.77 10.266 1 98.75 167 LEU B C 1
ATOM 3131 O O . LEU B 1 167 ? 9.594 7.992 10.352 1 98.75 167 LEU B O 1
ATOM 3135 N N . SER B 1 168 ? 8.375 6.227 9.672 1 98.31 168 SER B N 1
ATOM 3136 C CA . SER B 1 168 ? 7.285 7.105 9.273 1 98.31 168 SER B CA 1
ATOM 3137 C C . SER B 1 168 ? 6.656 7.785 10.492 1 98.31 168 SER B C 1
ATOM 3139 O O . SER B 1 168 ? 6.375 8.984 10.461 1 98.31 168 SER B O 1
ATOM 3141 N N . SER B 1 169 ? 6.523 7.031 11.57 1 96.88 169 SER B N 1
ATOM 3142 C CA . SER B 1 169 ? 5.996 7.586 12.812 1 96.88 169 SER B CA 1
ATOM 3143 C C . SER B 1 169 ? 6.922 8.656 13.375 1 96.88 169 SER B C 1
ATOM 3145 O O . SER B 1 169 ? 6.477 9.758 13.703 1 96.88 169 SER B O 1
ATOM 3147 N N . LEU B 1 170 ? 8.156 8.375 13.43 1 97.62 170 LEU B N 1
ATOM 3148 C CA . LEU B 1 170 ? 9.117 9.32 13.977 1 97.62 170 LEU B CA 1
ATOM 3149 C C . LEU B 1 170 ? 9.188 10.578 13.117 1 97.62 170 LEU B C 1
ATOM 3151 O O . LEU B 1 170 ? 9.25 11.695 13.641 1 97.62 170 LEU B O 1
ATOM 3155 N N . SER B 1 171 ? 9.211 10.383 11.805 1 98 171 SER B N 1
ATOM 3156 C CA . SER B 1 171 ? 9.328 11.531 10.898 1 98 171 SER B CA 1
ATOM 3157 C C . SER B 1 171 ? 8.148 12.484 11.07 1 98 171 SER B C 1
ATOM 3159 O O . SER B 1 171 ? 8.328 13.703 11.109 1 98 171 SER B O 1
ATOM 3161 N N . MET B 1 172 ? 7.016 11.961 11.242 1 96.12 172 MET B N 1
ATOM 3162 C CA . MET B 1 172 ? 5.824 12.789 11.406 1 96.12 172 MET B CA 1
ATOM 3163 C C . MET B 1 172 ? 5.812 13.453 12.773 1 96.12 172 MET B C 1
ATOM 3165 O O . MET B 1 172 ? 5.402 14.609 12.906 1 96.12 172 MET B O 1
ATOM 3169 N N . MET B 1 173 ? 6.273 12.797 13.812 1 94.06 173 MET B N 1
ATOM 3170 C CA . MET B 1 173 ? 6.32 13.328 15.172 1 94.06 173 MET B CA 1
ATOM 3171 C C . MET B 1 173 ? 7.348 14.445 15.281 1 94.06 173 MET B C 1
ATOM 3173 O O . MET B 1 173 ? 7.164 15.398 16.047 1 94.06 173 MET B O 1
ATOM 3177 N N . TYR B 1 174 ? 8.383 14.359 14.508 1 95.69 174 TYR B N 1
ATOM 3178 C CA . TYR B 1 174 ? 9.516 15.266 14.648 1 95.69 174 TYR B CA 1
ATOM 3179 C C . TYR B 1 174 ? 9.344 16.5 13.773 1 95.69 174 TYR B C 1
ATOM 3181 O O . TYR B 1 174 ? 9.961 17.531 14.031 1 95.69 174 TYR B O 1
ATOM 3189 N N . ALA B 1 175 ? 8.516 16.453 12.797 1 94.25 175 ALA B N 1
ATOM 3190 C CA . ALA B 1 175 ? 8.414 17.531 11.812 1 94.25 175 ALA B CA 1
ATOM 3191 C C . ALA B 1 175 ? 7.996 18.844 12.477 1 94.25 175 ALA B C 1
ATOM 3193 O O . ALA B 1 175 ? 8.664 19.859 12.32 1 94.25 175 ALA B O 1
ATOM 3194 N N . PRO B 1 176 ? 6.969 18.844 13.305 1 92 176 PRO B N 1
ATOM 3195 C CA . PRO B 1 176 ? 6.582 20.109 13.945 1 92 176 PRO B CA 1
ATOM 3196 C C . PRO B 1 176 ? 7.598 20.578 14.984 1 92 176 PRO B C 1
ATOM 3198 O O . PRO B 1 176 ? 7.648 21.766 15.312 1 92 176 PRO B O 1
ATOM 3201 N N . LYS B 1 177 ? 8.391 19.688 15.422 1 92.56 177 LYS B N 1
ATOM 3202 C CA . LYS B 1 177 ? 9.367 20 16.469 1 92.56 177 LYS B CA 1
ATOM 3203 C C . LYS B 1 177 ? 10.617 20.641 15.875 1 92.56 177 LYS B C 1
ATOM 3205 O O . LYS B 1 177 ? 11.469 21.156 16.609 1 92.56 177 LYS B O 1
ATOM 3210 N N . ALA B 1 178 ? 10.711 20.688 14.625 1 93.81 178 ALA B N 1
ATOM 3211 C CA . ALA B 1 178 ? 11.898 21.203 13.945 1 93.81 178 ALA B CA 1
ATOM 3212 C C . ALA B 1 178 ? 11.859 22.719 13.844 1 93.81 178 ALA B C 1
ATOM 3214 O O . ALA B 1 178 ? 12.844 23.344 13.438 1 93.81 178 ALA B O 1
ATOM 3215 N N . VAL B 1 179 ? 10.719 23.266 14.258 1 95.06 179 VAL B N 1
ATOM 3216 C CA . VAL B 1 179 ? 10.562 24.719 14.156 1 95.06 179 VAL B CA 1
ATOM 3217 C C . VAL B 1 179 ? 10.016 25.281 15.469 1 95.06 179 VAL B C 1
ATOM 3219 O O . VAL B 1 179 ? 9.672 24.516 16.375 1 95.06 179 VAL B O 1
ATOM 3222 N N . ASP B 1 180 ? 9.992 26.641 15.469 1 94.19 180 ASP B N 1
ATOM 3223 C CA . ASP B 1 180 ? 9.406 27.266 16.641 1 94.19 180 ASP B CA 1
ATOM 3224 C C . ASP B 1 180 ? 7.922 26.938 16.766 1 94.19 180 ASP B C 1
ATOM 3226 O O . ASP B 1 180 ? 7.254 26.672 15.766 1 94.19 180 ASP B O 1
ATOM 3230 N N . GLU B 1 181 ? 7.453 26.984 17.953 1 93.12 181 GLU B N 1
ATOM 3231 C CA . GLU B 1 181 ? 6.074 26.625 18.25 1 93.12 181 GLU B CA 1
ATOM 3232 C C . GLU B 1 181 ? 5.094 27.406 17.391 1 93.12 181 GLU B C 1
ATOM 3234 O O . GLU B 1 181 ? 4.062 26.875 16.969 1 93.12 181 GLU B O 1
ATOM 3239 N N . SER B 1 182 ? 5.414 28.672 17.078 1 92.12 182 SER B N 1
ATOM 3240 C CA . SER B 1 182 ? 4.531 29.531 16.281 1 92.12 182 SER B CA 1
ATOM 3241 C C . SER B 1 182 ? 4.41 29.031 14.852 1 92.12 182 SER B C 1
ATOM 324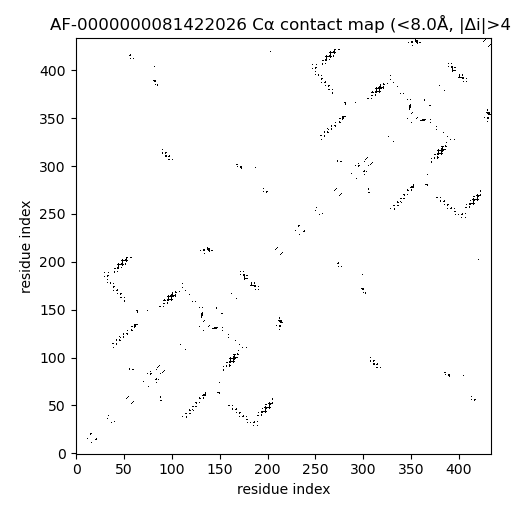3 O O . SER B 1 182 ? 3.428 29.328 14.164 1 92.12 182 SER B O 1
ATOM 3245 N N . LYS B 1 183 ? 5.379 28.188 14.438 1 94 183 LYS B N 1
ATOM 3246 C CA . LYS B 1 183 ? 5.414 27.688 13.062 1 94 183 LYS B CA 1
ATOM 3247 C C . LYS B 1 183 ? 5.066 26.203 13 1 94 183 LYS B C 1
ATOM 3249 O O . LYS B 1 183 ? 5.062 25.609 11.922 1 94 183 LYS B O 1
ATOM 3254 N N . ALA B 1 184 ? 4.703 25.609 14.133 1 92.06 184 ALA B N 1
ATOM 3255 C CA . ALA B 1 184 ? 4.52 24.172 14.234 1 92.06 184 ALA B CA 1
ATOM 3256 C C . ALA B 1 184 ? 3.338 23.703 13.383 1 92.06 184 ALA B C 1
ATOM 3258 O O . ALA B 1 184 ? 3.381 22.625 12.781 1 92.06 184 ALA B O 1
ATOM 3259 N N . ARG B 1 185 ? 2.354 24.469 13.406 1 88.19 185 ARG B N 1
ATOM 3260 C CA . ARG B 1 185 ? 1.17 24.125 12.625 1 88.19 185 ARG B CA 1
ATOM 3261 C C . ARG B 1 185 ? 1.493 24.062 11.133 1 88.19 185 ARG B C 1
ATOM 3263 O O . ARG B 1 185 ? 1.075 23.141 10.445 1 88.19 185 ARG B O 1
ATOM 3270 N N . ILE B 1 186 ? 2.256 24.984 10.664 1 91.88 186 ILE B N 1
ATOM 3271 C CA . ILE B 1 186 ? 2.648 25.047 9.258 1 91.88 186 ILE B CA 1
ATOM 3272 C C . ILE B 1 186 ? 3.561 23.859 8.93 1 91.88 186 ILE B C 1
ATOM 3274 O O . ILE B 1 186 ? 3.41 23.234 7.879 1 91.88 186 ILE B O 1
ATOM 3278 N N . ALA B 1 187 ? 4.453 23.562 9.805 1 93.56 187 ALA B N 1
ATOM 3279 C CA . ALA B 1 187 ? 5.348 22.438 9.609 1 93.56 187 ALA B CA 1
ATOM 3280 C C . ALA B 1 187 ? 4.559 21.125 9.5 1 93.56 187 ALA B C 1
ATOM 3282 O O . ALA B 1 187 ? 4.887 20.266 8.688 1 93.56 187 ALA B O 1
ATOM 3283 N N . GLY B 1 188 ? 3.615 21.031 10.289 1 91 188 GLY B N 1
ATOM 3284 C CA . GLY B 1 188 ? 2.744 19.859 10.211 1 91 188 GLY B CA 1
ATOM 3285 C C . GLY B 1 188 ? 2.027 19.75 8.883 1 91 188 GLY B C 1
ATOM 3286 O O . GLY B 1 188 ? 1.985 18.656 8.289 1 91 188 GLY B O 1
ATOM 3287 N N . MET B 1 189 ? 1.501 20.812 8.43 1 88.38 189 MET B N 1
ATOM 3288 C CA . MET B 1 189 ? 0.827 20.812 7.133 1 88.38 189 MET B CA 1
ATOM 3289 C C . MET B 1 189 ? 1.797 20.469 6.012 1 88.38 189 MET B C 1
ATOM 3291 O O . MET B 1 189 ? 1.449 19.703 5.102 1 88.38 189 MET B O 1
ATOM 3295 N N . MET B 1 190 ? 2.947 21 6.082 1 93.69 190 MET B N 1
ATOM 3296 C CA . MET B 1 190 ? 3.973 20.719 5.082 1 93.69 190 MET B CA 1
ATOM 3297 C C . MET B 1 190 ? 4.355 19.234 5.098 1 93.69 190 MET B C 1
ATOM 3299 O O . MET B 1 190 ? 4.574 18.641 4.043 1 93.69 190 MET B O 1
ATOM 3303 N N . SER B 1 191 ? 4.43 18.688 6.297 1 95.56 191 SER B N 1
ATOM 3304 C CA . SER B 1 191 ? 4.801 17.281 6.379 1 95.56 191 SER B CA 1
ATOM 3305 C C . SER B 1 191 ? 3.758 16.391 5.707 1 95.56 191 SER B C 1
ATOM 3307 O O . SER B 1 191 ? 4.098 15.383 5.09 1 95.56 191 SER B O 1
ATOM 3309 N N . ALA B 1 192 ? 2.521 16.75 5.797 1 92.38 192 ALA B N 1
ATOM 3310 C CA . ALA B 1 192 ? 1.465 16.016 5.102 1 92.38 192 ALA B CA 1
ATOM 3311 C C . ALA B 1 192 ? 1.666 16.078 3.59 1 92.38 192 ALA B C 1
ATOM 3313 O O . ALA B 1 192 ? 1.474 15.078 2.895 1 92.38 192 ALA B O 1
ATOM 3314 N N . PHE B 1 193 ? 2.037 17.219 3.15 1 93.06 193 PHE B N 1
ATOM 3315 C CA . PHE B 1 193 ? 2.305 17.391 1.726 1 93.06 193 PHE B CA 1
ATOM 3316 C C . PHE B 1 193 ? 3.445 16.469 1.279 1 93.06 193 PHE B C 1
ATOM 3318 O O . PHE B 1 193 ? 3.336 15.789 0.26 1 93.06 193 PHE B O 1
ATOM 3325 N N . PHE B 1 194 ? 4.504 16.422 2.004 1 97.31 194 PHE B N 1
ATOM 3326 C CA . PHE B 1 194 ? 5.672 15.633 1.62 1 97.31 194 PHE B CA 1
ATOM 3327 C C . PHE B 1 194 ? 5.391 14.141 1.764 1 97.31 194 PHE B C 1
ATOM 3329 O O . PHE B 1 194 ? 5.977 13.32 1.053 1 97.31 194 PHE B O 1
ATOM 3336 N N . LEU B 1 195 ? 4.535 13.805 2.709 1 97 195 LEU B N 1
ATOM 3337 C CA . LEU B 1 195 ? 4.051 12.43 2.787 1 97 195 LEU B CA 1
ATOM 3338 C C . LEU B 1 195 ? 3.371 12.016 1.485 1 97 195 LEU B C 1
ATOM 3340 O O . LEU B 1 195 ? 3.75 11.016 0.873 1 97 195 LEU B O 1
ATOM 3344 N N . VAL B 1 196 ? 2.455 12.805 1.005 1 95.5 196 VAL B N 1
ATOM 3345 C CA . VAL B 1 196 ? 1.704 12.5 -0.209 1 95.5 196 VAL B CA 1
ATOM 3346 C C . VAL B 1 196 ? 2.639 12.531 -1.416 1 95.5 196 VAL B C 1
ATOM 3348 O O . VAL B 1 196 ? 2.521 11.695 -2.318 1 95.5 196 VAL B O 1
ATOM 3351 N N . LEU B 1 197 ? 3.531 13.445 -1.403 1 97.75 197 LEU B N 1
ATOM 3352 C CA . LEU B 1 197 ? 4.52 13.523 -2.475 1 97.75 197 LEU B CA 1
ATOM 3353 C C . LEU B 1 197 ? 5.359 12.25 -2.535 1 97.75 197 LEU B C 1
ATOM 3355 O O . LEU B 1 197 ? 5.621 11.727 -3.619 1 97.75 197 LEU B O 1
ATOM 3359 N N . GLY B 1 198 ? 5.812 11.797 -1.377 1 98.69 198 GLY B N 1
ATOM 3360 C CA . GLY B 1 198 ? 6.559 10.555 -1.324 1 98.69 198 GLY B CA 1
ATOM 3361 C C . GLY B 1 198 ? 5.777 9.367 -1.87 1 98.69 198 GLY B C 1
ATOM 3362 O O . GLY B 1 198 ? 6.316 8.562 -2.631 1 98.69 198 GLY B O 1
ATOM 3363 N N . ILE B 1 199 ? 4.551 9.312 -1.534 1 97.94 199 ILE B N 1
ATOM 3364 C CA . ILE B 1 199 ? 3.676 8.234 -1.982 1 97.94 199 ILE B CA 1
ATOM 3365 C C . ILE B 1 199 ? 3.5 8.305 -3.498 1 97.94 199 ILE B C 1
ATOM 3367 O O . ILE B 1 199 ? 3.723 7.32 -4.203 1 97.94 199 ILE B O 1
ATOM 3371 N N . THR B 1 200 ? 3.182 9.461 -4.031 1 96.75 200 THR B N 1
ATOM 3372 C CA . THR B 1 200 ? 2.895 9.648 -5.449 1 96.75 200 THR B CA 1
ATOM 3373 C C . THR B 1 200 ? 4.137 9.375 -6.293 1 96.75 200 THR B C 1
ATOM 3375 O O . THR B 1 200 ? 4.078 8.633 -7.277 1 96.75 200 THR B O 1
ATOM 3378 N N . LEU B 1 201 ? 5.199 9.914 -5.863 1 98.38 201 LEU B N 1
ATOM 3379 C CA . LEU B 1 201 ? 6.422 9.719 -6.637 1 98.38 201 LEU B CA 1
ATOM 3380 C C . LEU B 1 201 ? 6.945 8.297 -6.48 1 98.38 201 LEU B C 1
ATOM 3382 O O . LEU B 1 201 ? 7.527 7.734 -7.41 1 98.38 201 LEU B O 1
ATOM 3386 N N . GLY B 1 202 ? 6.789 7.742 -5.266 1 98.62 202 GLY B N 1
ATOM 3387 C CA . GLY B 1 202 ? 7.16 6.348 -5.086 1 98.62 202 GLY B CA 1
ATOM 3388 C C . GLY B 1 202 ? 6.41 5.406 -6.004 1 98.62 202 GLY B C 1
ATOM 3389 O O . GLY B 1 202 ? 7.02 4.598 -6.707 1 98.62 202 GLY B O 1
ATOM 3390 N N . ILE B 1 203 ? 5.117 5.613 -6.027 1 97.19 203 ILE B N 1
ATOM 3391 C CA . ILE B 1 203 ? 4.254 4.789 -6.871 1 97.19 203 ILE B CA 1
ATOM 3392 C C . ILE B 1 203 ? 4.637 4.977 -8.336 1 97.19 203 ILE B C 1
ATOM 3394 O O . ILE B 1 203 ? 4.789 3.998 -9.078 1 97.19 203 ILE B O 1
ATOM 3398 N N . ASN B 1 204 ? 4.867 6.137 -8.789 1 96.88 204 ASN B N 1
ATOM 3399 C CA . ASN B 1 204 ? 5.211 6.418 -10.18 1 96.88 204 ASN B CA 1
ATOM 3400 C C . ASN B 1 204 ? 6.594 5.875 -10.539 1 96.88 204 ASN B C 1
ATOM 3402 O O . ASN B 1 204 ? 6.844 5.508 -11.688 1 96.88 204 ASN B O 1
ATOM 3406 N N . PHE B 1 205 ? 7.402 5.852 -9.578 1 98 205 PHE B N 1
ATOM 3407 C CA . PHE B 1 205 ? 8.766 5.387 -9.812 1 98 205 PHE B CA 1
ATOM 3408 C C . PHE B 1 205 ? 8.773 3.916 -10.219 1 98 205 PHE B C 1
ATOM 3410 O O . PHE B 1 205 ? 9.695 3.457 -10.891 1 98 205 PHE B O 1
ATOM 3417 N N . THR B 1 206 ? 7.805 3.145 -9.82 1 96.62 206 THR B N 1
ATOM 3418 C CA . THR B 1 206 ? 7.73 1.733 -10.18 1 96.62 206 THR B CA 1
ATOM 3419 C C . THR B 1 206 ? 7.621 1.569 -11.695 1 96.62 206 THR B C 1
ATOM 3421 O O . THR B 1 206 ? 8.117 0.59 -12.258 1 96.62 206 THR B O 1
ATOM 3424 N N . PHE B 1 207 ? 7.035 2.541 -12.383 1 94.94 207 PHE B N 1
ATOM 3425 C CA . PHE B 1 207 ? 6.902 2.471 -13.836 1 94.94 207 PHE B CA 1
ATOM 3426 C C . PHE B 1 207 ? 8.258 2.637 -14.508 1 94.94 207 PHE B C 1
ATOM 3428 O O . PHE B 1 207 ? 8.547 1.982 -15.516 1 94.94 207 PHE B O 1
ATOM 3435 N N . ILE B 1 208 ? 9.039 3.482 -13.922 1 96.44 208 ILE B N 1
ATOM 3436 C CA . ILE B 1 208 ? 10.391 3.678 -14.43 1 96.44 208 ILE B CA 1
ATOM 3437 C C . ILE B 1 208 ? 11.203 2.398 -14.242 1 96.44 208 ILE B C 1
ATOM 3439 O O . ILE B 1 208 ? 11.891 1.953 -15.164 1 96.44 208 ILE B O 1
ATOM 3443 N N . GLU B 1 209 ? 11.102 1.817 -13.078 1 97.31 209 GLU B N 1
ATOM 3444 C CA . GLU B 1 209 ? 11.82 0.58 -12.781 1 97.31 209 GLU B CA 1
ATOM 3445 C C . GLU B 1 209 ? 11.391 -0.545 -13.719 1 97.31 209 GLU B C 1
ATOM 3447 O O . GLU B 1 209 ? 12.219 -1.332 -14.18 1 97.31 209 GLU B O 1
ATOM 3452 N N . SER B 1 210 ? 10.102 -0.603 -13.93 1 95.12 210 SER B N 1
ATOM 3453 C CA . SER B 1 210 ? 9.594 -1.627 -14.836 1 95.12 210 SER B CA 1
ATOM 3454 C C . SER B 1 210 ? 10.148 -1.445 -16.25 1 95.12 210 SER B C 1
ATOM 3456 O O . SER B 1 210 ? 10.516 -2.42 -16.906 1 95.12 210 SER B O 1
ATOM 3458 N N . HIS B 1 211 ? 10.289 -0.271 -16.75 1 94.06 211 HIS B N 1
ATOM 3459 C CA . HIS B 1 211 ? 10.812 0.031 -18.078 1 94.06 211 HIS B CA 1
ATOM 3460 C C . HIS B 1 211 ? 12.281 -0.356 -18.188 1 94.06 211 HIS B C 1
ATOM 3462 O O . HIS B 1 211 ? 12.742 -0.763 -19.25 1 94.06 211 HIS B O 1
ATOM 3468 N N . ILE B 1 212 ? 12.938 -0.284 -17.094 1 94.19 212 ILE B N 1
ATOM 3469 C CA . ILE B 1 212 ? 14.375 -0.533 -17.094 1 94.19 212 ILE B CA 1
ATOM 3470 C C . ILE B 1 212 ? 14.641 -2.025 -16.906 1 94.19 212 ILE B C 1
ATOM 3472 O O . ILE B 1 212 ? 15.5 -2.598 -17.578 1 94.19 212 ILE B O 1
ATOM 3476 N N . PHE B 1 213 ? 13.875 -2.705 -16.062 1 94.69 213 PHE B N 1
ATOM 3477 C CA . PHE B 1 213 ? 14.258 -4.035 -15.602 1 94.69 213 PHE B CA 1
ATOM 3478 C C . PHE B 1 213 ? 13.391 -5.102 -16.25 1 94.69 213 PHE B C 1
ATOM 3480 O O . PHE B 1 213 ? 13.727 -6.289 -16.234 1 94.69 213 PHE B O 1
ATOM 3487 N N . VAL B 1 214 ? 12.227 -4.691 -16.75 1 91.12 214 VAL B N 1
ATOM 3488 C CA . VAL B 1 214 ? 11.289 -5.676 -17.281 1 91.12 214 VAL B CA 1
ATOM 3489 C C . VAL B 1 214 ? 11.047 -5.426 -18.766 1 91.12 214 VAL B C 1
ATOM 3491 O O . VAL B 1 214 ? 10.773 -4.293 -19.172 1 91.12 214 VAL B O 1
ATOM 3494 N N . VAL B 1 215 ? 11.281 -6.434 -19.625 1 77.69 215 VAL B N 1
ATOM 3495 C CA . VAL B 1 215 ? 11.117 -6.332 -21.078 1 77.69 215 VAL B CA 1
ATOM 3496 C C . VAL B 1 215 ? 9.641 -6.426 -21.438 1 77.69 215 VAL B C 1
ATOM 3498 O O . VAL B 1 215 ? 8.945 -7.344 -21 1 77.69 215 VAL B O 1
ATOM 3501 N N . THR B 1 216 ? 8.984 -5.43 -21.844 1 63.06 216 THR B N 1
ATOM 3502 C CA . THR B 1 216 ? 7.613 -5.504 -22.359 1 63.06 216 THR B CA 1
ATOM 3503 C C . THR B 1 216 ? 7.582 -6.188 -23.719 1 63.06 216 THR B C 1
ATOM 3505 O O . THR B 1 216 ? 8.211 -5.715 -24.672 1 63.06 216 THR B O 1
ATOM 3508 N N . GLN B 1 217 ? 7.484 -7.473 -23.781 1 48.66 217 GLN B N 1
ATOM 3509 C CA . GLN B 1 217 ? 7.352 -8.031 -25.125 1 48.66 217 GLN B CA 1
ATOM 3510 C C . GLN B 1 217 ? 6.043 -7.586 -25.781 1 48.66 217 GLN B C 1
ATOM 3512 O O . GLN B 1 217 ? 5.043 -7.375 -25.094 1 48.66 217 GLN B O 1
#

Sequence (434 aa):
RFYRYYTKKGLKLREVGNNGESEKVTLSLFYGVFKEAWLSMLNVFLVFFVTLAVFPAVLTNTPLFPPGKDQDFIIHLLHEKKIYVLVTTFLNFNVFAVIGNSIANLVQWPSPKYLWMVVFPRLFFIPIFLFCNYGGSNRSSTFPVLIENEWSFIVLIALMSLSHGYLSSLSMMYAPKAVDESKARIAGMMSAFFLVLGITLGINFTFIESHIFVVTQRFYRYYTKKGLKLREVGNNGESEKVTLSLFYGVFKEAWLSMLNVFLVFFVTLAVFPAVLTNTPLFPPGKDQDFIIHLLHEKKIYVLVTTFLNFNVFAVIGNSIANLVQWPSPKYLWMVVFPRLFFIPIFLFCNYGGSNRSSTFPVLIENEWSFIVLIALMSLSHGYLSSLSMMYAPKAVDESKARIAGMMSAFFLVLGITLGINFTFIESHIFVVTQ

Organism: NCBI:txid290746

Foldseek 3Di:
DVVVVVVVVVVVVVVCVPPVNVVVVVVVLLVVLCVLQVLLLVLLQLLLQLCLLCPPVQVLQFDAQDDPDDPDPVCVVCVVVVCNSVVLGVVLLVVLLVVLLVVLVVDQPDDPVCLCVLRVCSNVLNVLSLLACGQPVQWDPVHHRPDNDPVVSSVSSSVSSNCSNNSNNNSLVCQLVSDDVVSSVSSNVSSVVSNVVSNVNSNVSNVVSCVVTGHDD/DVVVVVVVVVVVVCVCVPPVNVVVVVVVLLVVLCVLQVLLLVLLQLLLQLCLLCPPVQVLQFDAQPDPDDPDPVCVVCVVVVCNSVVLGVVLLVVLLVVLLVVLVVDQPDDPVCLCVLRVCSNVLNVLSLLACGQPVQWDPVHHNPDNDPVVSSVSSSVSSNCSNNSNNNSLVCQLVSDDVVSSVSSNVSSVVSNVVSNVNSNVSNVVSCVVTGHDD

InterPro domains:
  IPR002259 Equilibrative nucleoside transporter [PF01733] (21-208)
  IPR002259 Equilibrative nucleoside transporter [PR01130] (48-65)
  IPR002259 Equilibrative nucleoside transporter [PR01130] (115-132)
  IPR002259 Equilibrative nucleoside transporter [PR01130] (169-185)
  IPR002259 Equilibrative nucleoside transporter [PR01130] (187-211)
  IPR002259 Equilibrative nucleoside transporter [PTHR10332] (2-208)

Nearest PDB structures (foldseek):
  6ob7-assembly1_A  TM=8.522E-01  e=2.775E-07  Homo sapiens
  6ob6-assembly2_B  TM=8.747E-01  e=4.636E-07  Homo sapiens
  7wn1-assembly1_A  TM=6.878E-01  e=6.592E-03  Plasmodium falciparum
  6ob7-assembly1_A  TM=8.514E-01  e=2.062E-07  Homo sapiens
  6ob6-assembly2_B  TM=8.749E-01  e=3.953E-07  Homo sapiens

Solvent-accessible surface area (backbone atoms only — not comparable to full-atom values): 22196 Å² total; per-residue (Å²): 115,68,68,61,51,56,50,49,53,51,44,50,58,50,59,60,48,45,68,64,56,50,47,47,53,51,47,51,52,48,50,53,49,40,71,64,29,44,68,41,38,47,42,32,18,48,48,34,20,45,49,30,38,32,50,60,68,52,57,69,41,36,51,82,59,78,63,100,58,85,65,54,69,67,58,43,48,29,50,72,51,47,40,39,58,54,47,53,48,51,45,33,32,24,53,26,20,46,50,15,37,55,45,35,76,76,47,78,77,64,54,76,90,52,40,56,72,67,51,57,62,48,58,54,52,52,62,56,54,57,25,21,39,34,37,50,94,39,32,30,87,88,59,70,66,77,46,66,54,65,64,60,53,42,50,50,42,33,50,51,19,24,48,42,20,23,49,48,49,47,28,41,57,38,30,29,66,53,46,58,77,92,47,20,66,58,34,37,55,50,40,53,50,28,35,50,49,10,38,54,51,7,47,54,43,37,57,55,49,40,66,69,40,28,54,82,125,114,69,68,60,51,58,50,50,55,51,44,50,57,50,60,58,47,46,67,63,57,49,47,46,52,51,47,50,51,49,50,53,49,39,69,65,29,44,68,42,38,46,41,33,17,49,47,34,19,45,48,29,38,33,50,60,67,49,58,67,42,36,52,82,60,80,63,100,59,83,62,54,68,67,58,42,49,29,51,74,50,47,40,39,59,53,48,53,47,52,44,34,30,24,53,26,20,46,50,16,37,55,46,36,76,76,46,78,77,63,53,78,91,52,40,55,73,68,51,59,62,46,59,53,53,52,60,55,56,59,24,22,38,34,38,50,95,39,31,30,85,88,60,69,66,77,46,66,55,64,65,61,53,42,51,48,42,34,53,52,19,22,49,41,22,22,48,47,48,47,29,40,59,39,30,28,67,53,47,58,76,91,45,19,66,58,34,38,54,49,40,54,51,27,37,51,48,10,37,54,52,7,47,55,44,37,57,55,50,41,66,69,41,29,55,83,126

Secondary structure (DSSP, 8-state):
-HHHHHHHHHHHHHHTT-HHHHHHHHHHHHHHHHHHHHHHHHHHHHHHHHHHTTTTHHHHT------SS---HHHHHHHHTT-HHIIIIIIHHHHHHHHHHHHHHH---S-GGGTHHHHGGGGGHHHHHHTSSTTGGGB-TTS------HHHHHHHHHHHHHHHHHHHHHHHHHTGGGS-GGGHHHHHHHHHHHHHHHHHHHHHHHHHHHHHHB---/-HHHHHHHHHHHHHHTT-HHHHHHHHHHHHHHHHHHHHHHHHHHHHHHHHHHTTTTHHHHT------SS---HHHHHHHHTT-HHIIIIIIHHHHHHHHHHHHHHH---S-GGGTHHHHGGGGGHHHHHHTSSTTGGGB-TTS------HHHHHHHHHHHHHHHHHHHHHHHHHTGGGS-GGGHHHHHHHHHHHHHHHHHHHHHHHHHHHHHHB---

pLDDT: mean 87.63, std 16.61, range [40.78, 98.94]

Radius of gyration: 25.75 Å; Cα contacts (8 Å, |Δi|>4): 579; chains: 2; bounding box: 43×110×59 Å